Protein AF-0000000076604943 (afdb_homodimer)

pLDDT: mean 97.8, std 2.9, range [72.75, 99.0]

InterPro domains:
  IPR007260 Putative N-acetylmannosamine-6-phosphate epimerase [MF_01235] (8-227)
  IPR007260 Putative N-acetylmannosamine-6-phosphate epimerase [NF002231] (3-227)
  IPR007260 Putative N-acetylmannosamine-6-phosphate epimerase [PF04131] (32-227)
  IPR007260 Putative N-acetylmannosamine-6-phosphate epimerase [PTHR36204] (3-229)
  IPR007260 Putative N-acetylmannosamine-6-phosphate epimerase [cd04729] (5-222)
  IPR011060 Ribulose-phosphate binding barrel [SSF51366] (10-223)
  IPR013785 Aldolase-type TIM barrel [G3DSA:3.20.20.70] (1-225)

Organism: NCBI:txid33932

Secondary structure (DSSP, 8-state):
--HHHHHHHHTT-EEEEE---TTSTT-SHHHHHHHHHHHHHHT-SEEEEESHHHHHHHHHHH---EEEE-B--BTTBS--BS-SHHHHHHHHHTT-SEEEEE-SSSPPGGG--HHHHHHHHHHH---EEEEE-SSHHHHHHHHHHT-SEEEGGGTTSSTTTTTS-SS-HHHHHHHHHH-SS-EEEESS--SHHHHHHHHHTT-SEEEE-HHHH-HHHHHHHHHHHHHHHHHHHHHHH-/--HHHHHHHHTT-EEEEE---TTSTT-SHHHHHHHHHHHHHHT-SEEEEESHHHHHHHHHHH---EEEE-B--BTTBS--BS-SHHHHHHHHHTT-SEEEEE-SSSPPGGG--HHHHHHHHHHH---EEEEE-SSHHHHHHHHHHT-SEEEGGGTTSSTTTTTS-SS-HHHHHHHHHH-SS-EEEESS--SHHHHHHHHHTT-SEEEE-HHHH-HHHHHHHHHHHHHHHHHHHHHHT-

Structure (mmCIF, N/CA/C/O backbone):
data_AF-0000000076604943-model_v1
#
loop_
_entity.id
_entity.type
_entity.pdbx_description
1 polymer 'Putative N-acetylmannosamine-6-phosphate 2-epimerase'
#
loop_
_atom_site.group_PDB
_atom_site.id
_atom_site.type_symbol
_atom_site.label_atom_id
_atom_site.label_alt_id
_atom_site.label_comp_id
_atom_site.label_asym_id
_atom_site.label_entity_id
_atom_site.label_seq_id
_atom_site.pdbx_PDB_ins_code
_atom_site.Cartn_x
_atom_site.Cartn_y
_atom_site.Cartn_z
_atom_site.occupancy
_atom_site.B_iso_or_equiv
_atom_site.auth_seq_id
_atom_site.auth_comp_id
_atom_site.auth_asym_id
_atom_site.auth_atom_id
_atom_site.pdbx_PDB_model_num
ATOM 1 N N . MET A 1 1 ? 18.031 -22.953 -3.49 1 72.75 1 MET A N 1
ATOM 2 C CA . MET A 1 1 ? 17.688 -23.703 -2.281 1 72.75 1 MET A CA 1
ATOM 3 C C . MET A 1 1 ? 17.094 -25.062 -2.631 1 72.75 1 MET A C 1
ATOM 5 O O . MET A 1 1 ? 16.516 -25.234 -3.703 1 72.75 1 MET A O 1
ATOM 9 N N . ARG A 1 2 ? 17.312 -25.938 -1.589 1 79.25 2 ARG A N 1
ATOM 10 C CA . ARG A 1 2 ? 16.688 -27.25 -1.771 1 79.25 2 ARG A CA 1
ATOM 11 C C . ARG A 1 2 ? 15.172 -27.156 -1.66 1 79.25 2 ARG A C 1
ATOM 13 O O . ARG A 1 2 ? 14.648 -26.312 -0.928 1 79.25 2 ARG A O 1
ATOM 20 N N . LYS A 1 3 ? 14.445 -27.891 -2.506 1 89.12 3 LYS A N 1
ATOM 21 C CA . LYS A 1 3 ? 12.984 -27.891 -2.566 1 89.12 3 LYS A CA 1
ATOM 22 C C . LYS A 1 3 ? 12.383 -27.953 -1.167 1 89.12 3 LYS A C 1
ATOM 24 O O . LYS A 1 3 ? 11.492 -27.156 -0.837 1 89.12 3 LYS A O 1
ATOM 29 N N . ARG A 1 4 ? 12.859 -28.812 -0.385 1 91.69 4 ARG A N 1
ATOM 30 C CA . ARG A 1 4 ? 12.328 -28.984 0.962 1 91.69 4 ARG A CA 1
ATOM 31 C C . ARG A 1 4 ? 12.539 -27.734 1.808 1 91.69 4 ARG A C 1
ATOM 33 O O . ARG A 1 4 ? 11.672 -27.375 2.607 1 91.69 4 ARG A O 1
ATOM 40 N N . GLU A 1 5 ? 13.633 -27.141 1.631 1 94.62 5 GLU A N 1
ATOM 41 C CA . GLU A 1 5 ? 13.938 -25.922 2.389 1 94.62 5 GLU A CA 1
ATOM 42 C C . GLU A 1 5 ? 12.984 -24.797 2.025 1 94.62 5 GLU A C 1
ATOM 44 O O . GLU A 1 5 ? 12.57 -24.016 2.895 1 94.62 5 GLU A O 1
ATOM 49 N N . ILE A 1 6 ? 12.656 -24.672 0.761 1 96.94 6 ILE A N 1
ATOM 50 C CA . ILE A 1 6 ? 11.742 -23.641 0.302 1 96.94 6 ILE A CA 1
ATOM 51 C C . ILE A 1 6 ? 10.352 -23.875 0.893 1 96.94 6 ILE A C 1
ATOM 53 O O . ILE A 1 6 ? 9.719 -22.938 1.394 1 96.94 6 ILE A O 1
ATOM 57 N N . LEU A 1 7 ? 9.914 -25.141 0.835 1 98.06 7 LEU A N 1
ATOM 58 C CA . LEU A 1 7 ? 8.602 -25.484 1.36 1 98.06 7 LEU A CA 1
ATOM 59 C C . LEU A 1 7 ? 8.523 -25.219 2.861 1 98.06 7 LEU A C 1
ATOM 61 O O . LEU A 1 7 ? 7.527 -24.688 3.355 1 98.06 7 LEU A O 1
ATOM 65 N N . GLU A 1 8 ? 9.578 -25.547 3.582 1 97.5 8 GLU A N 1
ATOM 66 C CA . GLU A 1 8 ? 9.625 -25.281 5.02 1 97.5 8 GLU A CA 1
ATOM 67 C C . GLU A 1 8 ? 9.602 -23.781 5.309 1 97.5 8 GLU A C 1
ATOM 69 O O . GLU A 1 8 ? 8.961 -23.344 6.266 1 97.5 8 GLU A O 1
ATOM 74 N N . ARG A 1 9 ? 10.203 -23.047 4.48 1 97.62 9 ARG A N 1
ATOM 75 C CA . ARG A 1 9 ? 10.328 -21.609 4.672 1 97.62 9 ARG A CA 1
ATOM 76 C C . ARG A 1 9 ? 8.992 -20.906 4.473 1 97.62 9 ARG A C 1
ATOM 78 O O . ARG A 1 9 ? 8.703 -19.906 5.129 1 97.62 9 ARG A O 1
ATOM 85 N N . ILE A 1 10 ? 8.148 -21.453 3.58 1 98.5 10 ILE A N 1
ATOM 86 C CA . ILE A 1 10 ? 6.957 -20.688 3.246 1 98.5 10 ILE A CA 1
ATOM 87 C C . ILE A 1 10 ? 5.742 -21.266 3.971 1 98.5 10 ILE A C 1
ATOM 89 O O . ILE A 1 10 ? 4.672 -20.656 3.992 1 98.5 10 ILE A O 1
ATOM 93 N N . TYR A 1 11 ? 5.898 -22.422 4.629 1 98.56 11 TYR A N 1
ATOM 94 C CA . TYR A 1 11 ? 4.781 -23.031 5.332 1 98.56 11 TYR A CA 1
ATOM 95 C C . TYR A 1 11 ? 4.238 -22.109 6.414 1 98.56 11 TYR A C 1
ATOM 97 O O . TYR A 1 11 ? 4.984 -21.656 7.281 1 98.56 11 TYR A O 1
ATOM 105 N N . GLY A 1 12 ? 2.928 -21.781 6.352 1 98.62 12 GLY A N 1
ATOM 106 C CA . GLY A 1 12 ? 2.281 -20.922 7.328 1 98.62 12 GLY A CA 1
ATOM 107 C C . GLY A 1 12 ? 2.752 -19.484 7.258 1 98.62 12 GLY A C 1
ATOM 108 O O . GLY A 1 12 ? 2.703 -18.766 8.258 1 98.62 12 GLY A O 1
ATOM 109 N N . GLN A 1 13 ? 3.258 -19.078 6.113 1 98.88 13 GLN A N 1
ATOM 110 C CA . GLN A 1 13 ? 3.875 -17.766 6.008 1 98.88 13 GLN A CA 1
ATOM 111 C C . GLN A 1 13 ? 3.146 -16.891 4.992 1 98.88 13 GLN A C 1
ATOM 113 O O . GLN A 1 13 ? 2.266 -17.375 4.273 1 98.88 13 GLN A O 1
ATOM 118 N N . LEU A 1 14 ? 3.475 -15.617 5.035 1 98.94 14 LEU A N 1
ATOM 119 C CA . LEU A 1 14 ? 3.004 -14.641 4.062 1 98.94 14 LEU A CA 1
ATOM 120 C C . LEU A 1 14 ? 3.996 -14.492 2.914 1 98.94 14 LEU A C 1
ATOM 122 O O . LEU A 1 14 ? 5.199 -14.352 3.143 1 98.94 14 LEU A O 1
ATOM 126 N N . ILE A 1 15 ? 3.512 -14.602 1.732 1 99 15 ILE A N 1
ATOM 127 C CA . ILE A 1 15 ? 4.234 -14.281 0.507 1 99 15 ILE A CA 1
ATOM 128 C C . ILE A 1 15 ? 3.643 -13.023 -0.124 1 99 15 ILE A C 1
ATOM 130 O O . ILE A 1 15 ? 2.42 -12.859 -0.177 1 99 15 ILE A O 1
ATOM 134 N N . VAL A 1 16 ? 4.469 -12.109 -0.53 1 99 16 VAL A N 1
ATOM 135 C CA . VAL A 1 16 ? 3.973 -10.867 -1.106 1 99 16 VAL A CA 1
ATOM 136 C C . VAL A 1 16 ? 4.273 -10.836 -2.604 1 99 16 VAL A C 1
ATOM 138 O O . VAL A 1 16 ? 5.383 -11.164 -3.029 1 99 16 VAL A O 1
ATOM 141 N N . SER A 1 17 ? 3.254 -10.539 -3.389 1 98.88 17 SER A N 1
ATOM 142 C CA . SER A 1 17 ? 3.395 -10.406 -4.836 1 98.88 17 SER A CA 1
ATOM 143 C C . SER A 1 17 ? 3.797 -8.992 -5.227 1 98.88 17 SER A C 1
ATOM 145 O O . SER A 1 17 ? 3.092 -8.031 -4.91 1 98.88 17 SER A O 1
ATOM 147 N N . CYS A 1 18 ? 4.867 -8.805 -5.844 1 98.69 18 CYS A N 1
ATOM 148 C CA . CYS A 1 18 ? 5.367 -7.551 -6.398 1 98.69 18 CYS A CA 1
ATOM 149 C C . CYS A 1 18 ? 5.414 -7.609 -7.922 1 98.69 18 CYS A C 1
ATOM 151 O O . CYS A 1 18 ? 6.426 -8.016 -8.5 1 98.69 18 CYS A O 1
ATOM 153 N N . GLN A 1 19 ? 4.328 -7.199 -8.555 1 97.19 19 GLN A N 1
ATOM 154 C CA . GLN A 1 19 ? 4.156 -7.34 -10 1 97.19 19 GLN A CA 1
ATOM 155 C C . GLN A 1 19 ? 3.484 -6.105 -10.594 1 97.19 19 GLN A C 1
ATOM 157 O O . GLN A 1 19 ? 2.326 -6.164 -11.008 1 97.19 19 GLN A O 1
ATOM 162 N N . ALA A 1 20 ? 4.203 -5.055 -10.805 1 96.38 20 ALA A N 1
ATOM 163 C CA . ALA A 1 20 ? 3.613 -3.879 -11.438 1 96.38 20 ALA A CA 1
ATOM 164 C C . ALA A 1 20 ? 3.547 -4.047 -12.953 1 96.38 20 ALA A C 1
ATOM 166 O O . ALA A 1 20 ? 4.512 -4.496 -13.57 1 96.38 20 ALA A O 1
ATOM 167 N N . LEU A 1 21 ? 2.449 -3.721 -13.562 1 95.69 21 LEU A N 1
ATOM 168 C CA . LEU A 1 21 ? 2.248 -3.797 -15.008 1 95.69 21 LEU A CA 1
ATOM 169 C C . LEU A 1 21 ? 2.807 -2.561 -15.703 1 95.69 21 LEU A C 1
ATOM 171 O O . LEU A 1 21 ? 3.02 -1.527 -15.062 1 95.69 21 LEU A O 1
ATOM 175 N N . PRO A 1 22 ? 3.043 -2.617 -17.016 1 95.56 22 PRO A N 1
ATOM 176 C CA . PRO A 1 22 ? 3.717 -1.534 -17.75 1 95.56 22 PRO A CA 1
ATOM 177 C C . PRO A 1 22 ? 2.986 -0.199 -17.625 1 95.56 22 PRO A C 1
ATOM 179 O O . PRO A 1 22 ? 3.619 0.859 -17.625 1 95.56 22 PRO A O 1
ATOM 182 N N . ASP A 1 23 ? 1.691 -0.165 -17.453 1 97 23 ASP A N 1
ATOM 183 C CA . ASP A 1 23 ? 0.924 1.076 -17.406 1 97 23 ASP A CA 1
ATOM 184 C C . ASP A 1 23 ? 0.753 1.577 -15.977 1 97 23 ASP A C 1
ATOM 186 O O . ASP A 1 23 ? 0.14 2.621 -15.75 1 97 23 ASP A O 1
ATOM 190 N N . GLU A 1 24 ? 1.321 0.915 -15.062 1 97.81 24 GLU A N 1
ATOM 191 C CA . GLU A 1 24 ? 1.154 1.283 -13.656 1 97.81 24 GLU A CA 1
ATOM 192 C C . GLU A 1 24 ? 2.311 2.154 -13.172 1 97.81 24 GLU A C 1
ATOM 194 O O . GLU A 1 24 ? 3.439 2.02 -13.648 1 97.81 24 GLU A O 1
ATOM 199 N N . PRO A 1 25 ? 2.098 2.979 -12.18 1 97.75 25 PRO A N 1
ATOM 200 C CA . PRO A 1 25 ? 3.07 3.984 -11.742 1 97.75 25 PRO A CA 1
ATOM 201 C C . PRO A 1 25 ? 4.371 3.367 -11.234 1 97.75 25 PRO A C 1
ATOM 203 O O . PRO A 1 25 ? 5.449 3.924 -11.453 1 97.75 25 PRO A O 1
ATOM 206 N N . LEU A 1 26 ? 4.277 2.232 -10.617 1 97.94 26 LEU A N 1
ATOM 207 C CA . LEU A 1 26 ? 5.469 1.684 -9.984 1 97.94 26 LEU A CA 1
ATOM 208 C C . LEU A 1 26 ? 6.105 0.61 -10.867 1 97.94 26 LEU A C 1
ATOM 210 O O . LEU A 1 26 ? 6.875 -0.221 -10.375 1 97.94 26 LEU A O 1
ATOM 214 N N . PHE A 1 27 ? 5.746 0.632 -12.164 1 98 27 PHE A N 1
ATOM 215 C CA . PHE A 1 27 ? 6.398 -0.264 -13.109 1 98 27 PHE A CA 1
ATOM 216 C C . PHE A 1 27 ? 7.895 0.017 -13.18 1 98 27 PHE A C 1
ATOM 218 O O . PHE A 1 27 ? 8.312 1.174 -13.258 1 98 27 PHE A O 1
ATOM 225 N N . GLY A 1 28 ? 8.688 -1.094 -13.133 1 97.06 28 GLY A N 1
ATOM 226 C CA . GLY A 1 28 ? 10.133 -0.991 -13.242 1 97.06 28 GLY A CA 1
ATOM 227 C C . GLY A 1 28 ? 10.875 -1.694 -12.117 1 97.06 28 GLY A C 1
ATOM 228 O O . GLY A 1 28 ? 10.414 -1.692 -10.977 1 97.06 28 GLY A O 1
ATOM 229 N N . SER A 1 29 ? 12.039 -2.199 -12.445 1 98.12 29 SER A N 1
ATOM 230 C CA . SER A 1 29 ? 12.75 -3.102 -11.547 1 98.12 29 SER A CA 1
ATOM 231 C C . SER A 1 29 ? 13.227 -2.375 -10.297 1 98.12 29 SER A C 1
ATOM 233 O O . SER A 1 29 ? 13.25 -2.955 -9.203 1 98.12 29 SER A O 1
ATOM 235 N N . GLU A 1 30 ? 13.594 -1.122 -10.438 1 97.5 30 GLU A N 1
ATOM 236 C CA . GLU A 1 30 ? 14.039 -0.369 -9.266 1 97.5 30 GLU A CA 1
ATOM 237 C C . GLU A 1 30 ? 12.914 -0.23 -8.242 1 97.5 30 GLU A C 1
ATOM 239 O O . GLU A 1 30 ? 13.125 -0.465 -7.047 1 97.5 30 GLU A O 1
ATOM 244 N N . HIS A 1 31 ? 11.766 0.109 -8.719 1 98.06 31 HIS A N 1
ATOM 245 C CA . HIS A 1 31 ? 10.617 0.302 -7.84 1 98.06 31 HIS A CA 1
ATOM 246 C C . HIS A 1 31 ? 10.141 -1.024 -7.262 1 98.06 31 HIS A C 1
ATOM 248 O O . HIS A 1 31 ? 9.797 -1.103 -6.078 1 98.06 31 HIS A O 1
ATOM 254 N N . MET A 1 32 ? 10.148 -2.047 -8.078 1 98.5 32 MET A N 1
ATOM 255 C CA . MET A 1 32 ? 9.695 -3.352 -7.605 1 98.5 32 MET A CA 1
ATOM 256 C C . MET A 1 32 ? 10.656 -3.922 -6.566 1 98.5 32 MET A C 1
ATOM 258 O O . MET A 1 32 ? 10.227 -4.582 -5.617 1 98.5 32 MET A O 1
ATOM 262 N N . ALA A 1 33 ? 11.945 -3.631 -6.746 1 98.69 33 ALA A N 1
ATOM 263 C CA . ALA A 1 33 ? 12.922 -4.074 -5.758 1 98.69 33 ALA A CA 1
ATOM 264 C C . ALA A 1 33 ? 12.68 -3.41 -4.406 1 98.69 33 ALA A C 1
ATOM 266 O O . ALA A 1 33 ? 12.766 -4.062 -3.361 1 98.69 33 ALA A O 1
ATOM 267 N N . LYS A 1 34 ? 12.383 -2.125 -4.406 1 98.75 34 LYS A N 1
ATOM 268 C CA . LYS A 1 34 ? 12.125 -1.401 -3.162 1 98.75 34 LYS A CA 1
ATOM 269 C C . LYS A 1 34 ? 10.828 -1.868 -2.51 1 98.75 34 LYS A C 1
ATOM 271 O O . LYS A 1 34 ? 10.75 -1.983 -1.286 1 98.75 34 LYS A O 1
ATOM 276 N N . MET A 1 35 ? 9.828 -2.146 -3.34 1 98.81 35 MET A N 1
ATOM 277 C CA . MET A 1 35 ? 8.57 -2.682 -2.828 1 98.81 35 MET A CA 1
ATOM 278 C C . MET A 1 35 ? 8.789 -4.035 -2.158 1 98.81 35 MET A C 1
ATOM 280 O O . MET A 1 35 ? 8.25 -4.289 -1.077 1 98.81 35 MET A O 1
ATOM 284 N N . ALA A 1 36 ? 9.57 -4.855 -2.834 1 98.94 36 ALA A N 1
ATOM 285 C CA . ALA A 1 36 ? 9.867 -6.176 -2.283 1 98.94 36 ALA A CA 1
ATOM 286 C C . ALA A 1 36 ? 10.664 -6.062 -0.986 1 98.94 36 ALA A C 1
ATOM 288 O O . ALA A 1 36 ? 10.438 -6.828 -0.045 1 98.94 36 ALA A O 1
ATOM 289 N N . LEU A 1 37 ? 11.602 -5.141 -0.962 1 98.94 37 LEU A N 1
ATOM 290 C CA . LEU A 1 37 ? 12.359 -4.91 0.263 1 98.94 37 LEU A CA 1
ATOM 291 C C . LEU A 1 37 ? 11.438 -4.484 1.4 1 98.94 37 LEU A C 1
ATOM 293 O O . LEU A 1 37 ? 11.602 -4.93 2.537 1 98.94 37 LEU A O 1
ATOM 297 N N . ALA A 1 38 ? 10.508 -3.592 1.117 1 98.94 38 ALA A N 1
ATOM 298 C CA . ALA A 1 38 ? 9.523 -3.178 2.113 1 98.94 38 ALA A CA 1
ATOM 299 C C . ALA A 1 38 ? 8.711 -4.371 2.617 1 98.94 38 ALA A C 1
ATOM 301 O O . ALA A 1 38 ? 8.445 -4.484 3.814 1 98.94 38 ALA A O 1
ATOM 302 N N . ALA A 1 39 ? 8.312 -5.246 1.66 1 98.94 39 ALA A N 1
ATOM 303 C CA . ALA A 1 39 ? 7.59 -6.461 2.035 1 98.94 39 ALA A CA 1
ATOM 304 C C . ALA A 1 39 ? 8.43 -7.328 2.971 1 98.94 39 ALA A C 1
ATOM 306 O O . ALA A 1 39 ? 7.922 -7.848 3.967 1 98.94 39 ALA A O 1
ATOM 307 N N . LYS A 1 40 ? 9.719 -7.48 2.643 1 98.94 40 LYS A N 1
ATOM 308 C CA . LYS A 1 40 ? 10.625 -8.242 3.494 1 98.94 40 LYS A CA 1
ATOM 309 C C . LYS A 1 40 ? 10.688 -7.648 4.898 1 98.94 40 LYS A C 1
ATOM 311 O O . LYS A 1 40 ? 10.586 -8.375 5.891 1 98.94 40 LYS A O 1
ATOM 316 N N . VAL A 1 41 ? 10.836 -6.344 4.984 1 98.88 41 VAL A N 1
ATOM 317 C CA . VAL A 1 41 ? 10.898 -5.645 6.266 1 98.88 41 VAL A CA 1
ATOM 318 C C . VAL A 1 41 ? 9.617 -5.898 7.059 1 98.88 41 VAL A C 1
ATOM 320 O O . VAL A 1 41 ? 9.656 -6.031 8.281 1 98.88 41 VAL A O 1
ATOM 323 N N . GLY A 1 42 ? 8.516 -6.047 6.383 1 98.88 42 GLY A N 1
ATOM 324 C CA . GLY A 1 42 ? 7.227 -6.254 7.027 1 98.88 42 GLY A CA 1
ATOM 325 C C . GLY A 1 42 ? 6.996 -7.691 7.457 1 98.88 42 GLY A C 1
ATOM 326 O O . GLY A 1 42 ? 6.043 -7.984 8.18 1 98.88 42 GLY A O 1
ATOM 327 N N . GLY A 1 43 ? 7.801 -8.641 6.871 1 98.88 43 GLY A N 1
ATOM 328 C CA . GLY A 1 43 ? 7.703 -9.992 7.391 1 98.88 43 GLY A CA 1
ATOM 329 C C . GLY A 1 43 ? 7.461 -11.031 6.312 1 98.88 43 GLY A C 1
ATOM 330 O O . GLY A 1 43 ? 7.309 -12.219 6.609 1 98.88 43 GLY A O 1
ATOM 331 N N . ALA A 1 44 ? 7.477 -10.648 5.062 1 98.94 44 ALA A N 1
ATOM 332 C CA . ALA A 1 44 ? 7.254 -11.602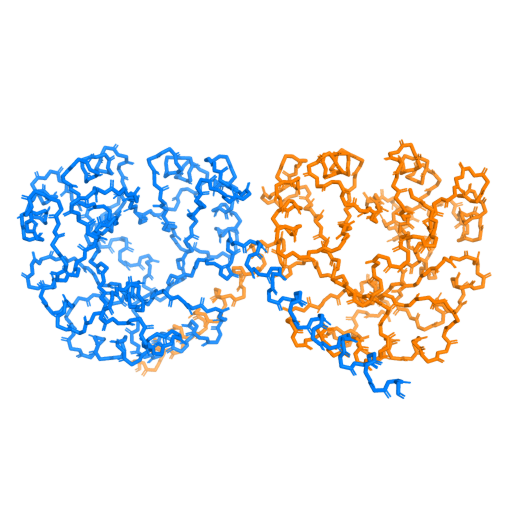 3.977 1 98.94 44 ALA A CA 1
ATOM 333 C C . ALA A 1 44 ? 8.336 -12.68 3.963 1 98.94 44 ALA A C 1
ATOM 335 O O . ALA A 1 44 ? 9.516 -12.383 4.137 1 98.94 44 ALA A O 1
ATOM 336 N N . ALA A 1 45 ? 7.93 -13.867 3.723 1 98.88 45 ALA A N 1
ATOM 337 C CA . ALA A 1 45 ? 8.867 -14.984 3.709 1 98.88 45 ALA A CA 1
ATOM 338 C C . ALA A 1 45 ? 9.406 -15.234 2.303 1 98.88 45 ALA A C 1
ATOM 340 O O . ALA A 1 45 ? 10.445 -15.875 2.133 1 98.88 45 ALA A O 1
ATOM 341 N N . ALA A 1 46 ? 8.734 -14.789 1.315 1 98.94 46 ALA A N 1
ATOM 342 C CA . ALA A 1 46 ? 9.062 -14.945 -0.098 1 98.94 46 ALA A CA 1
ATOM 343 C C . ALA A 1 46 ? 8.367 -13.883 -0.946 1 98.94 46 ALA A C 1
ATOM 345 O O . ALA A 1 46 ? 7.496 -13.164 -0.455 1 98.94 46 ALA A O 1
ATOM 346 N N . ILE A 1 47 ? 8.82 -13.758 -2.193 1 98.94 47 ILE A N 1
ATOM 347 C CA . ILE A 1 47 ? 8.242 -12.781 -3.117 1 98.94 47 ILE A CA 1
ATOM 348 C C . ILE A 1 47 ? 7.777 -13.492 -4.387 1 98.94 47 ILE A C 1
ATOM 350 O O . ILE A 1 47 ? 8.484 -14.352 -4.918 1 98.94 47 ILE A O 1
ATOM 354 N N . ARG A 1 48 ? 6.547 -13.242 -4.801 1 98.94 48 ARG A N 1
ATOM 355 C CA . ARG A 1 48 ? 6.098 -13.57 -6.148 1 98.94 48 ARG A CA 1
ATOM 356 C C . ARG A 1 48 ? 6.324 -12.406 -7.102 1 98.94 48 ARG A C 1
ATOM 358 O O . ARG A 1 48 ? 5.926 -11.273 -6.812 1 98.94 48 ARG A O 1
ATOM 365 N N . ALA A 1 49 ? 7 -12.625 -8.188 1 98.81 49 ALA A N 1
ATOM 366 C CA . ALA A 1 49 ? 7.418 -11.516 -9.039 1 98.81 49 ALA A CA 1
ATOM 367 C C . ALA A 1 49 ? 7.277 -11.883 -10.516 1 98.81 49 ALA A C 1
ATOM 369 O O . ALA A 1 49 ? 7.457 -13.039 -10.898 1 98.81 49 ALA A O 1
ATOM 370 N N . ASN A 1 50 ? 6.988 -10.891 -11.25 1 98.12 50 ASN A N 1
ATOM 371 C CA . ASN A 1 50 ? 6.844 -11.008 -12.695 1 98.12 50 ASN A CA 1
ATOM 372 C C . ASN A 1 50 ? 8.023 -10.375 -13.43 1 98.12 50 ASN A C 1
ATOM 374 O O . ASN A 1 50 ? 8.539 -9.336 -13.008 1 98.12 50 ASN A O 1
ATOM 378 N N . SER A 1 51 ? 8.539 -10.992 -14.555 1 97.06 51 SER A N 1
ATOM 379 C CA . SER A 1 51 ? 9.547 -10.539 -15.508 1 97.06 51 SER A CA 1
ATOM 380 C C . SER A 1 51 ? 10.953 -10.766 -14.977 1 97.06 51 SER A C 1
ATOM 382 O O . SER A 1 51 ? 11.219 -10.555 -13.797 1 97.06 51 SER A O 1
ATOM 384 N N . VAL A 1 52 ? 11.828 -11.102 -15.844 1 98.44 52 VAL A N 1
ATOM 385 C CA . VAL A 1 52 ? 13.203 -11.469 -15.492 1 98.44 52 VAL A CA 1
ATOM 386 C C . VAL A 1 52 ? 13.914 -10.281 -14.852 1 98.44 52 VAL A C 1
ATOM 388 O O . VAL A 1 52 ? 14.562 -10.43 -13.812 1 98.44 52 VAL A O 1
ATOM 391 N N . VAL A 1 53 ? 13.734 -9.086 -15.414 1 98.5 53 VAL A N 1
ATOM 392 C CA . VAL A 1 53 ? 14.453 -7.898 -14.953 1 98.5 53 VAL A CA 1
ATOM 393 C C . VAL A 1 53 ? 14.039 -7.578 -13.516 1 98.5 53 VAL A C 1
ATOM 395 O O . VAL A 1 53 ? 14.883 -7.273 -12.672 1 98.5 53 VAL A O 1
ATOM 398 N N . ASP A 1 54 ? 12.758 -7.668 -13.188 1 98.69 54 ASP A N 1
ATOM 399 C CA . ASP A 1 54 ? 12.273 -7.414 -11.836 1 98.69 54 ASP A CA 1
ATOM 400 C C . ASP A 1 54 ? 12.734 -8.516 -10.875 1 98.69 54 ASP A C 1
ATOM 402 O O . ASP A 1 54 ? 13.133 -8.227 -9.742 1 98.69 54 ASP A O 1
ATOM 406 N N . ILE A 1 55 ? 12.648 -9.742 -11.359 1 98.81 55 ILE A N 1
ATOM 407 C CA . ILE A 1 55 ? 13.023 -10.891 -10.539 1 98.81 55 ILE A CA 1
ATOM 408 C C . ILE A 1 55 ? 14.477 -10.758 -10.086 1 98.81 55 ILE A C 1
ATOM 410 O O . ILE A 1 55 ? 14.781 -10.914 -8.906 1 98.81 55 ILE A O 1
ATOM 414 N N . VAL A 1 56 ? 15.344 -10.453 -10.984 1 98.69 56 VAL A N 1
ATOM 415 C CA . VAL A 1 56 ? 16.766 -10.336 -10.688 1 98.69 56 VAL A CA 1
ATOM 416 C C . VAL A 1 56 ? 16.984 -9.211 -9.672 1 98.69 56 VAL A C 1
ATOM 418 O O . VAL A 1 56 ? 17.703 -9.391 -8.688 1 98.69 56 VAL A O 1
ATOM 421 N N . ALA A 1 57 ? 16.359 -8.07 -9.852 1 98.81 57 ALA A N 1
ATOM 422 C CA . ALA A 1 57 ? 16.5 -6.922 -8.961 1 98.81 57 ALA A CA 1
ATOM 423 C C . ALA A 1 57 ? 15.961 -7.238 -7.566 1 98.81 57 ALA A C 1
ATOM 425 O O . ALA A 1 57 ? 16.562 -6.855 -6.559 1 98.81 57 ALA A O 1
ATOM 426 N N . ILE A 1 58 ? 14.859 -7.918 -7.512 1 98.88 58 ILE A N 1
ATOM 427 C CA . ILE A 1 58 ? 14.211 -8.266 -6.25 1 98.88 58 ILE A CA 1
ATOM 428 C C . ILE A 1 58 ? 15.086 -9.258 -5.484 1 98.88 58 ILE A C 1
ATOM 430 O O . ILE A 1 58 ? 15.273 -9.125 -4.273 1 98.88 58 ILE A O 1
ATOM 434 N N . LYS A 1 59 ? 15.57 -10.25 -6.23 1 98.31 59 LYS A N 1
ATOM 435 C CA . LYS A 1 59 ? 16.469 -1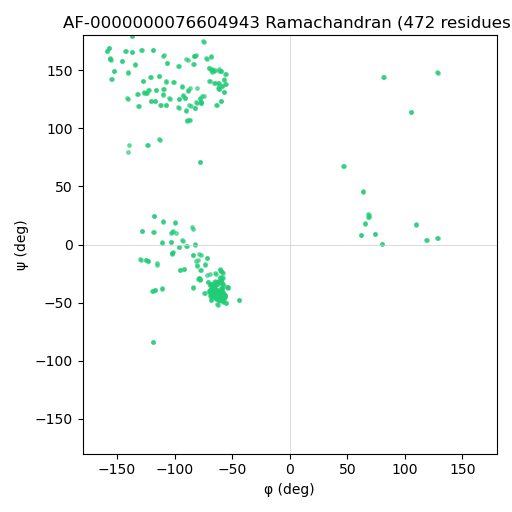1.219 -5.609 1 98.31 59 LYS A CA 1
ATOM 436 C C . LYS A 1 59 ? 17.672 -10.539 -4.977 1 98.31 59 LYS A C 1
ATOM 438 O O . LYS A 1 59 ? 18.047 -10.852 -3.848 1 98.31 59 LYS A O 1
ATOM 443 N N . GLU A 1 60 ? 18.219 -9.641 -5.668 1 98.44 60 GLU A N 1
ATOM 444 C CA . GLU A 1 60 ? 19.391 -8.914 -5.18 1 98.44 60 GLU A CA 1
ATOM 445 C C . GLU A 1 60 ? 19.047 -8.07 -3.961 1 98.44 60 GLU A C 1
ATOM 447 O O . GLU A 1 60 ? 19.812 -8 -3.002 1 98.44 60 GLU A O 1
ATOM 452 N N . ALA A 1 61 ? 17.906 -7.461 -3.943 1 98.62 61 ALA A N 1
ATOM 453 C CA . ALA A 1 61 ? 17.516 -6.504 -2.91 1 98.62 61 ALA A CA 1
ATOM 454 C C . ALA A 1 61 ? 17.078 -7.227 -1.636 1 98.62 61 ALA A C 1
ATOM 456 O O . ALA A 1 61 ? 17.266 -6.707 -0.531 1 98.62 61 ALA A O 1
ATOM 457 N N . THR A 1 62 ? 16.547 -8.438 -1.751 1 98.75 62 THR A N 1
ATOM 458 C CA . THR A 1 62 ? 15.859 -9.008 -0.601 1 98.75 62 THR A CA 1
ATOM 459 C C . THR A 1 62 ? 16.562 -10.273 -0.121 1 98.75 62 THR A C 1
ATOM 461 O O . THR A 1 62 ? 16.547 -10.586 1.071 1 98.75 62 THR A O 1
ATOM 464 N N . GLY A 1 63 ? 17.047 -11.086 -1.119 1 98.56 63 GLY A N 1
ATOM 465 C CA . GLY A 1 63 ? 17.594 -12.391 -0.78 1 98.56 63 GLY A CA 1
ATOM 466 C C . GLY A 1 63 ? 16.531 -13.406 -0.422 1 98.56 63 GLY A C 1
ATOM 467 O O . GLY A 1 63 ? 16.844 -14.492 0.069 1 98.56 63 GLY A O 1
ATOM 468 N N . LEU A 1 64 ? 15.305 -13.102 -0.619 1 98.69 64 LEU A N 1
ATOM 469 C CA . LEU A 1 64 ? 14.195 -14 -0.302 1 98.69 64 LEU A CA 1
ATOM 470 C C . LEU A 1 64 ? 13.961 -14.992 -1.434 1 98.69 64 LEU A C 1
ATOM 472 O O . LEU A 1 64 ? 14.305 -14.727 -2.586 1 98.69 64 LEU A O 1
ATOM 476 N N . PRO A 1 65 ? 13.359 -16.172 -1.101 1 98.69 65 PRO A N 1
ATOM 477 C CA . PRO A 1 65 ? 12.906 -17.062 -2.174 1 98.69 65 PRO A CA 1
ATOM 478 C C . PRO A 1 65 ? 11.953 -16.375 -3.148 1 98.69 65 PRO A C 1
ATOM 480 O O . PRO A 1 65 ? 11.141 -15.539 -2.738 1 98.69 65 PRO A O 1
ATOM 483 N N . ILE A 1 66 ? 12.039 -16.781 -4.418 1 98.75 66 ILE A N 1
ATOM 484 C CA . ILE A 1 66 ? 11.25 -16.125 -5.457 1 98.75 66 ILE A CA 1
ATOM 485 C C . ILE A 1 66 ? 10.336 -17.141 -6.129 1 98.75 66 ILE A C 1
ATOM 487 O O . ILE A 1 66 ? 10.797 -18.203 -6.574 1 98.75 66 ILE A O 1
ATOM 491 N N . ILE A 1 67 ? 9.047 -16.828 -6.086 1 98.88 67 ILE A N 1
ATOM 492 C CA . ILE A 1 67 ? 8.125 -17.422 -7.047 1 98.88 67 ILE A CA 1
ATOM 493 C C . ILE A 1 67 ? 8.094 -16.578 -8.32 1 98.88 67 ILE A C 1
ATOM 495 O O . ILE A 1 67 ? 7.531 -15.477 -8.328 1 98.88 67 ILE A O 1
ATOM 499 N N . GLY A 1 68 ? 8.703 -17.094 -9.375 1 98.88 68 GLY A N 1
ATOM 500 C CA . GLY A 1 68 ? 8.836 -16.328 -10.609 1 98.88 68 GLY A CA 1
ATOM 501 C C . GLY A 1 68 ? 7.824 -16.719 -11.664 1 98.88 68 GLY A C 1
ATOM 502 O O . GLY A 1 68 ? 7.496 -17.891 -11.82 1 98.88 68 GLY A O 1
ATOM 503 N N . LEU A 1 69 ? 7.309 -15.789 -12.344 1 98.88 69 LEU A N 1
ATOM 504 C CA . LEU A 1 69 ? 6.469 -15.984 -13.523 1 98.88 69 LEU A CA 1
ATOM 505 C C . LEU A 1 69 ? 6.746 -14.906 -14.57 1 98.88 69 LEU A C 1
ATOM 507 O O . LEU A 1 69 ? 7.465 -13.945 -14.305 1 98.88 69 LEU A O 1
ATOM 511 N N . ILE A 1 70 ? 6.289 -15.102 -15.75 1 98.75 70 ILE A N 1
ATOM 512 C CA . ILE A 1 70 ? 6.34 -14.109 -16.828 1 98.75 70 ILE A CA 1
ATOM 513 C C . ILE A 1 70 ? 4.965 -13.984 -17.484 1 98.75 70 ILE A C 1
ATOM 515 O O . ILE A 1 70 ? 4.402 -14.977 -17.953 1 98.75 70 ILE A O 1
ATOM 519 N N . LYS A 1 71 ? 4.434 -12.789 -17.406 1 98.19 71 LYS A N 1
ATOM 520 C CA . LYS A 1 71 ? 3.217 -12.508 -18.156 1 98.19 71 LYS A CA 1
ATOM 521 C C . LYS A 1 71 ? 3.535 -12.164 -19.609 1 98.19 71 LYS A C 1
ATOM 523 O O . LYS A 1 71 ? 4.277 -11.219 -19.875 1 98.19 71 LYS A O 1
ATOM 528 N N . GLN A 1 72 ? 3.049 -12.969 -20.484 1 97.62 72 GLN A N 1
ATOM 529 C CA . GLN A 1 72 ? 3.248 -12.773 -21.906 1 97.62 72 GLN A CA 1
ATOM 530 C C . GLN A 1 72 ? 1.982 -13.117 -22.703 1 97.62 72 GLN A C 1
ATOM 532 O O . GLN A 1 72 ? 1.453 -14.219 -22.578 1 97.62 72 GLN A O 1
ATOM 537 N N . ASP A 1 73 ? 1.544 -12.141 -23.5 1 97.06 73 ASP A N 1
ATOM 538 C CA . ASP A 1 73 ? 0.355 -12.367 -24.328 1 97.06 73 ASP A CA 1
ATOM 539 C C . ASP A 1 73 ? 0.723 -12.984 -25.672 1 97.06 73 ASP A C 1
ATOM 541 O O . ASP A 1 73 ? 1.697 -12.578 -26.297 1 97.06 73 ASP A O 1
ATOM 545 N N . TYR A 1 74 ? 0.001 -13.992 -26 1 97.31 74 TYR A N 1
ATOM 546 C CA . TYR A 1 74 ? 0.033 -14.578 -27.328 1 97.31 74 TYR A CA 1
ATOM 547 C C . TYR A 1 74 ? -1.32 -14.438 -28.016 1 97.31 74 TYR A C 1
ATOM 549 O O . TYR A 1 74 ? -2.363 -14.664 -27.406 1 97.31 74 TYR A O 1
ATOM 557 N N . SER A 1 75 ? -1.345 -13.992 -29.266 1 95.5 75 SER A N 1
ATOM 558 C CA . SER A 1 75 ? -2.572 -13.68 -30 1 95.5 75 SER A CA 1
ATOM 559 C C . SER A 1 75 ? -3.469 -14.906 -30.109 1 95.5 75 SER A C 1
ATOM 561 O O . SER A 1 75 ? -4.691 -14.781 -30.203 1 95.5 75 SER A O 1
ATOM 563 N N . ASN A 1 76 ? -2.988 -16.078 -30 1 95.06 76 ASN A N 1
ATOM 564 C CA . ASN A 1 76 ? -3.76 -17.297 -30.266 1 95.06 76 ASN A CA 1
ATOM 565 C C . ASN A 1 76 ? -4.047 -18.062 -28.969 1 95.06 76 ASN A C 1
ATOM 567 O O . ASN A 1 76 ? -4.301 -19.266 -29.016 1 95.06 76 ASN A O 1
ATOM 571 N N . SER A 1 77 ? -3.947 -17.438 -27.906 1 97.62 77 SER A N 1
ATOM 572 C CA . SER A 1 77 ? -4.137 -18.125 -26.641 1 97.62 77 SER A CA 1
ATOM 573 C C . SER A 1 77 ? -4.59 -17.172 -25.547 1 97.62 77 SER A C 1
ATOM 575 O O . SER A 1 77 ? -4.109 -16.031 -25.484 1 97.62 77 SER A O 1
ATOM 577 N N . PRO A 1 78 ? -5.469 -17.609 -24.688 1 97.38 78 PRO A N 1
ATOM 578 C CA . PRO A 1 78 ? -5.836 -16.781 -23.531 1 97.38 78 PRO A CA 1
ATOM 579 C C . PRO A 1 78 ? -4.855 -16.938 -22.359 1 97.38 78 PRO A C 1
ATOM 581 O O . PRO A 1 78 ? -4.953 -16.203 -21.375 1 97.38 78 PRO A O 1
ATOM 584 N N . VAL A 1 79 ? -3.898 -17.938 -22.453 1 98.25 79 VAL A N 1
ATOM 585 C CA . VAL A 1 79 ? -2.924 -18.188 -21.391 1 98.25 79 VAL A CA 1
ATOM 586 C C . VAL A 1 79 ? -1.817 -17.141 -21.453 1 98.25 79 VAL A C 1
ATOM 588 O O . VAL A 1 79 ? -1.171 -16.969 -22.484 1 98.25 79 VAL A O 1
ATOM 591 N N . TYR A 1 80 ? -1.581 -16.453 -20.266 1 97.69 80 TYR A N 1
ATOM 592 C CA . TYR A 1 80 ? -0.593 -15.383 -20.312 1 97.69 80 TYR A CA 1
ATOM 593 C C . TYR A 1 80 ? 0.419 -15.508 -19.188 1 97.69 80 TYR A C 1
ATOM 595 O O . TYR A 1 80 ? 1.431 -14.805 -19.172 1 97.69 80 TYR A O 1
ATOM 603 N N . ILE A 1 81 ? 0.178 -16.359 -18.172 1 98.56 81 ILE A N 1
ATOM 604 C CA . ILE A 1 81 ? 1.135 -16.578 -17.094 1 98.56 81 ILE A CA 1
ATOM 605 C C . ILE A 1 81 ? 2.088 -17.719 -17.469 1 98.56 81 ILE A C 1
ATOM 607 O O . ILE A 1 81 ? 1.704 -18.891 -17.453 1 98.56 81 ILE A O 1
ATOM 611 N N . THR A 1 82 ? 3.297 -17.375 -17.781 1 98.75 82 THR A N 1
ATOM 612 C CA . THR A 1 82 ? 4.344 -18.297 -18.188 1 98.75 82 THR A CA 1
ATOM 613 C C . THR A 1 82 ? 3.814 -19.281 -19.234 1 98.75 82 THR A C 1
ATOM 615 O O . THR A 1 82 ? 3.789 -20.484 -19 1 98.75 82 THR A O 1
ATOM 618 N N . PRO A 1 83 ? 3.5 -18.828 -20.391 1 98.5 83 PRO A N 1
ATOM 619 C CA . PRO A 1 83 ? 2.662 -19.578 -21.328 1 98.5 83 PRO A CA 1
ATOM 620 C C . PRO A 1 83 ? 3.436 -20.688 -22.047 1 98.5 83 PRO A C 1
ATOM 622 O O . PRO A 1 83 ? 2.857 -21.703 -22.422 1 98.5 83 PRO A O 1
ATOM 625 N N . THR A 1 84 ? 4.746 -20.516 -22.281 1 98.25 84 THR A N 1
ATOM 626 C CA . THR A 1 84 ? 5.465 -21.453 -23.141 1 98.25 84 THR A CA 1
ATOM 627 C C . THR A 1 84 ? 6.816 -21.812 -22.531 1 98.25 84 THR A C 1
ATOM 629 O O . THR A 1 84 ? 7.176 -21.312 -21.469 1 98.25 84 THR A O 1
ATOM 632 N N . LYS A 1 85 ? 7.539 -22.672 -23.25 1 98.31 85 LYS A N 1
ATOM 633 C CA . LYS A 1 85 ? 8.891 -23.078 -22.859 1 98.31 85 LYS A CA 1
ATOM 634 C C . LYS A 1 85 ? 9.844 -21.891 -22.891 1 98.31 85 LYS A C 1
ATOM 636 O O . LYS A 1 85 ? 10.82 -21.859 -22.141 1 98.31 85 LYS A O 1
ATOM 641 N N . THR A 1 86 ? 9.508 -20.875 -23.719 1 98.12 86 THR A N 1
ATOM 642 C CA . THR A 1 86 ? 10.352 -19.688 -23.812 1 98.12 86 THR A CA 1
ATOM 643 C C . THR A 1 86 ? 10.422 -18.969 -22.469 1 98.12 86 THR A C 1
ATOM 645 O O . THR A 1 86 ? 11.516 -18.672 -21.969 1 98.12 86 THR A O 1
ATOM 648 N N . GLU A 1 87 ? 9.266 -18.688 -21.891 1 98.69 87 GLU A N 1
ATOM 649 C CA . GLU A 1 87 ? 9.227 -18.016 -20.594 1 98.69 87 GLU A CA 1
ATOM 650 C C . GLU A 1 87 ? 9.805 -18.922 -19.5 1 98.69 87 GLU A C 1
ATOM 652 O O . GLU A 1 87 ? 10.477 -18.438 -18.578 1 98.69 87 GLU A O 1
ATOM 657 N N . ILE A 1 88 ? 9.547 -20.203 -19.609 1 98.75 88 ILE A N 1
ATOM 658 C CA . ILE A 1 88 ? 10.07 -21.156 -18.625 1 98.75 88 ILE A CA 1
ATOM 659 C C . ILE A 1 88 ? 11.594 -21.125 -18.641 1 98.75 88 ILE A C 1
ATOM 661 O O . ILE A 1 88 ? 12.234 -21.047 -17.594 1 98.75 88 ILE A O 1
ATOM 665 N N . SER A 1 89 ? 12.164 -21.188 -19.812 1 98.69 89 SER A N 1
ATOM 666 C CA . SER A 1 89 ? 13.617 -21.172 -19.953 1 98.69 89 SER A CA 1
ATOM 667 C C . SER A 1 89 ? 14.211 -19.906 -19.344 1 98.69 89 SER A C 1
ATOM 669 O O . SER A 1 89 ? 15.25 -19.953 -18.688 1 98.69 89 SER A O 1
ATOM 671 N N . ALA A 1 90 ? 13.555 -18.781 -19.578 1 98.81 90 ALA A N 1
ATOM 672 C CA . ALA A 1 90 ? 14.016 -17.516 -19.031 1 98.81 90 ALA A CA 1
ATOM 673 C C . ALA A 1 90 ? 13.992 -17.531 -17.5 1 98.81 90 ALA A C 1
ATOM 675 O O . ALA A 1 90 ? 14.891 -17 -16.844 1 98.81 90 ALA A O 1
ATOM 676 N N . LEU A 1 91 ? 12.977 -18.109 -16.953 1 98.81 91 LEU A N 1
ATOM 677 C CA . LEU A 1 91 ? 12.844 -18.188 -15.5 1 98.81 91 LEU A CA 1
ATOM 678 C C . LEU A 1 91 ? 13.891 -19.125 -14.906 1 98.81 91 LEU A C 1
ATOM 680 O O . LEU A 1 91 ? 14.422 -18.859 -13.828 1 98.81 91 LEU A O 1
ATOM 684 N N . ILE A 1 92 ? 14.156 -20.281 -15.578 1 98.56 92 ILE A N 1
ATOM 685 C CA . ILE A 1 92 ? 15.219 -21.188 -15.156 1 98.56 92 ILE A CA 1
ATOM 686 C C . ILE A 1 92 ? 16.547 -20.453 -15.133 1 98.56 92 ILE A C 1
ATOM 688 O O . ILE A 1 92 ? 17.312 -20.547 -14.164 1 98.56 92 ILE A O 1
ATOM 692 N N . ASP A 1 93 ? 16.781 -19.656 -16.188 1 98.38 93 ASP A N 1
ATOM 693 C CA . ASP A 1 93 ? 18.031 -18.891 -16.297 1 98.38 93 ASP A CA 1
ATOM 694 C C . ASP A 1 93 ? 18.141 -17.844 -15.188 1 98.38 93 ASP A C 1
ATOM 696 O O . ASP A 1 93 ? 19.234 -17.531 -14.727 1 98.38 93 ASP A O 1
ATOM 700 N N . ALA A 1 94 ? 17 -17.328 -14.773 1 98.06 94 ALA A N 1
ATOM 701 C CA . ALA A 1 94 ? 16.969 -16.328 -13.703 1 98.06 94 ALA A CA 1
ATOM 702 C C . ALA A 1 94 ? 17.125 -17 -12.344 1 98.06 94 ALA A C 1
ATOM 704 O O . ALA A 1 94 ? 17.219 -16.312 -11.32 1 98.06 94 ALA A O 1
ATOM 705 N N . ASN A 1 95 ? 17.094 -18.328 -12.281 1 97.19 95 ASN A N 1
ATOM 706 C CA . ASN A 1 95 ? 17.344 -19.125 -11.086 1 97.19 95 ASN A CA 1
ATOM 707 C C . ASN A 1 95 ? 16.297 -18.859 -10.008 1 97.19 95 ASN A C 1
ATOM 709 O O . ASN A 1 95 ? 16.641 -18.594 -8.852 1 97.19 95 ASN A O 1
ATOM 713 N N . VAL A 1 96 ? 15.055 -18.844 -10.391 1 98.31 96 VAL A N 1
ATOM 714 C CA . VAL A 1 96 ? 13.977 -18.688 -9.414 1 98.31 96 VAL A CA 1
ATOM 715 C C . VAL A 1 96 ? 13.82 -19.984 -8.602 1 98.31 96 VAL A C 1
ATOM 717 O O . VAL A 1 96 ? 14.281 -21.047 -9.031 1 98.31 96 VAL A O 1
ATOM 720 N N . ASP A 1 97 ? 13.211 -19.875 -7.477 1 98.44 97 ASP A N 1
ATOM 721 C CA . ASP A 1 97 ? 13.016 -21.031 -6.598 1 98.44 97 ASP A CA 1
ATOM 722 C C . ASP A 1 97 ? 11.781 -21.828 -7 1 98.44 97 ASP A C 1
ATOM 724 O O . ASP A 1 97 ? 11.758 -23.047 -6.879 1 98.44 97 ASP A O 1
ATOM 728 N N . VAL A 1 98 ? 10.781 -21.125 -7.426 1 98.81 98 VAL A N 1
ATOM 729 C CA . VAL A 1 98 ? 9.516 -21.688 -7.875 1 98.81 98 VAL A CA 1
ATOM 730 C C . VAL A 1 98 ? 9.109 -21.062 -9.203 1 98.81 98 VAL A C 1
ATOM 732 O O . VAL A 1 98 ? 9.164 -19.844 -9.367 1 98.81 98 VAL A O 1
ATOM 735 N N . ILE A 1 99 ? 8.789 -21.859 -10.148 1 98.88 99 ILE A N 1
ATOM 736 C CA . ILE A 1 99 ? 8.188 -21.359 -11.383 1 98.88 99 ILE A CA 1
ATOM 737 C C . ILE A 1 99 ? 6.664 -21.5 -11.305 1 98.88 99 ILE A C 1
ATOM 739 O O . ILE A 1 99 ? 6.137 -22.594 -11.141 1 98.88 99 ILE A O 1
ATOM 743 N N . ALA A 1 100 ? 5.996 -20.391 -11.367 1 98.94 100 ALA A N 1
ATOM 744 C CA . ALA A 1 100 ? 4.539 -20.406 -11.461 1 98.94 100 ALA A CA 1
ATOM 745 C C . ALA A 1 100 ? 4.082 -20.344 -12.914 1 98.94 100 ALA A C 1
ATOM 747 O O . ALA A 1 100 ? 4.656 -19.609 -13.727 1 98.94 100 ALA A O 1
ATOM 748 N N . LEU A 1 101 ? 3.117 -21.141 -13.266 1 98.75 101 LEU A N 1
ATOM 749 C CA . LEU A 1 101 ? 2.584 -21.125 -14.617 1 98.75 101 LEU A CA 1
ATOM 750 C C . LEU A 1 101 ? 1.09 -21.422 -14.617 1 98.75 101 LEU A C 1
ATOM 752 O O . LEU A 1 101 ? 0.566 -21.984 -13.656 1 98.75 101 LEU A O 1
ATOM 756 N N . ASP A 1 102 ? 0.425 -21.016 -15.656 1 98.88 102 ASP A N 1
ATOM 757 C CA . ASP A 1 102 ? -0.995 -21.281 -15.867 1 98.88 102 ASP A CA 1
ATOM 758 C C . ASP A 1 102 ? -1.259 -22.781 -16.016 1 98.88 102 ASP A C 1
ATOM 760 O O . ASP A 1 102 ? -0.676 -23.438 -16.875 1 98.88 102 ASP A O 1
ATOM 764 N N . ALA A 1 103 ? -2.07 -23.328 -15.148 1 98.81 103 ALA A N 1
ATOM 765 C CA . ALA A 1 103 ? -2.436 -24.734 -15.203 1 98.81 103 ALA A CA 1
ATOM 766 C C . ALA A 1 103 ? -3.936 -24.906 -15.422 1 98.81 103 ALA A C 1
ATOM 768 O O . ALA A 1 103 ? -4.535 -25.875 -14.938 1 98.81 103 ALA A O 1
ATOM 769 N N . THR A 1 104 ? -4.562 -23.938 -15.992 1 98.69 104 THR A N 1
ATOM 770 C CA . THR A 1 104 ? -5.977 -24.016 -16.344 1 98.69 104 THR A CA 1
ATOM 771 C C . THR A 1 104 ? -6.184 -24.906 -17.562 1 98.69 104 THR A C 1
ATOM 773 O O . THR A 1 104 ? -5.215 -25.391 -18.156 1 98.69 104 THR A O 1
ATOM 776 N N . ILE A 1 105 ? -7.477 -25.156 -17.922 1 97.62 105 ILE A N 1
ATOM 777 C CA . ILE A 1 105 ? -7.816 -26 -19.047 1 97.62 105 ILE A CA 1
ATOM 778 C C . ILE A 1 105 ? -7.723 -25.203 -20.344 1 97.62 105 ILE A C 1
ATOM 780 O O . ILE A 1 105 ? -7.953 -25.734 -21.438 1 97.62 105 ILE A O 1
ATOM 784 N N . GLN A 1 106 ? -7.371 -23.938 -20.234 1 97.94 106 GLN A N 1
ATOM 785 C CA . GLN A 1 106 ? -7.305 -23.078 -21.406 1 97.94 106 GLN A CA 1
ATOM 786 C C . GLN A 1 106 ? -6.176 -23.516 -22.344 1 97.94 106 GLN A C 1
ATOM 788 O O . GLN A 1 106 ? -5.152 -24.031 -21.891 1 97.94 106 GLN A O 1
ATOM 793 N N . GLU A 1 107 ? -6.395 -23.297 -23.625 1 97.44 107 GLU A N 1
ATOM 794 C CA . GLU A 1 107 ? -5.426 -23.75 -24.625 1 97.44 107 GLU A CA 1
ATOM 795 C C . GLU A 1 107 ? -4.188 -22.859 -24.641 1 97.44 107 GLU A C 1
ATOM 797 O O . GLU A 1 107 ? -4.301 -21.641 -24.75 1 97.44 107 GLU A O 1
ATOM 802 N N . ARG A 1 108 ? -3.045 -23.453 -24.531 1 97.56 108 ARG A N 1
ATOM 803 C CA . ARG A 1 108 ? -1.771 -22.734 -24.531 1 97.56 108 ARG A CA 1
ATOM 804 C C . ARG A 1 108 ? -1.324 -22.422 -25.953 1 97.56 108 ARG A C 1
ATOM 806 O O . ARG A 1 108 ? -1.826 -23.016 -26.922 1 97.56 108 ARG A O 1
ATOM 813 N N . PRO A 1 109 ? -0.384 -21.453 -25.969 1 96.5 109 PRO A N 1
ATOM 814 C CA . PRO A 1 109 ? 0.194 -21.234 -27.297 1 96.5 109 PRO A CA 1
ATOM 815 C C . PRO A 1 109 ? 0.816 -22.5 -27.891 1 96.5 109 PRO A C 1
ATOM 817 O O . PRO A 1 109 ? 1.394 -23.312 -27.172 1 96.5 109 PRO A O 1
ATOM 820 N N . ASN A 1 110 ? 0.678 -22.688 -29.172 1 92.19 110 ASN A N 1
ATOM 821 C CA . ASN A 1 110 ? 1.242 -23.812 -29.906 1 92.19 110 ASN A CA 1
ATOM 822 C C . ASN A 1 110 ? 0.678 -25.141 -29.406 1 92.19 110 ASN A C 1
ATOM 824 O O . ASN A 1 110 ? 1.265 -26.203 -29.656 1 92.19 110 ASN A O 1
ATOM 828 N N . LYS A 1 111 ? -0.326 -25.156 -28.547 1 93.44 111 LYS A N 1
ATOM 829 C CA . LYS A 1 111 ? -1.035 -26.328 -28.031 1 93.44 111 LYS A CA 1
ATOM 830 C C . LYS A 1 111 ? -0.131 -27.156 -27.141 1 93.44 111 LYS A C 1
ATOM 832 O O . LYS A 1 111 ? -0.258 -28.391 -27.094 1 93.44 111 LYS A O 1
ATOM 837 N N . GLU A 1 112 ? 0.841 -26.5 -26.562 1 94.31 112 GLU A N 1
ATOM 838 C CA . GLU A 1 112 ? 1.659 -27.172 -25.562 1 94.31 112 GLU A CA 1
ATOM 839 C C . GLU A 1 112 ? 0.822 -27.609 -24.359 1 94.31 112 GLU A C 1
ATOM 841 O O . GLU A 1 112 ? -0.066 -26.875 -23.922 1 94.31 112 GLU A O 1
ATOM 846 N N . SER A 1 113 ? 1.039 -28.812 -23.922 1 96.5 113 SER A N 1
ATOM 847 C CA . SER A 1 113 ? 0.288 -29.281 -22.75 1 96.5 113 SER A CA 1
ATOM 848 C C . SER A 1 113 ? 1.013 -28.938 -21.453 1 96.5 113 SER A C 1
ATOM 850 O O . SER A 1 113 ? 2.221 -28.688 -21.453 1 96.5 113 SER A O 1
ATOM 852 N N . LEU A 1 114 ? 0.267 -28.922 -20.391 1 98.19 114 LEU A N 1
ATOM 853 C CA . LEU A 1 114 ? 0.859 -28.734 -19.078 1 98.19 114 LEU A CA 1
ATOM 854 C C . LEU A 1 114 ? 1.893 -29.812 -18.766 1 98.19 114 LEU A C 1
ATOM 856 O O . LEU A 1 114 ? 2.961 -29.516 -18.234 1 98.19 114 LEU A O 1
ATOM 860 N N . GLU A 1 115 ? 1.601 -31.062 -19.125 1 98.19 115 GLU A N 1
ATOM 861 C CA . GLU A 1 115 ? 2.496 -32.188 -18.891 1 98.19 115 GLU A CA 1
ATOM 862 C C . GLU A 1 115 ? 3.838 -31.984 -19.594 1 98.19 115 GLU A C 1
ATOM 864 O O . GLU A 1 115 ? 4.891 -32.281 -19.016 1 98.19 115 GLU A O 1
ATOM 869 N N . GLU A 1 116 ? 3.768 -31.469 -20.766 1 98.06 116 GLU A N 1
ATOM 870 C CA . GLU A 1 116 ? 4.984 -31.203 -21.516 1 98.06 116 GLU A CA 1
ATOM 871 C C . GLU A 1 116 ? 5.836 -30.141 -20.844 1 98.06 116 GLU A C 1
ATOM 873 O O . GLU A 1 116 ? 7.062 -30.25 -20.797 1 98.06 116 GLU A O 1
ATOM 878 N N . LEU A 1 117 ? 5.207 -29.094 -20.406 1 98.5 117 LEU A N 1
ATOM 879 C CA . LEU A 1 117 ? 5.926 -28 -19.734 1 98.5 117 LEU A CA 1
ATOM 880 C C . LEU A 1 117 ? 6.539 -28.484 -18.422 1 98.5 117 LEU A C 1
ATOM 882 O O . LEU A 1 117 ? 7.68 -28.125 -18.109 1 98.5 117 LEU A O 1
ATOM 886 N N . VAL A 1 118 ? 5.801 -29.234 -17.641 1 98.69 118 VAL A N 1
ATOM 887 C CA . VAL A 1 118 ? 6.301 -29.797 -16.391 1 98.69 118 VAL A CA 1
ATOM 888 C C . VAL A 1 118 ? 7.512 -30.688 -16.656 1 98.69 118 VAL A C 1
ATOM 890 O O . VAL A 1 118 ? 8.531 -30.578 -15.977 1 98.69 118 VAL A O 1
ATOM 893 N N . ALA A 1 119 ? 7.387 -31.547 -17.625 1 98.5 119 ALA A N 1
ATOM 894 C CA . ALA A 1 119 ? 8.5 -32.406 -18 1 98.5 119 ALA A CA 1
ATOM 895 C C . ALA A 1 119 ? 9.719 -31.594 -18.422 1 98.5 119 ALA A C 1
ATOM 897 O O . ALA A 1 119 ? 10.852 -31.953 -18.094 1 98.5 119 ALA A O 1
ATOM 898 N N . TYR A 1 120 ? 9.453 -30.547 -19.203 1 98.44 120 TYR A N 1
ATOM 899 C CA 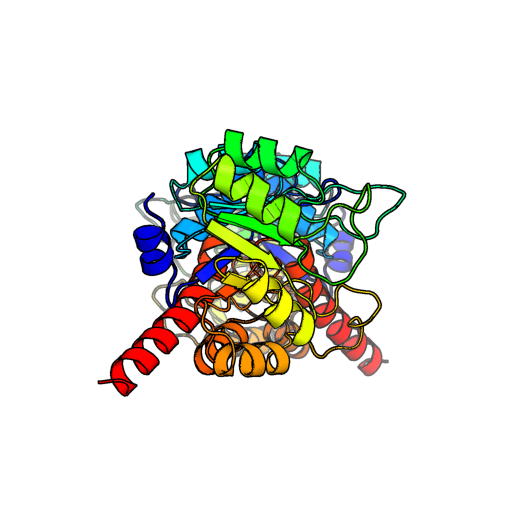. TYR A 1 120 ? 10.531 -29.656 -19.641 1 98.44 120 TYR A CA 1
ATOM 900 C C . TYR A 1 120 ? 11.266 -29.062 -18.453 1 98.44 120 TYR A C 1
ATOM 902 O O . TYR A 1 120 ? 12.5 -29.062 -18.422 1 98.44 120 TYR A O 1
ATOM 910 N N . ILE A 1 121 ? 10.539 -28.531 -17.469 1 98.62 121 ILE A N 1
ATOM 911 C CA . ILE A 1 121 ? 11.133 -27.938 -16.281 1 98.62 121 ILE A CA 1
ATOM 912 C C . ILE A 1 121 ? 11.938 -28.984 -15.523 1 98.62 121 ILE A C 1
ATOM 914 O O . ILE A 1 121 ? 13.078 -28.734 -15.125 1 98.62 121 ILE A O 1
ATOM 918 N N . ARG A 1 122 ? 11.391 -30.234 -15.398 1 98 122 ARG A N 1
ATOM 919 C CA . ARG A 1 122 ? 12.031 -31.312 -14.641 1 98 122 ARG A CA 1
ATOM 920 C C . ARG A 1 122 ? 13.352 -31.719 -15.297 1 98 122 ARG A C 1
ATOM 922 O O . ARG A 1 122 ? 14.305 -32.094 -14.602 1 98 122 ARG A O 1
ATOM 929 N N . ASN A 1 123 ? 13.367 -31.625 -16.5 1 97.94 123 ASN A N 1
ATOM 930 C CA . ASN A 1 123 ? 14.555 -32.031 -17.234 1 97.94 123 ASN A CA 1
ATOM 931 C C . ASN A 1 123 ? 15.656 -30.969 -17.141 1 97.94 123 ASN A C 1
ATOM 933 O O . ASN A 1 123 ? 16.844 -31.281 -17.25 1 97.94 123 ASN A O 1
ATOM 937 N N . LYS A 1 124 ? 15.25 -29.766 -16.844 1 97.62 124 LYS A N 1
ATOM 938 C CA . LYS A 1 124 ? 16.219 -28.688 -17 1 97.62 124 LYS A CA 1
ATOM 939 C C . LYS A 1 124 ? 16.547 -28.047 -15.664 1 97.62 124 LYS A C 1
ATOM 941 O O . LYS A 1 124 ? 17.531 -27.328 -15.539 1 97.62 124 LYS A O 1
ATOM 946 N N . SER A 1 125 ? 15.727 -28.312 -14.711 1 96.88 125 SER A N 1
ATOM 947 C CA . SER A 1 125 ? 15.898 -27.594 -13.453 1 96.88 125 SER A CA 1
ATOM 948 C C . SER A 1 125 ? 15.305 -28.359 -12.281 1 96.88 125 SER A C 1
ATOM 950 O O . SER A 1 125 ? 14.469 -29.25 -12.477 1 96.88 125 SER A O 1
ATOM 952 N N . ASP A 1 126 ? 15.719 -28.047 -11.102 1 95 126 ASP A N 1
ATOM 953 C CA . ASP A 1 126 ? 15.172 -28.625 -9.875 1 95 126 ASP A CA 1
ATOM 954 C C . ASP A 1 126 ? 14.195 -27.672 -9.203 1 95 126 ASP A C 1
ATOM 956 O O . ASP A 1 126 ? 13.805 -27.875 -8.055 1 95 126 ASP A O 1
ATOM 960 N N . CYS A 1 127 ? 13.82 -26.641 -9.891 1 96.25 127 CYS A N 1
ATOM 961 C CA . CYS A 1 127 ? 12.898 -25.672 -9.312 1 96.25 127 CYS A CA 1
ATOM 962 C C . CYS A 1 127 ? 11.562 -26.312 -8.977 1 96.25 127 CYS A C 1
ATOM 964 O O . CYS A 1 127 ? 11.172 -27.312 -9.594 1 96.25 127 CYS A O 1
ATOM 966 N N . LEU A 1 128 ? 10.938 -25.781 -7.949 1 98.62 128 LEU A N 1
ATOM 967 C CA . LEU A 1 128 ? 9.555 -26.172 -7.688 1 98.62 128 LEU A CA 1
ATOM 968 C C . LEU A 1 128 ? 8.625 -25.609 -8.758 1 98.62 128 LEU A C 1
ATOM 970 O O . LEU A 1 128 ? 8.938 -24.594 -9.383 1 98.62 128 LEU A O 1
ATOM 974 N N . ILE A 1 129 ? 7.539 -26.297 -8.984 1 98.88 129 ILE A N 1
ATOM 975 C CA . ILE A 1 129 ? 6.551 -25.891 -9.977 1 98.88 129 ILE A CA 1
ATOM 976 C C . ILE A 1 129 ? 5.219 -25.594 -9.281 1 98.88 129 ILE A C 1
ATOM 978 O O . ILE A 1 129 ? 4.695 -26.438 -8.555 1 98.88 129 ILE A O 1
ATOM 982 N N . MET A 1 130 ? 4.727 -24.375 -9.484 1 98.94 130 MET A N 1
ATOM 983 C CA . MET A 1 130 ? 3.414 -23.984 -8.977 1 98.94 130 MET A CA 1
ATOM 984 C C . MET A 1 130 ? 2.402 -23.875 -10.109 1 98.94 130 MET A C 1
ATOM 986 O O . MET A 1 130 ? 2.609 -23.109 -11.055 1 98.94 130 MET A O 1
ATOM 990 N N . GLY A 1 131 ? 1.374 -24.672 -10 1 98.94 131 GLY A N 1
ATOM 991 C CA . GLY A 1 131 ? 0.286 -24.562 -10.961 1 98.94 131 GLY A CA 1
ATOM 992 C C . GLY A 1 131 ? -0.792 -23.578 -10.523 1 98.94 131 GLY A C 1
ATOM 993 O O . GLY A 1 131 ? -1.474 -23.812 -9.523 1 98.94 131 GLY A O 1
ATOM 994 N N . ASP A 1 132 ? -0.974 -22.484 -11.258 1 98.94 132 ASP A N 1
ATOM 995 C CA . ASP A 1 132 ? -2.059 -21.547 -11.031 1 98.94 132 ASP A CA 1
ATOM 996 C C . ASP A 1 132 ? -3.361 -22.031 -11.656 1 98.94 132 ASP A C 1
ATOM 998 O O . ASP A 1 132 ? -3.441 -22.219 -12.875 1 98.94 132 ASP A O 1
ATOM 1002 N N . ILE A 1 133 ? -4.363 -22.172 -10.875 1 98.94 133 ILE A N 1
ATOM 1003 C CA . ILE A 1 133 ? -5.582 -22.812 -11.367 1 98.94 133 ILE A CA 1
ATOM 1004 C C . ILE A 1 133 ? -6.789 -21.922 -11.062 1 98.94 133 ILE A C 1
ATOM 1006 O O . ILE A 1 133 ? -6.68 -20.953 -10.312 1 98.94 133 ILE A O 1
ATOM 1010 N N . SER A 1 134 ? -7.988 -22.281 -11.727 1 98.81 134 SER A N 1
ATOM 1011 C CA . SER A 1 134 ? -9.203 -21.5 -11.516 1 98.81 134 SER A CA 1
ATOM 1012 C C . SER A 1 134 ? -10.352 -22.391 -11.047 1 98.81 134 SER A C 1
ATOM 1014 O O . SER A 1 134 ? -11.383 -21.891 -10.586 1 98.81 134 SER A O 1
ATOM 1016 N N . THR A 1 135 ? -10.203 -23.781 -11.164 1 98.81 135 THR A N 1
ATOM 1017 C CA . THR A 1 135 ? -11.234 -24.703 -10.727 1 98.81 135 THR A CA 1
ATOM 1018 C C . THR A 1 135 ? -10.617 -25.891 -9.984 1 98.81 135 THR A C 1
ATOM 1020 O O . THR A 1 135 ? -9.406 -26.109 -10.047 1 98.81 135 THR A O 1
ATOM 1023 N N . PHE A 1 136 ? -11.516 -26.594 -9.312 1 98.81 136 PHE A N 1
ATOM 1024 C CA . PHE A 1 136 ? -11.094 -27.781 -8.586 1 98.81 136 PHE A CA 1
ATOM 1025 C C . PHE A 1 136 ? -10.523 -28.828 -9.547 1 98.81 136 PHE A C 1
ATOM 1027 O O . PHE A 1 136 ? -9.469 -29.406 -9.289 1 98.81 136 PHE A O 1
ATOM 1034 N N . GLU A 1 137 ? -11.188 -29.062 -10.664 1 98.81 137 GLU A N 1
ATOM 1035 C CA . GLU A 1 137 ? -10.773 -30.062 -11.648 1 98.81 137 GLU A CA 1
ATOM 1036 C C . GLU A 1 137 ? -9.391 -29.734 -12.219 1 98.81 137 GLU A C 1
ATOM 1038 O O . GLU A 1 137 ? -8.57 -30.625 -12.414 1 98.81 137 GLU A O 1
ATOM 1043 N N . GLU A 1 138 ? -9.156 -28.469 -12.445 1 98.88 138 GLU A N 1
ATOM 1044 C CA . GLU A 1 138 ? -7.848 -28.031 -12.906 1 98.88 138 GLU A CA 1
ATOM 1045 C C . GLU A 1 138 ? -6.762 -28.359 -11.891 1 98.88 138 GLU A C 1
ATOM 1047 O O . GLU A 1 138 ? -5.648 -28.734 -12.258 1 98.88 138 GLU A O 1
ATOM 1052 N N . GLY A 1 139 ? -7.086 -28.141 -10.617 1 98.88 139 GLY A N 1
ATOM 1053 C CA . GLY A 1 139 ? -6.137 -28.453 -9.555 1 98.88 139 GLY A CA 1
ATOM 1054 C C . GLY A 1 139 ? -5.734 -29.922 -9.531 1 98.88 139 GLY A C 1
ATOM 1055 O O . GLY A 1 139 ? -4.547 -30.234 -9.469 1 98.88 139 GLY A O 1
ATOM 1056 N N . ILE A 1 140 ? -6.715 -30.781 -9.617 1 98.69 140 ILE A N 1
ATOM 1057 C CA . ILE A 1 140 ? -6.457 -32.219 -9.594 1 98.69 140 ILE A CA 1
ATOM 1058 C C . ILE A 1 140 ? -5.66 -32.625 -10.836 1 98.69 140 ILE A C 1
ATOM 1060 O O . ILE A 1 140 ? -4.719 -33.406 -10.742 1 98.69 140 ILE A O 1
ATOM 1064 N N . ALA A 1 141 ? -6.004 -32.062 -11.938 1 98.75 141 ALA A N 1
ATOM 1065 C CA . ALA A 1 141 ? -5.273 -32.344 -13.172 1 98.75 141 ALA A CA 1
ATOM 1066 C C . ALA A 1 141 ? -3.826 -31.891 -13.07 1 98.75 141 ALA A C 1
ATOM 1068 O O . ALA A 1 141 ? -2.914 -32.562 -13.547 1 98.75 141 ALA A O 1
ATOM 1069 N N . ALA A 1 142 ? -3.623 -30.672 -12.531 1 98.88 142 ALA A N 1
ATOM 1070 C CA . ALA A 1 142 ? -2.279 -30.125 -12.375 1 98.88 142 ALA A CA 1
ATOM 1071 C C . ALA A 1 142 ? -1.433 -31 -11.453 1 98.88 142 ALA A C 1
ATOM 1073 O O . ALA A 1 142 ? -0.254 -31.25 -11.727 1 98.88 142 ALA A O 1
ATOM 1074 N N . GLU A 1 143 ? -2.061 -31.406 -10.367 1 98.88 143 GLU A N 1
ATOM 1075 C CA . GLU A 1 143 ? -1.371 -32.312 -9.469 1 98.88 143 GLU A CA 1
ATOM 1076 C C . GLU A 1 143 ? -0.938 -33.594 -10.203 1 98.88 143 GLU A C 1
ATOM 1078 O O . GLU A 1 143 ? 0.202 -34.031 -10.055 1 98.88 143 GLU A O 1
ATOM 1083 N N . LYS A 1 144 ? -1.836 -34.156 -10.961 1 98.62 144 LYS A N 1
ATOM 1084 C CA . LYS A 1 144 ? -1.536 -35.375 -11.727 1 98.62 144 LYS A CA 1
ATOM 1085 C C . LYS A 1 144 ? -0.421 -35.094 -12.734 1 98.62 144 LYS A C 1
ATOM 1087 O O . LYS A 1 144 ? 0.39 -36 -13.016 1 98.62 144 LYS A O 1
ATOM 1092 N N . ALA A 1 145 ? -0.357 -33.875 -13.242 1 98.62 145 ALA A N 1
ATOM 1093 C CA . ALA A 1 145 ? 0.657 -33.5 -14.219 1 98.62 145 ALA A CA 1
ATOM 1094 C C . ALA A 1 145 ? 2.027 -33.344 -13.57 1 98.62 145 ALA A C 1
ATOM 1096 O O . ALA A 1 145 ? 3.049 -33.281 -14.258 1 98.62 145 ALA A O 1
ATOM 1097 N N . GLY A 1 146 ? 2.045 -33.219 -12.258 1 98.56 146 GLY A N 1
ATOM 1098 C CA . GLY A 1 146 ? 3.326 -33.312 -11.578 1 98.56 146 GLY A CA 1
ATOM 1099 C C . GLY A 1 146 ? 3.787 -31.969 -11.016 1 98.56 146 GLY A C 1
ATOM 1100 O O . GLY A 1 146 ? 4.965 -31.797 -10.695 1 98.56 146 GLY A O 1
ATOM 1101 N N . VAL A 1 147 ? 2.918 -30.984 -10.859 1 98.81 147 VAL A N 1
ATOM 1102 C CA . VAL A 1 147 ? 3.326 -29.75 -10.195 1 98.81 147 VAL A CA 1
ATOM 1103 C C . VAL A 1 147 ? 3.578 -30.031 -8.711 1 98.81 147 VAL A C 1
ATOM 1105 O O . VAL A 1 147 ? 3.141 -31.047 -8.18 1 98.81 147 VAL A O 1
ATOM 1108 N N . ASP A 1 148 ? 4.309 -29.109 -8.07 1 98.75 148 ASP A N 1
ATOM 1109 C CA . ASP A 1 148 ? 4.703 -29.312 -6.68 1 98.75 148 ASP A CA 1
ATOM 1110 C C . ASP A 1 148 ? 3.729 -28.625 -5.723 1 98.75 148 ASP A C 1
ATOM 1112 O O . ASP A 1 148 ? 3.689 -28.953 -4.535 1 98.75 148 ASP A O 1
ATOM 1116 N N . MET A 1 149 ? 2.982 -27.625 -6.191 1 98.88 149 MET A N 1
ATOM 1117 C CA . MET A 1 149 ? 1.985 -26.906 -5.41 1 98.88 149 MET A CA 1
ATOM 1118 C C . MET A 1 149 ? 0.936 -26.266 -6.32 1 98.88 149 MET A C 1
ATOM 1120 O O . MET A 1 149 ? 1.154 -26.125 -7.523 1 98.88 149 MET A O 1
ATOM 1124 N N . LEU A 1 150 ? -0.207 -25.969 -5.742 1 98.94 150 LEU A N 1
ATOM 1125 C CA . LEU A 1 150 ? -1.321 -25.344 -6.438 1 98.94 150 LEU A CA 1
ATOM 1126 C C . LEU A 1 150 ? -1.582 -23.938 -5.891 1 98.94 150 LEU A C 1
ATOM 1128 O O . LEU A 1 150 ? -1.42 -23.703 -4.691 1 98.94 150 LEU A O 1
ATOM 1132 N N . SER A 1 151 ? -1.969 -23.062 -6.719 1 98.94 151 SER A N 1
ATOM 1133 C CA . SER A 1 151 ? -2.387 -21.719 -6.312 1 98.94 151 SER A CA 1
ATOM 1134 C C . SER A 1 151 ? -3.76 -21.375 -6.883 1 98.94 151 SER A C 1
ATOM 1136 O O . SER A 1 151 ? -4.035 -21.625 -8.055 1 98.94 151 SER A O 1
ATOM 1138 N N . THR A 1 152 ? -4.582 -20.719 -6.117 1 98.88 152 THR A N 1
ATOM 1139 C CA . THR A 1 152 ? -5.934 -20.359 -6.531 1 98.88 152 THR A CA 1
ATOM 1140 C C . THR A 1 152 ? -5.926 -19.047 -7.324 1 98.88 152 THR A C 1
ATOM 1142 O O . THR A 1 152 ? -6.977 -18.453 -7.566 1 98.88 152 THR A O 1
ATOM 1145 N N . THR A 1 153 ? -4.844 -18.656 -7.742 1 98.31 153 THR A N 1
ATOM 1146 C CA . THR A 1 153 ? -4.57 -17.328 -8.297 1 98.31 153 THR A CA 1
ATOM 1147 C C . THR A 1 153 ? -5.535 -17 -9.43 1 98.31 153 THR A C 1
ATOM 1149 O O . THR A 1 153 ? -6 -15.867 -9.555 1 98.31 153 THR A O 1
ATOM 1152 N N . LEU A 1 154 ? -5.918 -17.969 -10.266 1 98.62 154 LEU A N 1
ATOM 1153 C CA . LEU A 1 154 ? -6.602 -17.672 -11.523 1 98.62 154 LEU A CA 1
ATOM 1154 C C . LEU A 1 154 ? -8.109 -17.797 -11.359 1 98.62 154 LEU A C 1
ATOM 1156 O O . LEU A 1 154 ? -8.859 -17.547 -12.305 1 98.62 154 LEU A O 1
ATOM 1160 N N . SER A 1 155 ? -8.555 -18.188 -10.133 1 98.5 155 SER A N 1
ATOM 1161 C CA . SER A 1 155 ? -9.984 -18.125 -9.883 1 98.5 155 SER A CA 1
ATOM 1162 C C . SER A 1 155 ? -10.523 -16.703 -10.102 1 98.5 155 SER A C 1
ATOM 1164 O O . SER A 1 155 ? -9.93 -15.734 -9.641 1 98.5 155 SER A O 1
ATOM 1166 N N . SER A 1 156 ? -11.625 -16.562 -10.875 1 98.06 156 SER A N 1
ATOM 1167 C CA . SER A 1 156 ? -12.312 -15.328 -11.234 1 98.06 156 SER A CA 1
ATOM 1168 C C . SER A 1 156 ? -11.602 -14.617 -12.383 1 98.06 156 SER A C 1
ATOM 1170 O O . SER A 1 156 ? -12.07 -13.586 -12.867 1 98.06 156 SER A O 1
ATOM 1172 N N . TYR A 1 157 ? -10.461 -15.234 -12.906 1 97.31 157 TYR A N 1
ATOM 1173 C CA . TYR A 1 157 ? -9.711 -14.562 -13.953 1 97.31 157 TYR A CA 1
ATOM 1174 C C . TYR A 1 157 ? -9.852 -15.297 -15.281 1 97.31 157 TYR A C 1
ATOM 1176 O O . TYR A 1 157 ? -9.219 -14.922 -16.281 1 97.31 157 TYR A O 1
ATOM 1184 N N . THR A 1 158 ? -10.609 -16.344 -15.32 1 98.19 158 THR A N 1
ATOM 1185 C CA . THR A 1 158 ? -10.93 -17.062 -16.562 1 98.19 158 THR A CA 1
ATOM 1186 C C . THR A 1 158 ? -12.367 -16.781 -16.984 1 98.19 158 THR A C 1
ATOM 1188 O O . THR A 1 158 ? -13.203 -16.391 -16.172 1 98.19 158 THR A O 1
ATOM 1191 N N . PRO A 1 159 ? -12.609 -16.953 -18.281 1 97.62 159 PRO A N 1
ATOM 1192 C CA . PRO A 1 159 ? -13.969 -16.688 -18.75 1 97.62 159 PRO A CA 1
ATOM 1193 C C . PRO A 1 159 ? -15.016 -17.547 -18.062 1 97.62 159 PRO A C 1
ATOM 1195 O O . PRO A 1 159 ? -16.172 -17.125 -17.922 1 97.62 159 PRO A O 1
ATOM 1198 N N . TYR A 1 160 ? -14.672 -18.688 -17.531 1 98.19 160 TYR A N 1
ATOM 1199 C CA . TYR A 1 160 ? -15.641 -19.625 -16.984 1 98.19 160 TYR A CA 1
ATOM 1200 C C . TYR A 1 160 ? -15.648 -19.562 -15.461 1 98.19 160 TYR A C 1
ATOM 1202 O O . TYR A 1 160 ? -16.391 -20.297 -14.812 1 98.19 160 TYR A O 1
ATOM 1210 N N . THR A 1 161 ? -14.852 -18.672 -14.828 1 98.38 161 THR A N 1
ATOM 1211 C CA . THR A 1 161 ? -14.891 -18.516 -13.383 1 98.38 161 THR A CA 1
ATOM 1212 C C . THR A 1 161 ? -15.078 -17.047 -12.992 1 98.38 161 THR A C 1
ATOM 1214 O O . THR A 1 161 ? -14.859 -16.688 -11.836 1 98.38 161 THR A O 1
ATOM 1217 N N . LYS A 1 162 ? -15.398 -16.188 -13.883 1 97.25 162 LYS A N 1
ATOM 1218 C CA . LYS A 1 162 ? -15.461 -14.734 -13.695 1 97.25 162 LYS A CA 1
ATOM 1219 C C . LYS A 1 162 ? -16.484 -14.367 -12.625 1 97.25 162 LYS A C 1
ATOM 1221 O O . LYS A 1 162 ? -16.375 -13.312 -11.992 1 97.25 162 LYS A O 1
ATOM 1226 N N . ASP A 1 163 ? -17.469 -15.234 -12.305 1 96.94 163 ASP A N 1
ATOM 1227 C CA . ASP A 1 163 ? -18.562 -14.898 -11.398 1 96.94 163 ASP A CA 1
ATOM 1228 C C . ASP A 1 163 ? -18.344 -15.516 -10.016 1 96.94 163 ASP A C 1
ATOM 1230 O O . ASP A 1 163 ? -19.219 -15.484 -9.164 1 96.94 163 ASP A O 1
ATOM 1234 N N . ARG A 1 164 ? -17.172 -16.047 -9.789 1 97.31 164 ARG A N 1
ATOM 1235 C CA . ARG A 1 164 ? -16.875 -16.656 -8.5 1 97.31 164 ARG A CA 1
ATOM 1236 C C . ARG A 1 164 ? -16.828 -15.617 -7.391 1 97.31 164 ARG A C 1
ATOM 1238 O O . ARG A 1 164 ? -16.531 -14.445 -7.641 1 97.31 164 ARG A O 1
ATOM 1245 N N . MET A 1 165 ? -17.156 -16.078 -6.254 1 95.19 165 MET A N 1
ATOM 1246 C CA . MET A 1 165 ? -16.938 -15.258 -5.07 1 95.19 165 MET A CA 1
ATOM 1247 C C . MET A 1 165 ? -15.453 -15.016 -4.844 1 95.19 165 MET A C 1
ATOM 1249 O O . MET A 1 165 ? -14.641 -15.922 -5.016 1 95.19 165 MET A O 1
ATOM 1253 N N . ILE A 1 166 ? -15.125 -13.805 -4.469 1 97.19 166 ILE A N 1
ATOM 1254 C CA . ILE A 1 166 ? -13.727 -13.492 -4.234 1 97.19 166 ILE A CA 1
ATOM 1255 C C . ILE A 1 166 ? -13.539 -13.016 -2.795 1 97.19 166 ILE A C 1
ATOM 1257 O O . ILE A 1 166 ? -14.398 -12.328 -2.244 1 97.19 166 ILE A O 1
ATOM 1261 N N . PRO A 1 167 ? -12.398 -13.367 -2.164 1 98 167 PRO A N 1
ATOM 1262 C CA . PRO A 1 167 ? -11.516 -14.445 -2.602 1 98 167 PRO A CA 1
ATOM 1263 C C . PRO A 1 167 ? -12.219 -15.805 -2.643 1 98 167 PRO A C 1
ATOM 1265 O O . PRO A 1 167 ? -13.18 -16.031 -1.898 1 98 167 PRO A O 1
ATOM 1268 N N . ASP A 1 168 ? -11.852 -16.656 -3.484 1 98.56 168 ASP A N 1
ATOM 1269 C CA . ASP A 1 168 ? -12.5 -17.953 -3.682 1 98.56 168 ASP A CA 1
ATOM 1270 C C . ASP A 1 168 ? -12.094 -18.953 -2.598 1 98.56 168 ASP A C 1
ATOM 1272 O O . ASP A 1 168 ? -11.445 -19.953 -2.885 1 98.56 168 ASP A O 1
ATOM 1276 N N . LEU A 1 169 ? -12.57 -18.734 -1.394 1 98.56 169 LEU A N 1
ATOM 1277 C CA . LEU A 1 169 ? -12.234 -19.547 -0.234 1 98.56 169 LEU A CA 1
ATOM 1278 C C . LEU A 1 169 ? -12.836 -20.938 -0.357 1 98.56 169 LEU A C 1
ATOM 1280 O O . LEU A 1 169 ? -12.234 -21.922 0.087 1 98.56 169 LEU A O 1
ATOM 1284 N N . PRO A 1 170 ? -14.039 -21.062 -0.954 1 98.5 170 PRO A N 1
ATOM 1285 C CA . PRO A 1 170 ? -14.57 -22.406 -1.157 1 98.5 170 PRO A CA 1
ATOM 1286 C C . PRO A 1 170 ? -13.656 -23.281 -2.014 1 98.5 170 PRO A C 1
ATOM 1288 O O . PRO A 1 170 ? -13.445 -24.453 -1.696 1 98.5 170 PRO A O 1
ATOM 1291 N N . LEU A 1 171 ? -13.117 -22.75 -3.088 1 98.81 171 LEU A N 1
ATOM 1292 C CA . LEU A 1 171 ? -12.18 -23.484 -3.922 1 98.81 171 LEU A CA 1
ATOM 1293 C C . LEU A 1 171 ? -10.953 -23.906 -3.119 1 98.81 171 LEU A C 1
ATOM 1295 O O . LEU A 1 171 ? -10.5 -25.047 -3.219 1 98.81 171 LEU A O 1
ATOM 1299 N N . LEU A 1 172 ? -10.43 -22.969 -2.365 1 98.88 172 LEU A N 1
ATOM 1300 C CA . LEU A 1 172 ? -9.281 -23.234 -1.51 1 98.88 172 LEU A CA 1
ATOM 1301 C C . LEU A 1 172 ? -9.555 -24.391 -0.567 1 98.88 172 LEU A C 1
ATOM 1303 O O . LEU A 1 172 ? -8.742 -25.312 -0.449 1 98.88 172 LEU A O 1
ATOM 1307 N N . GLU A 1 173 ? -10.68 -24.297 0.097 1 98.75 173 GLU A N 1
ATOM 1308 C CA . GLU A 1 173 ? -11.031 -25.312 1.094 1 98.75 173 GLU A CA 1
ATOM 1309 C C . GLU A 1 173 ? -11.156 -26.688 0.46 1 98.75 173 GLU A C 1
ATOM 1311 O O . GLU A 1 173 ? -10.672 -27.688 1.013 1 98.75 173 GLU A O 1
ATOM 1316 N N . GLU A 1 174 ? -11.812 -26.75 -0.663 1 98.75 174 GLU A N 1
ATOM 1317 C CA . GLU A 1 174 ? -11.992 -28.016 -1.37 1 98.75 174 GLU A CA 1
ATOM 1318 C C . GLU A 1 174 ? -10.656 -28.625 -1.768 1 98.75 174 GLU A C 1
ATOM 1320 O O . GLU A 1 174 ? -10.43 -29.828 -1.584 1 98.75 174 GLU A O 1
ATOM 1325 N N . LEU A 1 175 ? -9.773 -27.812 -2.311 1 98.88 175 LEU A N 1
ATOM 1326 C CA . LEU A 1 175 ? -8.453 -28.266 -2.73 1 98.88 175 LEU A CA 1
ATOM 1327 C C . LEU A 1 175 ? -7.637 -28.734 -1.531 1 98.88 175 LEU A C 1
ATOM 1329 O O . LEU A 1 175 ? -6.949 -29.75 -1.604 1 98.88 175 LEU A O 1
ATOM 1333 N N . ALA A 1 176 ? -7.68 -27.969 -0.488 1 98.62 176 ALA A N 1
ATOM 1334 C CA . ALA A 1 176 ? -6.898 -28.297 0.704 1 98.62 176 ALA A CA 1
ATOM 1335 C C . ALA A 1 176 ? -7.289 -29.656 1.271 1 98.62 176 ALA A C 1
ATOM 1337 O O . ALA A 1 176 ? -6.449 -30.359 1.824 1 98.62 176 ALA A O 1
ATOM 1338 N N . LYS A 1 177 ? -8.516 -30.062 1.14 1 98.12 177 LYS A N 1
ATOM 1339 C CA . LYS A 1 177 ? -9.031 -31.328 1.663 1 98.12 177 LYS A CA 1
ATOM 1340 C C . LYS A 1 177 ? -8.625 -32.5 0.771 1 98.12 177 LYS A C 1
ATOM 1342 O O . LYS A 1 177 ? -8.422 -33.594 1.256 1 98.12 177 LYS A O 1
ATOM 1347 N N . LYS A 1 178 ? -8.469 -32.219 -0.493 1 98.44 178 LYS A N 1
ATOM 1348 C CA . LYS A 1 178 ? -8.391 -33.344 -1.429 1 98.44 178 LYS A CA 1
ATOM 1349 C C . LYS A 1 178 ? -6.98 -33.469 -2.006 1 98.44 178 LYS A C 1
ATOM 1351 O O . LYS A 1 178 ? -6.531 -34.562 -2.322 1 98.44 178 LYS A O 1
ATOM 1356 N N . ALA A 1 179 ? -6.328 -32.344 -2.281 1 98.44 179 ALA A N 1
ATOM 1357 C CA . ALA A 1 179 ? -4.992 -32.375 -2.879 1 98.44 179 ALA A CA 1
ATOM 1358 C C . ALA A 1 179 ? -3.979 -33 -1.92 1 98.44 179 ALA A C 1
ATOM 1360 O O . ALA A 1 179 ? -4.109 -32.844 -0.7 1 98.44 179 ALA A O 1
ATOM 1361 N N . THR A 1 180 ? -2.965 -33.625 -2.416 1 98.25 180 THR A N 1
ATOM 1362 C CA . THR A 1 180 ? -1.919 -34.219 -1.592 1 98.25 180 THR A CA 1
ATOM 1363 C C . THR A 1 180 ? -0.673 -33.344 -1.577 1 98.25 180 THR A C 1
ATOM 1365 O O . THR A 1 180 ? 0.287 -33.625 -0.858 1 98.25 180 THR A O 1
ATOM 1368 N N . ILE A 1 181 ? -0.647 -32.312 -2.381 1 98.69 181 ILE A N 1
ATOM 1369 C CA . ILE A 1 181 ? 0.446 -31.359 -2.426 1 98.69 181 ILE A CA 1
ATOM 1370 C C . ILE A 1 181 ? -0.018 -30.031 -1.845 1 98.69 181 ILE A C 1
ATOM 1372 O O . ILE A 1 181 ? -1.22 -29.781 -1.709 1 98.69 181 ILE A O 1
ATOM 1376 N N . PRO A 1 182 ? 0.917 -29.094 -1.46 1 98.81 182 PRO A N 1
ATOM 1377 C CA . PRO A 1 182 ? 0.57 -27.812 -0.863 1 98.81 182 PRO A CA 1
ATOM 1378 C C . PRO A 1 182 ? -0.373 -26.984 -1.74 1 98.81 182 PRO A C 1
ATOM 1380 O O . PRO A 1 182 ? -0.217 -26.969 -2.963 1 98.81 182 PRO A O 1
ATOM 1383 N N . VAL A 1 183 ? -1.364 -26.359 -1.089 1 98.94 183 VAL A N 1
ATOM 1384 C CA . VAL A 1 183 ? -2.256 -25.406 -1.748 1 98.94 183 VAL A CA 1
ATOM 1385 C C . VAL A 1 183 ? -2.006 -24 -1.21 1 98.94 183 VAL A C 1
ATOM 1387 O O . VAL A 1 183 ? -2.121 -23.766 -0.006 1 98.94 183 VAL A O 1
ATOM 1390 N N . ILE A 1 184 ? -1.631 -23.109 -2.098 1 98.94 184 ILE A N 1
ATOM 1391 C CA . ILE A 1 184 ? -1.344 -21.719 -1.768 1 98.94 184 ILE A CA 1
ATOM 1392 C C . ILE A 1 184 ? -2.578 -20.859 -2.031 1 98.94 184 ILE A C 1
ATOM 1394 O O . ILE A 1 184 ? -3.139 -20.891 -3.131 1 98.94 184 ILE A O 1
ATOM 1398 N N . ALA A 1 185 ? -3.016 -20.125 -1 1 98.94 185 ALA A N 1
ATOM 1399 C CA . ALA A 1 185 ? -4.098 -19.172 -1.208 1 98.94 185 ALA A CA 1
ATOM 1400 C C . ALA A 1 185 ? -3.59 -17.906 -1.905 1 98.94 185 ALA A C 1
ATOM 1402 O O . ALA A 1 185 ? -2.686 -17.234 -1.405 1 98.94 185 ALA A O 1
ATOM 1403 N N . GLU A 1 186 ? -4.137 -17.625 -2.973 1 98.69 186 GLU A N 1
ATOM 1404 C CA . GLU A 1 186 ? -3.777 -16.438 -3.736 1 98.69 186 GLU A CA 1
ATOM 1405 C C . GLU A 1 186 ? -4.949 -15.945 -4.582 1 98.69 186 GLU A C 1
ATOM 1407 O O . GLU A 1 186 ? -5.77 -16.75 -5.035 1 98.69 186 GLU A O 1
ATOM 1412 N N . GLY A 1 187 ? -4.973 -14.664 -4.785 1 97.94 187 GLY A N 1
ATOM 1413 C CA . GLY A 1 187 ? -5.984 -14.047 -5.633 1 97.94 187 GLY A CA 1
ATOM 1414 C C . GLY A 1 187 ? -7.055 -13.312 -4.844 1 97.94 187 GLY A C 1
ATOM 1415 O O . GLY A 1 187 ? -7.84 -13.938 -4.129 1 97.94 187 GLY A O 1
ATOM 1416 N N . ASN A 1 188 ? -7.105 -12.086 -4.977 1 97.25 188 ASN A N 1
ATOM 1417 C CA . ASN A 1 188 ? -8.18 -11.234 -4.48 1 97.25 188 ASN A CA 1
ATOM 1418 C C . ASN A 1 188 ? -8.242 -11.234 -2.957 1 97.25 188 ASN A C 1
ATOM 1420 O O . ASN A 1 188 ? -9.289 -10.977 -2.373 1 97.25 188 ASN A O 1
ATOM 1424 N N . ILE A 1 189 ? -7.215 -11.641 -2.291 1 98.56 189 ILE A N 1
ATOM 1425 C CA . ILE A 1 189 ? -7.141 -11.492 -0.842 1 98.56 189 ILE A CA 1
ATOM 1426 C C . ILE A 1 189 ? -6.809 -10.039 -0.492 1 98.56 189 ILE A C 1
ATOM 1428 O O . ILE A 1 189 ? -5.738 -9.547 -0.844 1 98.56 189 ILE A O 1
ATOM 1432 N N . SER A 1 190 ? -7.707 -9.406 0.323 1 97.69 190 SER A N 1
ATOM 1433 C CA . SER A 1 190 ? -7.594 -7.957 0.415 1 97.69 190 SER A CA 1
ATOM 1434 C C . SER A 1 190 ? -7.406 -7.504 1.859 1 97.69 190 SER A C 1
ATOM 1436 O O . SER A 1 190 ? -7.059 -6.352 2.115 1 97.69 190 SER A O 1
ATOM 1438 N N . THR A 1 191 ? -7.656 -8.414 2.82 1 97.94 191 THR A N 1
ATOM 1439 C CA . THR A 1 191 ? -7.539 -8.008 4.215 1 97.94 191 THR A CA 1
ATOM 1440 C C . THR A 1 191 ? -6.762 -9.047 5.02 1 97.94 191 THR A C 1
ATOM 1442 O O . THR A 1 191 ? -6.699 -10.211 4.637 1 97.94 191 THR A O 1
ATOM 1445 N N . PRO A 1 192 ? -6.145 -8.648 6.094 1 98.69 192 PRO A N 1
ATOM 1446 C CA . PRO A 1 192 ? -5.488 -9.594 6.992 1 98.69 192 PRO A CA 1
ATOM 1447 C C . PRO A 1 192 ? -6.426 -10.703 7.469 1 98.69 192 PRO A C 1
ATOM 1449 O O . PRO A 1 192 ? -6.008 -11.859 7.598 1 98.69 192 PRO A O 1
ATOM 1452 N N . GLU A 1 193 ? -7.691 -10.359 7.703 1 98.5 193 GLU A N 1
ATOM 1453 C CA . GLU A 1 193 ? -8.68 -11.336 8.156 1 98.5 193 GLU A CA 1
ATOM 1454 C C . GLU A 1 193 ? -8.914 -12.414 7.105 1 98.5 193 GLU A C 1
ATOM 1456 O O . GLU A 1 193 ? -9.023 -13.594 7.438 1 98.5 193 GLU A O 1
ATOM 1461 N N . GLU A 1 194 ? -8.984 -12.008 5.855 1 98.81 194 GLU A N 1
ATOM 1462 C CA . GLU A 1 194 ? -9.148 -12.961 4.766 1 98.81 194 GLU A CA 1
ATOM 1463 C C . GLU A 1 194 ? -7.938 -13.883 4.656 1 98.81 194 GLU A C 1
ATOM 1465 O O . GLU A 1 194 ? -8.086 -15.078 4.406 1 98.81 194 GLU A O 1
ATOM 1470 N N . ALA A 1 195 ? -6.754 -13.312 4.84 1 98.94 195 ALA A N 1
ATOM 1471 C CA . ALA A 1 195 ? -5.523 -14.102 4.801 1 98.94 195 ALA A CA 1
ATOM 1472 C C . ALA A 1 195 ? -5.504 -15.141 5.918 1 98.94 195 ALA A C 1
ATOM 1474 O O . ALA A 1 195 ? -5.156 -16.297 5.688 1 98.94 195 ALA A O 1
ATOM 1475 N N . ALA A 1 196 ? -5.879 -14.695 7.102 1 98.88 196 ALA A N 1
ATOM 1476 C CA . ALA A 1 196 ? -5.961 -15.602 8.242 1 98.88 196 ALA A CA 1
ATOM 1477 C C . ALA A 1 196 ? -6.961 -16.719 7.984 1 98.88 196 ALA A C 1
ATOM 1479 O O . ALA A 1 196 ? -6.68 -17.891 8.266 1 98.88 196 ALA A O 1
ATOM 1480 N N . LYS A 1 197 ? -8.102 -16.375 7.484 1 98.88 197 LYS A N 1
ATOM 1481 C CA . LYS A 1 197 ? -9.148 -17.359 7.195 1 98.88 197 LYS A CA 1
ATOM 1482 C C . LYS A 1 197 ? -8.664 -18.391 6.191 1 98.88 197 LYS A C 1
ATOM 1484 O O . LYS A 1 197 ? -9.016 -19.578 6.289 1 98.88 197 LYS A O 1
ATOM 1489 N N . ALA A 1 198 ? -7.879 -17.953 5.223 1 98.88 198 ALA A N 1
ATOM 1490 C CA . ALA A 1 198 ? -7.332 -18.875 4.23 1 98.88 198 ALA A CA 1
ATOM 1491 C C . ALA A 1 198 ? -6.484 -19.953 4.898 1 98.88 198 ALA A C 1
ATOM 1493 O O . ALA A 1 198 ? -6.566 -21.125 4.539 1 98.88 198 ALA A O 1
ATOM 1494 N N . LEU A 1 199 ? -5.695 -19.609 5.871 1 98.81 199 LEU A N 1
ATOM 1495 C CA . LEU A 1 199 ? -4.887 -20.578 6.605 1 98.81 199 LEU A CA 1
ATOM 1496 C C . LEU A 1 199 ? -5.777 -21.547 7.379 1 98.81 199 LEU A C 1
ATOM 1498 O O . LEU A 1 199 ? -5.516 -22.75 7.398 1 98.81 199 LEU A O 1
ATOM 1502 N N . GLU A 1 200 ? -6.785 -21 7.965 1 98.75 200 GLU A N 1
ATOM 1503 C CA . GLU A 1 200 ? -7.715 -21.812 8.727 1 98.75 200 GLU A CA 1
ATOM 1504 C C . GLU A 1 200 ? -8.375 -22.875 7.844 1 98.75 200 GLU A C 1
ATOM 1506 O O . GLU A 1 200 ? -8.672 -23.984 8.305 1 98.75 200 GLU A O 1
ATOM 1511 N N . LEU A 1 201 ? -8.508 -22.5 6.625 1 98.75 201 LEU A N 1
ATOM 1512 C CA . LEU A 1 201 ? -9.219 -23.391 5.699 1 98.75 201 LEU A CA 1
ATOM 1513 C C . LEU A 1 201 ? -8.258 -24.359 5.031 1 98.75 201 LEU A C 1
ATOM 1515 O O . LEU A 1 201 ? -8.656 -25.125 4.145 1 98.75 201 LEU A O 1
ATOM 1519 N N . GLY A 1 202 ? -6.961 -24.25 5.348 1 98.56 202 GLY A N 1
ATOM 1520 C CA . GLY A 1 202 ? -6.055 -25.312 4.945 1 98.56 202 GLY A CA 1
ATOM 1521 C C . GLY A 1 202 ? -4.957 -24.844 4.008 1 98.56 202 GLY A C 1
ATOM 1522 O O . GLY A 1 202 ? -4.164 -25.656 3.518 1 98.56 202 GLY A O 1
ATOM 1523 N N . ALA A 1 203 ? -4.883 -23.562 3.729 1 98.94 203 ALA A N 1
ATOM 1524 C CA . ALA A 1 203 ? -3.809 -23.047 2.879 1 98.94 203 ALA A CA 1
ATOM 1525 C C . ALA A 1 203 ? -2.439 -23.359 3.479 1 98.94 203 ALA A C 1
ATOM 1527 O O . ALA A 1 203 ? -2.248 -23.25 4.691 1 98.94 203 ALA A O 1
ATOM 1528 N N . PHE A 1 204 ? -1.519 -23.797 2.635 1 98.81 204 PHE A N 1
ATOM 1529 C CA . PHE A 1 204 ? -0.129 -24.031 3.012 1 98.81 204 PHE A CA 1
ATOM 1530 C C . PHE A 1 204 ? 0.581 -22.719 3.303 1 98.81 204 PHE A C 1
ATOM 1532 O O . PHE A 1 204 ? 1.378 -22.625 4.238 1 98.81 204 PHE A O 1
ATOM 1539 N N . ALA A 1 205 ? 0.35 -21.672 2.58 1 98.88 205 ALA A N 1
ATOM 1540 C CA . ALA A 1 205 ? 0.809 -20.281 2.654 1 98.88 205 ALA A CA 1
ATOM 1541 C C . ALA A 1 205 ? -0.164 -19.344 1.946 1 98.88 205 ALA A C 1
ATOM 1543 O O . ALA A 1 205 ? -1.118 -19.797 1.309 1 98.88 205 ALA A O 1
ATOM 1544 N N . VAL A 1 206 ? 0.031 -18.047 2.137 1 98.94 206 VAL A N 1
ATOM 1545 C CA . VAL A 1 206 ? -0.858 -17.047 1.536 1 98.94 206 VAL A CA 1
ATOM 1546 C C . VAL A 1 206 ? -0.041 -16.031 0.736 1 98.94 206 VAL A C 1
ATOM 1548 O O . VAL A 1 206 ? 0.98 -15.539 1.215 1 98.94 206 VAL A O 1
ATOM 1551 N N . VAL A 1 207 ? -0.452 -15.773 -0.513 1 98.94 207 VAL A N 1
ATOM 1552 C CA . VAL A 1 207 ? 0.135 -14.734 -1.352 1 98.94 207 VAL A CA 1
ATOM 1553 C C . VAL A 1 207 ? -0.803 -13.531 -1.418 1 98.94 207 VAL A C 1
ATOM 1555 O O . VAL A 1 207 ? -1.987 -13.68 -1.73 1 98.94 207 VAL A O 1
ATOM 1558 N N . VAL A 1 208 ? -0.309 -12.383 -1.085 1 98.94 208 VAL A N 1
ATOM 1559 C CA . VAL A 1 208 ? -1.065 -11.141 -1.194 1 98.94 208 VAL A CA 1
ATOM 1560 C C . VAL A 1 208 ? -0.322 -10.156 -2.098 1 98.94 20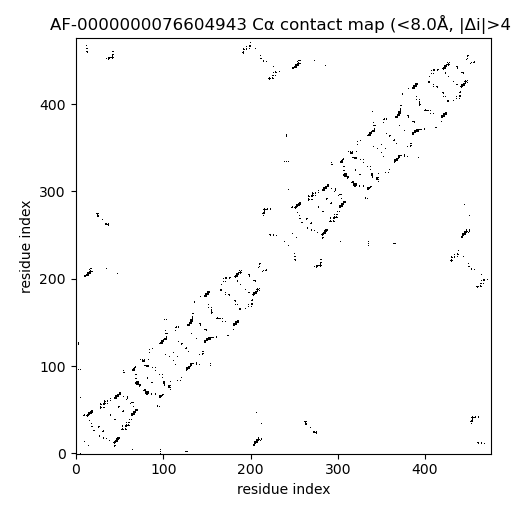8 VAL A C 1
ATOM 1562 O O . VAL A 1 208 ? 0.893 -9.984 -1.972 1 98.94 208 VAL A O 1
ATOM 1565 N N . GLY A 1 209 ? -1.046 -9.539 -3.041 1 98.62 209 GLY A N 1
ATOM 1566 C CA . GLY A 1 209 ? -0.432 -8.609 -3.979 1 98.62 209 GLY A CA 1
ATOM 1567 C C . GLY A 1 209 ? -0.994 -7.207 -3.885 1 98.62 209 GLY A C 1
ATOM 1568 O O . GLY A 1 209 ? -0.529 -6.398 -3.076 1 98.62 209 GLY A O 1
ATOM 1569 N N . SER A 1 210 ? -2.123 -6.934 -4.551 1 98.12 210 SER A N 1
ATOM 1570 C CA . SER A 1 210 ? -2.682 -5.605 -4.77 1 98.12 210 SER A CA 1
ATOM 1571 C C . SER A 1 210 ? -2.955 -4.895 -3.449 1 98.12 210 SER A C 1
ATOM 1573 O O . SER A 1 210 ? -2.797 -3.674 -3.35 1 98.12 210 SER A O 1
ATOM 1575 N N . ALA A 1 211 ? -3.332 -5.574 -2.443 1 98.69 211 ALA A N 1
ATOM 1576 C CA . ALA A 1 211 ? -3.697 -4.984 -1.156 1 98.69 211 ALA A CA 1
ATOM 1577 C C . ALA A 1 211 ? -2.463 -4.469 -0.422 1 98.69 211 ALA A C 1
ATOM 1579 O O . ALA A 1 211 ? -2.582 -3.715 0.547 1 98.69 211 ALA A O 1
ATOM 1580 N N . ILE A 1 212 ? -1.248 -4.84 -0.937 1 98.88 212 ILE A N 1
ATOM 1581 C CA . ILE A 1 212 ? -0.015 -4.418 -0.28 1 98.88 212 ILE A CA 1
ATOM 1582 C C . ILE A 1 212 ? 0.817 -3.57 -1.238 1 98.88 212 ILE A C 1
ATOM 1584 O O . ILE A 1 212 ? 1.35 -2.527 -0.851 1 98.88 212 ILE A O 1
ATOM 1588 N N . THR A 1 213 ? 0.853 -3.969 -2.514 1 98.81 213 THR A N 1
ATOM 1589 C CA . THR A 1 213 ? 1.927 -3.455 -3.357 1 98.81 213 THR A CA 1
ATOM 1590 C C . THR A 1 213 ? 1.36 -2.639 -4.516 1 98.81 213 THR A C 1
ATOM 1592 O O . THR A 1 213 ? 2.07 -2.342 -5.48 1 98.81 213 THR A O 1
ATOM 1595 N N . ARG A 1 214 ? 0.098 -2.299 -4.547 1 98.62 214 ARG A N 1
ATOM 1596 C CA . ARG A 1 214 ? -0.488 -1.416 -5.551 1 98.62 214 ARG A CA 1
ATOM 1597 C C . ARG A 1 214 ? -1.172 -0.221 -4.895 1 98.62 214 ARG A C 1
ATOM 1599 O O . ARG A 1 214 ? -2.396 -0.2 -4.758 1 98.62 214 ARG A O 1
ATOM 1606 N N . PRO A 1 215 ? -0.393 0.803 -4.625 1 98.75 215 PRO A N 1
ATOM 1607 C CA . PRO A 1 215 ? -0.936 1.956 -3.904 1 98.75 215 PRO A CA 1
ATOM 1608 C C . PRO A 1 215 ? -2.082 2.635 -4.652 1 98.75 215 PRO A C 1
ATOM 1610 O O . PRO A 1 215 ? -2.982 3.199 -4.027 1 98.75 215 PRO A O 1
ATOM 1613 N N . GLN A 1 216 ? -2.119 2.559 -6.023 1 98.81 216 GLN A N 1
ATOM 1614 C CA . GLN A 1 216 ? -3.223 3.164 -6.762 1 98.81 216 GLN A CA 1
ATOM 1615 C C . GLN A 1 216 ? -4.539 2.451 -6.469 1 98.81 216 GLN A C 1
ATOM 1617 O O . GLN A 1 216 ? -5.594 3.086 -6.398 1 98.81 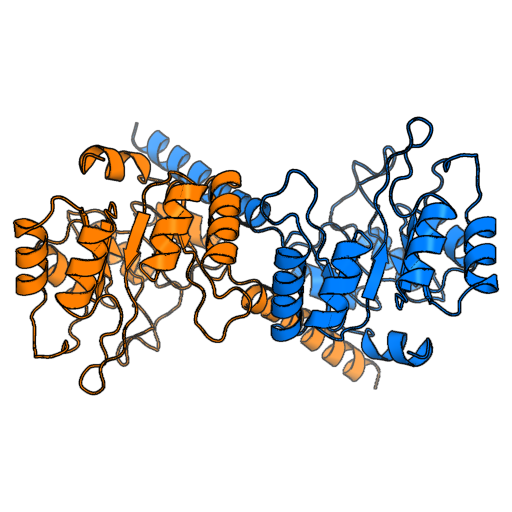216 GLN A O 1
ATOM 1622 N N . ILE A 1 217 ? -4.477 1.126 -6.285 1 98.75 217 ILE A N 1
ATOM 1623 C CA . ILE A 1 217 ? -5.668 0.341 -5.98 1 98.75 217 ILE A CA 1
ATOM 1624 C C . ILE A 1 217 ? -6.094 0.592 -4.535 1 98.75 217 ILE A C 1
ATOM 1626 O O . ILE A 1 217 ? -7.285 0.763 -4.254 1 98.75 217 ILE A O 1
ATOM 1630 N N . ILE A 1 218 ? -5.152 0.649 -3.617 1 98.88 218 ILE A N 1
ATOM 1631 C CA . ILE A 1 218 ? -5.441 0.938 -2.217 1 98.88 218 ILE A CA 1
ATOM 1632 C C . ILE A 1 218 ? -6.062 2.328 -2.094 1 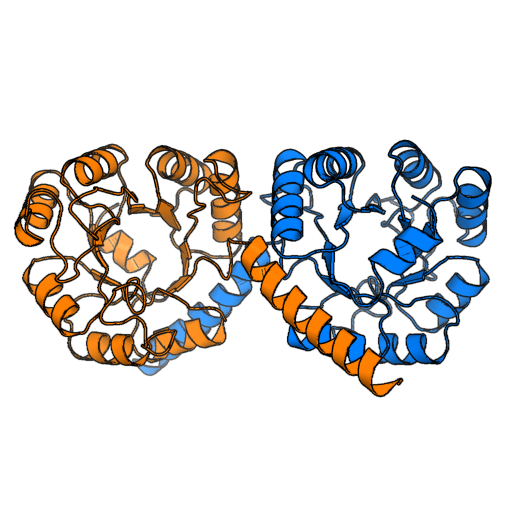98.88 218 ILE A C 1
ATOM 1634 O O . ILE A 1 218 ? -7.09 2.5 -1.434 1 98.88 218 ILE A O 1
ATOM 1638 N N . THR A 1 219 ? -5.453 3.312 -2.762 1 98.94 219 THR A N 1
ATOM 1639 C CA . THR A 1 219 ? -5.945 4.684 -2.748 1 98.94 219 THR A CA 1
ATOM 1640 C C . THR A 1 219 ? -7.391 4.742 -3.238 1 98.94 219 THR A C 1
ATOM 1642 O O . THR A 1 219 ? -8.227 5.43 -2.646 1 98.94 219 THR A O 1
ATOM 1645 N N . LYS A 1 220 ? -7.664 4.027 -4.305 1 98.88 220 LYS A N 1
ATOM 1646 C CA . LYS A 1 220 ? -9 4.047 -4.895 1 98.88 220 LYS A CA 1
ATOM 1647 C C . LYS A 1 220 ? -10.047 3.588 -3.887 1 98.88 220 LYS A C 1
ATOM 1649 O O . LYS A 1 220 ? -11.164 4.121 -3.859 1 98.88 220 LYS A O 1
ATOM 1654 N N . GLN A 1 221 ? -9.734 2.633 -3.064 1 98.75 221 GLN A N 1
ATOM 1655 C CA . GLN A 1 221 ? -10.68 2.17 -2.047 1 98.75 221 GLN A CA 1
ATOM 1656 C C . GLN A 1 221 ? -11 3.279 -1.052 1 98.75 221 GLN A C 1
ATOM 1658 O O . GLN A 1 221 ? -12.164 3.48 -0.696 1 98.75 221 GLN A O 1
ATOM 1663 N N . PHE A 1 222 ? -10 3.971 -0.562 1 98.94 222 PHE A N 1
ATOM 1664 C CA . PHE A 1 222 ? -10.211 5.102 0.337 1 98.94 222 PHE A CA 1
ATOM 1665 C C . PHE A 1 222 ? -10.984 6.211 -0.358 1 98.94 222 PHE A C 1
ATOM 1667 O O . PHE A 1 222 ? -11.914 6.777 0.219 1 98.94 222 PHE A O 1
ATOM 1674 N N . TYR A 1 223 ? -10.602 6.469 -1.622 1 98.94 223 TYR A N 1
ATOM 1675 C CA . TYR A 1 223 ? -11.219 7.531 -2.408 1 98.94 223 TYR A CA 1
ATOM 1676 C C . TYR A 1 223 ? -12.719 7.293 -2.562 1 98.94 223 TYR A C 1
ATOM 1678 O O . TYR A 1 223 ? -13.523 8.203 -2.342 1 98.94 223 TYR A O 1
ATOM 1686 N N . VAL A 1 224 ? -13.086 6.121 -2.914 1 98.88 224 VAL A N 1
ATOM 1687 C CA . VAL A 1 224 ? -14.484 5.781 -3.135 1 98.88 224 VAL A CA 1
ATOM 1688 C C . VAL A 1 224 ? -15.273 5.977 -1.841 1 98.88 224 VAL A C 1
ATOM 1690 O O . VAL A 1 224 ? -16.359 6.578 -1.848 1 98.88 224 VAL A O 1
ATOM 1693 N N . ALA A 1 225 ? -14.742 5.496 -0.726 1 98.81 225 ALA A N 1
ATOM 1694 C CA . ALA A 1 225 ? -15.414 5.633 0.562 1 98.81 225 ALA A CA 1
ATOM 1695 C C . ALA A 1 225 ? -15.602 7.102 0.931 1 98.81 225 ALA A C 1
ATOM 1697 O O . ALA A 1 225 ? -16.672 7.5 1.389 1 98.81 225 ALA A O 1
ATOM 1698 N N . VAL A 1 226 ? -14.586 7.891 0.721 1 98.81 226 VAL A N 1
ATOM 1699 C CA . VAL A 1 226 ? -14.578 9.312 1.062 1 98.81 226 VAL A CA 1
ATOM 1700 C C . VAL A 1 226 ? -15.555 10.062 0.159 1 98.81 226 VAL A C 1
ATOM 1702 O O . VAL A 1 226 ? -16.406 10.812 0.642 1 98.81 226 VAL A O 1
ATOM 1705 N N . ARG A 1 227 ? -15.484 9.812 -1.129 1 98.56 227 ARG A N 1
ATOM 1706 C CA . ARG A 1 227 ? -16.297 10.547 -2.098 1 98.56 227 ARG A CA 1
ATOM 1707 C C . ARG A 1 227 ? -17.766 10.18 -1.964 1 98.56 227 ARG A C 1
ATOM 1709 O O . ARG A 1 227 ? -18.641 11.047 -2.066 1 98.56 227 ARG A O 1
ATOM 1716 N N . ASP A 1 228 ? -18.047 8.883 -1.824 1 98.44 228 ASP A N 1
ATOM 1717 C CA . ASP A 1 228 ? -19.438 8.461 -1.618 1 98.44 228 ASP A CA 1
ATOM 1718 C C . ASP A 1 228 ? -20.047 9.148 -0.399 1 98.44 228 ASP A C 1
ATOM 1720 O O . ASP A 1 228 ? -21.188 9.594 -0.438 1 98.44 228 ASP A O 1
ATOM 1724 N N . THR A 1 229 ? -19.297 9.227 0.679 1 98.56 229 THR A N 1
ATOM 1725 C CA . THR A 1 229 ? -19.781 9.859 1.908 1 98.56 229 THR A CA 1
ATOM 1726 C C . THR A 1 229 ? -19.969 11.359 1.71 1 98.56 229 THR A C 1
ATOM 1728 O O . THR A 1 229 ? -20.969 11.922 2.141 1 98.56 229 THR A O 1
ATOM 1731 N N . ALA A 1 230 ? -19 12 1.055 1 98.31 230 ALA A N 1
ATOM 1732 C CA . ALA A 1 230 ? -19.078 13.438 0.792 1 98.31 230 ALA A CA 1
ATOM 1733 C C . ALA A 1 230 ? -20.328 13.766 -0.033 1 98.31 230 ALA A C 1
ATOM 1735 O O . ALA A 1 230 ? -21.016 14.758 0.235 1 98.31 230 ALA A O 1
ATOM 1736 N N . GLU A 1 231 ? -20.578 12.992 -1.007 1 97.5 231 GLU A N 1
ATOM 1737 C CA . GLU A 1 231 ? -21.734 13.203 -1.866 1 97.5 231 GLU A CA 1
ATOM 1738 C C . GLU A 1 231 ? -23.031 13.039 -1.086 1 97.5 231 GLU A C 1
ATOM 1740 O O . GLU A 1 231 ? -23.984 13.805 -1.273 1 97.5 231 GLU A O 1
ATOM 1745 N N . LYS A 1 232 ? -23.094 12.039 -0.281 1 97.44 232 LYS A N 1
ATOM 1746 C CA . LYS A 1 232 ? -24.281 11.812 0.547 1 97.44 232 LYS A CA 1
ATOM 1747 C C . LYS A 1 232 ? -24.516 12.992 1.485 1 97.44 232 LYS A C 1
ATOM 1749 O O . LYS A 1 232 ? -25.656 13.398 1.695 1 97.44 232 LYS A O 1
ATOM 1754 N N . LEU A 1 233 ? -23.453 13.477 2.066 1 96.69 233 LEU A N 1
ATOM 1755 C CA . LEU A 1 233 ? -23.562 14.594 2.996 1 96.69 233 LEU A CA 1
ATOM 1756 C C . LEU A 1 233 ? -24 15.859 2.273 1 96.69 233 LEU A C 1
ATOM 1758 O O . LEU A 1 233 ? -24.766 16.656 2.826 1 96.69 233 LEU A O 1
ATOM 1762 N N . LEU A 1 234 ? -23.516 16.078 1.064 1 94.31 234 LEU A N 1
ATOM 1763 C CA . LEU A 1 234 ? -23.906 17.234 0.266 1 94.31 234 LEU A CA 1
ATOM 1764 C C . LEU A 1 234 ? -25.391 17.156 -0.111 1 94.31 234 LEU A C 1
ATOM 1766 O O . LEU A 1 234 ? -26.078 18.172 -0.12 1 94.31 234 LEU A O 1
ATOM 1770 N N . GLN A 1 235 ? -25.844 16 -0.45 1 93.62 235 GLN A N 1
ATOM 1771 C CA . GLN A 1 235 ? -27.234 15.805 -0.82 1 93.62 235 GLN A CA 1
ATOM 1772 C C . GLN A 1 235 ? -28.156 16.031 0.376 1 93.62 235 GLN A C 1
ATOM 1774 O O . GLN A 1 235 ? -29.281 16.516 0.22 1 93.62 235 GLN A O 1
ATOM 1779 N N . ALA A 1 236 ? -27.75 15.664 1.534 1 91.62 236 ALA A N 1
ATOM 1780 C CA . ALA A 1 236 ? -28.562 15.82 2.742 1 91.62 236 ALA A CA 1
ATOM 1781 C C . ALA A 1 236 ? -28.703 17.281 3.125 1 91.62 236 ALA A C 1
ATOM 1783 O O . ALA A 1 236 ? -29.672 17.672 3.781 1 91.62 236 ALA A O 1
ATOM 1784 N N . LYS A 1 237 ? -27.766 18.109 2.738 1 86.88 237 LYS A N 1
ATOM 1785 C CA . LYS A 1 237 ? -27.797 19.547 3.059 1 86.88 237 LYS A CA 1
ATOM 1786 C C . LYS A 1 237 ? -28.703 20.297 2.096 1 86.88 237 LYS A C 1
ATOM 1788 O O . LYS A 1 237 ? -29.062 21.453 2.344 1 86.88 237 LYS A O 1
ATOM 1793 N N . GLN A 1 238 ? -29.125 19.703 0.94 1 76.06 238 GLN A N 1
ATOM 1794 C CA . GLN A 1 238 ? -30.062 20.312 -0.001 1 76.06 238 GLN A CA 1
ATOM 1795 C C . GLN A 1 238 ? -31.5 19.969 0.345 1 76.06 238 GLN A C 1
ATOM 1797 O O . GLN A 1 238 ? -32.406 20.781 0.166 1 76.06 238 GLN A O 1
ATOM 1802 N N . MET B 1 1 ? -1.574 28.203 -6.625 1 73.19 1 MET B N 1
ATOM 1803 C CA . MET B 1 1 ? -3.025 28.344 -6.699 1 73.19 1 MET B CA 1
ATOM 1804 C C . MET B 1 1 ? -3.533 29.328 -5.648 1 73.19 1 MET B C 1
ATOM 1806 O O . MET B 1 1 ? -2.902 29.516 -4.605 1 73.19 1 MET B O 1
ATOM 1810 N N . ARG B 1 2 ? -4.723 29.891 -6.07 1 79.75 2 ARG B N 1
ATOM 1811 C CA . ARG B 1 2 ? -5.355 30.766 -5.086 1 79.75 2 ARG B CA 1
ATOM 1812 C C . ARG B 1 2 ? -5.887 29.969 -3.902 1 79.75 2 ARG B C 1
ATOM 1814 O O . ARG B 1 2 ? -6.281 28.812 -4.055 1 79.75 2 ARG B O 1
ATOM 1821 N N . LYS B 1 3 ? -5.754 30.5 -2.699 1 89.31 3 LYS B N 1
ATOM 1822 C CA . LYS B 1 3 ? -6.176 29.859 -1.453 1 89.31 3 LYS B CA 1
ATOM 1823 C C . LYS B 1 3 ? -7.559 29.234 -1.596 1 89.31 3 LYS B C 1
ATOM 1825 O O . LYS B 1 3 ? -7.754 28.078 -1.245 1 89.31 3 LYS B O 1
ATOM 1830 N N . ARG B 1 4 ? -8.445 29.953 -2.117 1 91.69 4 ARG B N 1
ATOM 1831 C CA . ARG B 1 4 ? -9.82 29.484 -2.26 1 91.69 4 ARG B CA 1
ATOM 1832 C C . ARG B 1 4 ? -9.891 28.281 -3.189 1 91.69 4 ARG B C 1
ATOM 1834 O O . ARG B 1 4 ? -10.672 27.344 -2.953 1 91.69 4 ARG B O 1
ATOM 1841 N N . GLU B 1 5 ? -9.117 28.312 -4.199 1 94.75 5 GLU B N 1
ATOM 1842 C CA . GLU B 1 5 ? -9.102 27.219 -5.16 1 94.75 5 GLU B CA 1
ATOM 1843 C C . GLU B 1 5 ? -8.594 25.922 -4.52 1 94.75 5 GLU B C 1
ATOM 1845 O O . GLU B 1 5 ? -9.102 24.844 -4.805 1 94.75 5 GLU B O 1
ATOM 1850 N N . ILE B 1 6 ? -7.586 26.031 -3.68 1 96.94 6 ILE B N 1
ATOM 1851 C CA . ILE B 1 6 ? -7.023 24.875 -2.998 1 96.94 6 ILE B CA 1
ATOM 1852 C C . ILE B 1 6 ? -8.062 24.281 -2.055 1 96.94 6 ILE B C 1
ATOM 1854 O O . ILE B 1 6 ? -8.258 23.062 -2.031 1 96.94 6 ILE B O 1
ATOM 1858 N N . LEU B 1 7 ? -8.727 25.156 -1.296 1 98.06 7 LEU B N 1
ATOM 1859 C CA . LEU B 1 7 ? -9.742 24.703 -0.348 1 98.06 7 LEU B CA 1
ATOM 1860 C C . LEU B 1 7 ? -10.898 24.016 -1.071 1 98.06 7 LEU B C 1
ATOM 1862 O O . LEU B 1 7 ? -11.383 22.984 -0.624 1 98.06 7 LEU B O 1
ATOM 1866 N N . GLU B 1 8 ? -11.312 24.562 -2.193 1 97.5 8 GLU B N 1
ATOM 1867 C CA . GLU B 1 8 ? -12.375 23.953 -2.988 1 97.5 8 GLU B CA 1
ATOM 1868 C C . GLU B 1 8 ? -11.945 22.594 -3.539 1 97.5 8 GLU B C 1
ATOM 1870 O O . GLU B 1 8 ? -12.742 21.656 -3.58 1 97.5 8 GLU B O 1
ATOM 1875 N N . ARG B 1 9 ? -10.734 22.5 -3.854 1 97.62 9 ARG B N 1
ATOM 1876 C CA . ARG B 1 9 ? -10.203 21.281 -4.469 1 97.62 9 ARG B CA 1
ATOM 1877 C C . ARG B 1 9 ? -10.141 20.141 -3.461 1 97.62 9 ARG B C 1
ATOM 1879 O O . ARG B 1 9 ? -10.328 18.984 -3.824 1 97.62 9 ARG B O 1
ATOM 1886 N N . ILE B 1 10 ? -9.906 20.469 -2.186 1 98.5 10 ILE B N 1
ATOM 1887 C CA . ILE B 1 10 ? -9.656 19.359 -1.256 1 98.5 10 ILE B CA 1
ATOM 1888 C C . ILE B 1 10 ? -10.906 19.094 -0.423 1 98.5 10 ILE B C 1
ATOM 1890 O O . ILE B 1 10 ? -10.984 18.094 0.284 1 98.5 10 ILE B O 1
ATOM 1894 N N . TYR B 1 11 ? -11.938 19.953 -0.53 1 98.56 11 TYR B N 1
ATOM 1895 C CA . TYR B 1 11 ? -13.156 19.766 0.244 1 98.56 11 TYR B CA 1
ATOM 1896 C C . TYR B 1 11 ? -13.805 18.422 -0.077 1 98.56 11 TYR B C 1
ATOM 1898 O O . TYR B 1 11 ? -14.078 18.125 -1.241 1 98.56 11 TYR B O 1
ATOM 1906 N N . GLY B 1 12 ? -14.023 17.594 0.946 1 98.62 12 GLY B N 1
ATOM 1907 C CA . GLY B 1 12 ? -14.648 16.281 0.777 1 98.62 12 GLY B CA 1
ATOM 1908 C C . GLY B 1 12 ? -13.789 15.305 0.006 1 98.62 12 GLY B C 1
ATOM 1909 O O . GLY B 1 12 ? -14.312 14.383 -0.632 1 98.62 12 GLY B O 1
ATOM 1910 N N . GLN B 1 13 ? -12.5 15.523 0.009 1 98.88 13 GLN B N 1
ATOM 1911 C CA . GLN B 1 13 ? -11.625 14.719 -0.835 1 98.88 13 GLN B CA 1
ATOM 1912 C C . GLN B 1 13 ? -10.609 13.945 0.005 1 98.88 13 GLN B C 1
ATOM 1914 O O . GLN B 1 13 ? -10.516 14.156 1.216 1 98.88 13 GLN B O 1
ATOM 1919 N N . LEU B 1 14 ? -9.969 13.008 -0.656 1 98.94 14 LEU B N 1
ATOM 1920 C CA . LEU B 1 14 ? -8.867 12.242 -0.086 1 98.94 14 LEU B CA 1
ATOM 1921 C C . LEU B 1 14 ? -7.527 12.898 -0.408 1 98.94 14 LEU B C 1
ATOM 1923 O O . LEU B 1 14 ? -7.27 13.266 -1.559 1 98.94 14 LEU B O 1
ATOM 1927 N N . ILE B 1 15 ? -6.746 13.117 0.584 1 99 15 ILE B N 1
ATOM 1928 C CA . ILE B 1 15 ? -5.352 13.516 0.47 1 99 15 ILE B CA 1
ATOM 1929 C C . ILE B 1 15 ? -4.445 12.367 0.9 1 99 15 ILE B C 1
ATOM 1931 O O . ILE B 1 15 ? -4.719 11.688 1.896 1 99 15 ILE B O 1
ATOM 1935 N N . VAL B 1 16 ? -3.428 12.086 0.142 1 99 16 VAL B N 1
ATOM 1936 C CA . VAL B 1 16 ? -2.543 10.977 0.472 1 99 16 VAL B CA 1
ATOM 1937 C C . VAL B 1 16 ? -1.185 11.508 0.921 1 99 16 VAL B C 1
ATOM 1939 O O . VAL B 1 16 ? -0.626 12.414 0.291 1 99 16 VAL B O 1
ATOM 1942 N N . SER B 1 17 ? -0.72 11.039 2.064 1 98.88 17 SER B N 1
ATOM 1943 C CA . SER B 1 17 ? 0.591 11.398 2.592 1 98.88 17 SER B CA 1
ATOM 1944 C C . SER B 1 17 ? 1.684 10.5 2.033 1 98.88 17 SER B C 1
ATOM 1946 O O . SER B 1 17 ? 1.634 9.273 2.205 1 98.88 17 SER B O 1
ATOM 1948 N N . CYS B 1 18 ? 2.609 11 1.37 1 98.69 18 CYS B N 1
ATOM 1949 C CA . CYS B 1 18 ? 3.795 10.32 0.857 1 98.69 18 CYS B CA 1
ATOM 1950 C C . CYS B 1 18 ? 5.055 10.82 1.554 1 98.69 18 CYS B C 1
ATOM 1952 O O . CYS B 1 18 ? 5.676 11.789 1.104 1 98.69 18 CYS B O 1
ATOM 1954 N N . GLN B 1 19 ? 5.41 10.172 2.637 1 97.19 19 GLN B N 1
ATOM 1955 C CA . GLN B 1 19 ? 6.504 10.602 3.502 1 97.19 19 GLN B CA 1
ATOM 1956 C C . GLN B 1 19 ? 7.332 9.406 3.975 1 97.19 19 GLN B C 1
ATOM 1958 O O . GLN B 1 19 ? 7.156 8.93 5.098 1 97.19 19 GLN B O 1
ATOM 1963 N N . ALA B 1 20 ? 8.281 8.977 3.227 1 96.31 20 ALA B N 1
ATOM 1964 C CA . ALA B 1 20 ? 9.156 7.895 3.678 1 96.31 20 ALA B CA 1
ATOM 1965 C C . ALA B 1 20 ? 10.32 8.438 4.5 1 96.31 20 ALA B C 1
ATOM 1967 O O . ALA B 1 20 ? 10.945 9.43 4.125 1 96.31 20 ALA B O 1
ATOM 1968 N N . LEU B 1 21 ? 10.625 7.828 5.609 1 95.75 21 LEU B N 1
ATOM 1969 C CA . LEU B 1 21 ? 11.734 8.211 6.484 1 95.75 21 LEU B CA 1
ATOM 1970 C C . LEU B 1 21 ? 13.047 7.617 5.988 1 95.75 21 LEU B C 1
ATOM 1972 O O . LEU B 1 21 ? 13.047 6.66 5.211 1 95.75 21 LEU B O 1
ATOM 1976 N N . PRO B 1 22 ? 14.188 8.141 6.438 1 95.69 22 PRO B N 1
ATOM 1977 C CA . PRO B 1 22 ? 15.492 7.738 5.902 1 95.69 22 PRO B CA 1
ATOM 1978 C C . PRO B 1 22 ? 15.758 6.246 6.07 1 95.69 22 PRO B C 1
ATOM 1980 O O . PRO B 1 22 ? 16.453 5.641 5.242 1 95.69 22 PRO B O 1
ATOM 1983 N N . ASP B 1 23 ? 15.219 5.586 7.051 1 97 23 ASP B N 1
ATOM 1984 C CA . ASP B 1 23 ? 15.508 4.18 7.316 1 97 23 ASP B CA 1
ATOM 1985 C C . ASP B 1 23 ? 14.484 3.275 6.637 1 97 23 ASP B C 1
ATOM 1987 O O . ASP B 1 23 ? 14.562 2.049 6.742 1 97 23 ASP B O 1
ATOM 1991 N N . GLU B 1 24 ? 13.609 3.82 5.91 1 97.88 24 GLU B N 1
ATOM 1992 C CA . GLU B 1 24 ? 12.547 3.037 5.281 1 97.88 24 GLU B CA 1
ATOM 1993 C C . GLU B 1 24 ? 12.906 2.686 3.838 1 97.88 24 GLU B C 1
ATOM 1995 O O . GLU B 1 24 ? 13.602 3.449 3.162 1 97.88 24 GLU B O 1
ATOM 2000 N N . PRO B 1 25 ? 12.375 1.613 3.303 1 97.81 25 PRO B N 1
ATOM 2001 C CA . PRO B 1 25 ? 12.773 1.084 1.996 1 97.81 25 PRO B CA 1
ATOM 2002 C C . PRO B 1 25 ? 12.484 2.055 0.853 1 97.81 25 PRO B C 1
ATOM 2004 O O . PRO B 1 25 ? 13.258 2.139 -0.102 1 97.81 25 PRO B O 1
ATOM 2007 N N . LEU B 1 26 ? 11.43 2.797 0.979 1 97.94 26 LEU B N 1
ATOM 2008 C CA . LEU B 1 26 ? 11.023 3.623 -0.155 1 97.94 26 LEU B CA 1
ATOM 2009 C C . LEU B 1 26 ? 11.477 5.066 0.04 1 97.94 26 LEU B C 1
ATOM 2011 O O . LEU B 1 26 ? 10.938 5.98 -0.591 1 97.94 26 LEU B O 1
ATOM 2015 N N . PHE B 1 27 ? 12.461 5.238 0.944 1 98 27 PHE B N 1
ATOM 2016 C CA . PHE B 1 27 ? 13.055 6.562 1.104 1 98 27 PHE B CA 1
ATOM 2017 C C . PHE B 1 27 ? 13.719 7.016 -0.193 1 98 27 PHE B C 1
ATOM 2019 O O . PHE B 1 27 ? 14.445 6.246 -0.829 1 98 27 PHE B O 1
ATOM 2026 N N . GLY B 1 28 ? 13.422 8.297 -0.565 1 97.06 28 GLY B N 1
ATOM 2027 C CA . GLY B 1 28 ? 14.016 8.891 -1.753 1 97.06 28 GLY B CA 1
ATOM 2028 C C . GLY B 1 28 ? 12.992 9.5 -2.689 1 97.06 28 GLY B C 1
ATOM 2029 O O . GLY B 1 28 ? 11.891 8.969 -2.848 1 97.06 28 GLY B O 1
ATOM 2030 N N . SER B 1 29 ? 13.406 10.555 -3.355 1 98.12 29 SER B N 1
ATOM 2031 C CA . SER B 1 29 ? 12.469 11.383 -4.109 1 98.12 29 SER B CA 1
ATOM 2032 C C . SER B 1 29 ? 11.898 10.625 -5.309 1 98.12 29 SER B C 1
ATOM 2034 O O . SER B 1 29 ? 10.742 10.82 -5.676 1 98.12 29 SER B O 1
ATOM 2036 N N . GLU B 1 30 ? 12.711 9.781 -5.902 1 97.5 30 GLU B N 1
ATOM 2037 C CA . GLU B 1 30 ? 12.219 9.016 -7.043 1 97.5 30 GLU B CA 1
ATOM 2038 C C . GLU B 1 30 ? 11.07 8.102 -6.641 1 97.5 30 GLU B C 1
ATOM 2040 O O . GLU B 1 30 ? 10.039 8.047 -7.316 1 97.5 30 GLU B O 1
ATOM 2045 N N . HIS B 1 31 ? 11.25 7.43 -5.555 1 98.12 31 HIS B N 1
ATOM 2046 C CA . HIS B 1 31 ? 10.242 6.496 -5.07 1 98.12 31 HIS B CA 1
ATOM 2047 C C . HIS B 1 31 ? 9.008 7.234 -4.562 1 98.12 31 HIS B C 1
ATOM 2049 O O . HIS B 1 31 ? 7.875 6.805 -4.812 1 98.12 31 HIS B O 1
ATOM 2055 N N . MET B 1 32 ? 9.234 8.336 -3.889 1 98.5 32 MET B N 1
ATOM 2056 C CA . MET B 1 32 ? 8.102 9.094 -3.359 1 98.5 32 MET B CA 1
ATOM 2057 C C . MET B 1 32 ? 7.289 9.711 -4.488 1 98.5 32 MET B C 1
ATOM 2059 O O . MET B 1 32 ? 6.062 9.805 -4.395 1 98.5 32 MET B O 1
ATOM 2063 N N . ALA B 1 33 ? 7.973 10.102 -5.562 1 98.69 33 ALA B N 1
ATOM 2064 C CA . ALA B 1 33 ? 7.262 10.641 -6.719 1 98.69 33 ALA B CA 1
ATOM 2065 C C . ALA B 1 33 ? 6.359 9.578 -7.348 1 98.69 33 ALA B C 1
ATOM 2067 O O . ALA B 1 33 ? 5.223 9.867 -7.73 1 98.69 33 ALA B O 1
ATOM 2068 N N . LYS B 1 34 ? 6.852 8.359 -7.465 1 98.75 34 LYS B N 1
ATOM 2069 C CA . LYS B 1 34 ? 6.066 7.281 -8.047 1 98.75 34 LYS B CA 1
ATOM 2070 C C . LYS B 1 34 ? 4.898 6.898 -7.141 1 98.75 34 LYS B C 1
ATOM 2072 O O . LYS B 1 34 ? 3.801 6.609 -7.621 1 98.75 34 LYS B O 1
ATOM 2077 N N . MET B 1 35 ? 5.137 6.914 -5.836 1 98.81 35 MET B N 1
ATOM 2078 C CA . MET B 1 35 ? 4.07 6.648 -4.875 1 98.81 35 MET B CA 1
ATOM 2079 C C . MET B 1 35 ? 2.967 7.699 -4.984 1 98.81 35 MET B C 1
ATOM 2081 O O . MET B 1 35 ? 1.781 7.363 -4.98 1 98.81 35 MET B O 1
ATOM 2085 N N . ALA B 1 36 ? 3.406 8.938 -5.09 1 98.94 36 ALA B N 1
ATOM 2086 C CA . ALA B 1 36 ? 2.445 10.031 -5.219 1 98.94 36 ALA B CA 1
ATOM 2087 C C . ALA B 1 36 ? 1.669 9.93 -6.527 1 98.94 36 ALA B C 1
ATOM 2089 O O . ALA B 1 36 ? 0.468 10.203 -6.57 1 98.94 36 ALA B O 1
ATOM 2090 N N . LEU B 1 37 ? 2.363 9.57 -7.59 1 98.94 37 LEU B N 1
ATOM 2091 C CA . LEU B 1 37 ? 1.688 9.367 -8.867 1 98.94 37 LEU B CA 1
ATOM 2092 C C . LEU B 1 37 ? 0.643 8.258 -8.758 1 98.94 37 LEU B C 1
ATOM 2094 O O . LEU B 1 37 ? -0.457 8.383 -9.305 1 98.94 37 LEU B O 1
ATOM 2098 N N . ALA B 1 38 ? 0.982 7.168 -8.094 1 98.94 38 ALA B N 1
ATOM 2099 C CA . ALA B 1 38 ? 0.029 6.086 -7.867 1 98.94 38 ALA B CA 1
ATOM 2100 C C . ALA B 1 38 ? -1.188 6.582 -7.09 1 98.94 38 ALA B C 1
ATOM 2102 O O . ALA B 1 38 ? -2.322 6.211 -7.402 1 98.94 38 ALA B O 1
ATOM 2103 N N . ALA B 1 39 ? -0.913 7.41 -6.051 1 98.94 39 ALA B N 1
ATOM 2104 C CA . ALA B 1 39 ? -2.004 8.008 -5.281 1 98.94 39 ALA B CA 1
ATOM 2105 C C . ALA B 1 39 ? -2.908 8.844 -6.176 1 98.94 39 ALA B C 1
ATOM 2107 O O . ALA B 1 39 ? -4.137 8.766 -6.078 1 98.94 39 ALA B O 1
ATOM 2108 N N . LYS B 1 40 ? -2.293 9.648 -7.051 1 98.94 40 LYS B N 1
ATOM 2109 C CA . LYS B 1 40 ? -3.059 10.461 -7.992 1 98.94 40 LYS B CA 1
ATOM 2110 C C . LYS B 1 40 ? -3.938 9.586 -8.883 1 98.94 40 LYS B C 1
ATOM 2112 O O . LYS B 1 40 ? -5.125 9.867 -9.062 1 98.94 40 LYS B O 1
ATOM 2117 N N . VAL B 1 41 ? -3.375 8.523 -9.414 1 98.88 41 VAL B N 1
ATOM 2118 C CA . VAL B 1 41 ? -4.102 7.598 -10.273 1 98.88 41 VAL B CA 1
ATOM 2119 C C . VAL B 1 41 ? -5.285 7.008 -9.516 1 98.88 41 VAL B C 1
ATOM 2121 O O . VAL B 1 41 ? -6.355 6.789 -10.094 1 98.88 41 VAL B O 1
ATOM 2124 N N . GLY B 1 42 ? -5.145 6.824 -8.227 1 98.88 42 GLY B N 1
ATOM 2125 C CA . GLY B 1 42 ? -6.188 6.234 -7.402 1 98.88 42 GLY B CA 1
ATOM 2126 C C . GLY B 1 42 ? -7.27 7.219 -7.012 1 98.88 42 GLY B C 1
ATOM 2127 O O . GLY B 1 42 ? -8.312 6.828 -6.477 1 98.88 42 GLY B O 1
ATOM 2128 N N . GLY B 1 43 ? -6.957 8.555 -7.129 1 98.88 43 GLY B N 1
ATOM 2129 C CA . GLY B 1 43 ? -8.039 9.5 -6.91 1 98.88 43 GLY B CA 1
ATOM 2130 C C . GLY B 1 43 ? -7.688 10.578 -5.902 1 98.88 43 GLY B C 1
ATOM 2131 O O . GLY B 1 43 ? -8.516 11.43 -5.582 1 98.88 43 GLY B O 1
ATOM 2132 N N . ALA B 1 44 ? -6.469 10.617 -5.43 1 98.94 44 ALA B N 1
ATOM 2133 C CA . ALA B 1 44 ? -6.07 11.633 -4.453 1 98.94 44 ALA B CA 1
ATOM 2134 C C . ALA B 1 44 ? -6.203 13.031 -5.035 1 98.94 44 ALA B C 1
ATOM 2136 O O . ALA B 1 44 ? -5.84 13.273 -6.188 1 98.94 44 ALA B O 1
ATOM 2137 N N . ALA B 1 45 ? -6.676 13.93 -4.246 1 98.88 45 ALA B N 1
ATOM 2138 C CA . ALA B 1 45 ? -6.871 15.305 -4.699 1 98.88 45 ALA B CA 1
ATOM 2139 C C . ALA B 1 45 ? -5.641 16.156 -4.41 1 98.88 45 ALA B C 1
ATOM 2141 O O . ALA B 1 45 ? -5.457 17.219 -5.012 1 98.88 45 ALA B O 1
ATOM 2142 N N . ALA B 1 46 ? -4.832 15.758 -3.508 1 98.94 46 ALA B N 1
ATOM 2143 C CA . ALA B 1 46 ? -3.615 16.438 -3.076 1 98.94 46 ALA B CA 1
ATOM 2144 C C . ALA B 1 46 ? -2.65 15.477 -2.398 1 98.94 46 ALA B C 1
ATOM 2146 O O . ALA B 1 46 ? -3.01 14.328 -2.111 1 98.94 46 ALA B O 1
ATOM 2147 N N . ILE B 1 47 ? -1.405 15.922 -2.215 1 98.94 47 ILE B N 1
ATOM 2148 C CA . ILE B 1 47 ? -0.378 15.109 -1.575 1 98.94 47 ILE B CA 1
ATOM 2149 C C . ILE B 1 47 ? 0.21 15.859 -0.382 1 98.94 47 ILE B C 1
ATOM 2151 O O . ILE B 1 47 ? 0.483 17.062 -0.469 1 98.94 47 ILE B O 1
ATOM 2155 N N . ARG B 1 48 ? 0.281 15.211 0.766 1 98.94 48 ARG B N 1
ATOM 2156 C CA . ARG B 1 48 ? 1.116 15.672 1.87 1 98.94 48 ARG B CA 1
ATOM 2157 C C . ARG B 1 48 ? 2.51 15.055 1.797 1 98.94 48 ARG B C 1
ATOM 2159 O O . ARG B 1 48 ? 2.65 13.836 1.669 1 98.94 48 ARG B O 1
ATOM 2166 N N . ALA B 1 49 ? 3.521 15.859 1.811 1 98.81 49 ALA B N 1
ATOM 2167 C CA . ALA B 1 49 ? 4.867 15.352 1.548 1 98.81 49 ALA B CA 1
ATOM 2168 C C . ALA B 1 49 ? 5.891 16.016 2.467 1 98.81 49 ALA B C 1
ATOM 2170 O O . ALA B 1 49 ? 5.738 17.188 2.834 1 98.81 49 ALA B O 1
ATOM 2171 N N . ASN B 1 50 ? 6.859 15.266 2.762 1 98.12 50 ASN B N 1
ATOM 2172 C CA . ASN B 1 50 ? 7.969 15.703 3.602 1 98.12 50 ASN B CA 1
ATOM 2173 C C . ASN B 1 50 ? 9.242 15.906 2.787 1 98.12 50 ASN B C 1
ATOM 2175 O O . ASN B 1 50 ? 9.523 15.141 1.868 1 98.12 50 ASN B O 1
ATOM 2179 N N . SER B 1 51 ? 10.062 17 3.076 1 97.06 51 SER B N 1
ATOM 2180 C CA . SER B 1 51 ? 11.383 17.344 2.557 1 97.06 51 SER B CA 1
ATOM 2181 C C . SER B 1 51 ? 11.281 18.031 1.2 1 97.06 51 SER B C 1
ATOM 2183 O O . SER B 1 51 ? 10.461 17.641 0.364 1 97.06 51 SER B O 1
ATOM 2185 N N . VAL B 1 52 ? 12.133 18.953 0.977 1 98.38 52 VAL B N 1
ATOM 2186 C CA . VAL B 1 52 ? 12.109 19.781 -0.22 1 98.38 52 VAL B CA 1
ATOM 2187 C C . VAL B 1 52 ? 12.336 18.922 -1.457 1 98.38 52 VAL B C 1
ATOM 2189 O O . VAL B 1 52 ? 11.617 19.047 -2.451 1 98.38 52 VAL B O 1
ATOM 2192 N N . VAL B 1 53 ? 13.297 18 -1.377 1 98.5 53 VAL B N 1
ATOM 2193 C CA . VAL B 1 53 ? 13.672 17.188 -2.529 1 98.5 53 VAL B CA 1
ATOM 2194 C C . VAL B 1 53 ? 12.492 16.312 -2.959 1 98.5 53 VAL B C 1
ATOM 2196 O O . VAL B 1 53 ? 12.195 16.203 -4.148 1 98.5 53 VAL B O 1
ATOM 2199 N N . ASP B 1 54 ? 11.773 15.703 -2.029 1 98.69 54 ASP B N 1
ATOM 2200 C CA . ASP B 1 54 ? 10.602 14.891 -2.344 1 98.69 54 ASP B CA 1
ATOM 2201 C C . ASP B 1 54 ? 9.453 15.75 -2.869 1 98.69 54 ASP B C 1
ATOM 2203 O O . ASP B 1 54 ? 8.773 15.367 -3.822 1 98.69 54 ASP B O 1
ATOM 2207 N N . ILE B 1 55 ? 9.273 16.891 -2.221 1 98.81 55 ILE B N 1
ATOM 2208 C CA . ILE B 1 55 ? 8.195 17.797 -2.588 1 98.81 55 ILE B CA 1
ATOM 2209 C C . ILE B 1 55 ? 8.344 18.203 -4.051 1 98.81 55 ILE B C 1
ATOM 2211 O O . ILE B 1 55 ? 7.383 18.141 -4.824 1 98.81 55 ILE B O 1
ATOM 2215 N N . VAL B 1 56 ? 9.5 18.609 -4.434 1 98.69 56 VAL B N 1
ATOM 2216 C CA . VAL B 1 56 ? 9.758 19.062 -5.797 1 98.69 56 VAL B CA 1
ATOM 2217 C C . VAL B 1 56 ? 9.492 17.938 -6.781 1 98.69 56 VAL B C 1
ATOM 2219 O O . VAL B 1 56 ? 8.828 18.125 -7.801 1 98.69 56 VAL B O 1
ATOM 2222 N N . ALA B 1 57 ? 9.961 16.734 -6.5 1 98.81 57 ALA B N 1
ATOM 2223 C CA . ALA B 1 57 ? 9.781 15.57 -7.367 1 98.81 57 ALA B CA 1
ATOM 2224 C C . ALA B 1 57 ? 8.305 15.203 -7.488 1 98.81 57 ALA B C 1
ATOM 2226 O O . ALA B 1 57 ? 7.836 14.867 -8.578 1 98.81 57 ALA B O 1
ATOM 2227 N N . ILE B 1 58 ? 7.602 15.258 -6.402 1 98.88 58 ILE B N 1
ATOM 2228 C CA . ILE B 1 58 ? 6.188 14.898 -6.367 1 98.88 58 ILE B CA 1
ATOM 2229 C C . ILE B 1 58 ? 5.379 15.922 -7.164 1 98.88 58 ILE B C 1
ATOM 2231 O O . ILE B 1 58 ? 4.492 15.547 -7.938 1 98.88 58 ILE B O 1
ATOM 2235 N N . LYS B 1 59 ? 5.707 17.188 -6.934 1 98.31 59 LYS B N 1
ATOM 2236 C CA . LYS B 1 59 ? 5.039 18.234 -7.691 1 98.31 59 LYS B CA 1
ATOM 2237 C C . LYS B 1 59 ? 5.203 18.016 -9.195 1 98.31 59 LYS B C 1
ATOM 2239 O O . LYS B 1 59 ? 4.242 18.141 -9.953 1 98.31 59 LYS B O 1
ATOM 2244 N N . GLU B 1 60 ? 6.359 17.719 -9.586 1 98.44 60 GLU B N 1
ATOM 2245 C CA . GLU B 1 60 ? 6.648 17.484 -11 1 98.44 60 GLU B CA 1
ATOM 2246 C C . GLU B 1 60 ? 5.906 16.266 -11.523 1 98.44 60 GLU B C 1
ATOM 2248 O O . GLU B 1 60 ? 5.387 16.281 -12.641 1 98.44 60 GLU B O 1
ATOM 2253 N N . ALA B 1 61 ? 5.801 15.234 -10.758 1 98.62 61 ALA B N 1
ATOM 2254 C CA . ALA B 1 61 ? 5.246 13.961 -11.195 1 98.62 61 ALA B CA 1
ATOM 2255 C C . ALA B 1 61 ? 3.721 14.008 -11.234 1 98.62 61 ALA B C 1
ATOM 2257 O O . ALA B 1 61 ? 3.09 13.336 -12.055 1 98.62 61 ALA B O 1
ATOM 2258 N N . THR B 1 62 ? 3.096 14.82 -10.383 1 98.69 62 THR B N 1
ATOM 2259 C CA . THR B 1 62 ? 1.659 14.664 -10.188 1 98.69 62 THR B CA 1
ATOM 2260 C C . THR B 1 62 ? 0.911 15.914 -10.641 1 98.69 62 THR B C 1
ATOM 2262 O O . THR B 1 62 ? -0.227 15.828 -11.109 1 98.69 62 THR B O 1
ATOM 2265 N N . GLY B 1 63 ? 1.538 17.109 -10.328 1 98.56 63 GLY B N 1
ATOM 2266 C CA . GLY B 1 63 ? 0.838 18.359 -10.57 1 98.56 63 GLY B CA 1
ATOM 2267 C C . GLY B 1 63 ? -0.264 18.625 -9.562 1 98.56 63 GLY B C 1
ATOM 2268 O O . GLY B 1 63 ? -1.07 19.547 -9.75 1 98.56 63 GLY B O 1
ATOM 2269 N N . LEU B 1 64 ? -0.35 17.875 -8.547 1 98.69 64 LEU B N 1
ATOM 2270 C CA . LEU B 1 64 ? -1.375 18.031 -7.52 1 98.69 64 LEU B CA 1
ATOM 2271 C C . LEU B 1 64 ? -0.959 19.078 -6.5 1 98.69 64 LEU B C 1
ATOM 2273 O O . LEU B 1 64 ? 0.233 19.344 -6.316 1 98.69 64 LEU B O 1
ATOM 2277 N N . PRO B 1 65 ? -1.963 19.703 -5.824 1 98.69 65 PRO B N 1
ATOM 2278 C CA . PRO B 1 65 ? -1.615 20.562 -4.684 1 98.69 65 PRO B CA 1
ATOM 2279 C C . PRO B 1 65 ? -0.797 19.828 -3.625 1 98.69 65 PRO B C 1
ATOM 2281 O O . PRO B 1 65 ? -1.017 18.641 -3.387 1 98.69 65 PRO B O 1
ATOM 2284 N N . ILE B 1 66 ? 0.103 20.578 -2.979 1 98.75 66 ILE B N 1
ATOM 2285 C CA . ILE B 1 66 ? 1.014 19.953 -2.018 1 98.75 66 ILE B CA 1
ATOM 2286 C C . ILE B 1 66 ? 0.825 20.594 -0.645 1 98.75 66 ILE B C 1
ATOM 2288 O O . ILE B 1 66 ? 0.864 21.828 -0.515 1 98.75 66 ILE B O 1
ATOM 2292 N N . ILE B 1 67 ? 0.523 19.734 0.315 1 98.88 67 ILE B N 1
ATOM 2293 C CA . ILE B 1 67 ? 0.764 20.094 1.708 1 98.88 67 ILE B CA 1
ATOM 2294 C C . ILE B 1 67 ? 2.195 19.719 2.096 1 98.88 67 ILE B C 1
ATOM 2296 O O . ILE B 1 67 ? 2.521 18.547 2.252 1 98.88 67 ILE B O 1
ATOM 2300 N N . GLY B 1 68 ? 3.039 20.734 2.246 1 98.88 68 GLY B N 1
ATOM 2301 C CA . GLY B 1 68 ? 4.453 20.5 2.492 1 98.88 68 GLY B CA 1
ATOM 2302 C C . GLY B 1 68 ? 4.844 20.672 3.947 1 98.88 68 GLY B C 1
ATOM 2303 O O . GLY B 1 68 ? 4.332 21.562 4.633 1 98.88 68 GLY B O 1
ATOM 2304 N N . LEU B 1 69 ? 5.664 19.859 4.434 1 98.88 69 LEU B N 1
ATOM 2305 C CA . LEU B 1 69 ? 6.293 19.969 5.746 1 98.88 69 LEU B CA 1
ATOM 2306 C C . LEU B 1 69 ? 7.738 19.5 5.703 1 98.88 69 LEU B C 1
ATOM 2308 O O . LEU B 1 69 ? 8.18 18.922 4.703 1 98.88 69 LEU B O 1
ATOM 2312 N N . ILE B 1 70 ? 8.492 19.781 6.707 1 98.75 70 ILE B N 1
ATOM 2313 C CA . ILE B 1 70 ? 9.844 19.281 6.883 1 98.75 70 ILE B CA 1
ATOM 2314 C C . ILE B 1 70 ? 10.016 18.734 8.305 1 98.75 70 ILE B C 1
ATOM 2316 O O . ILE B 1 70 ? 9.781 19.453 9.281 1 98.75 70 ILE B O 1
ATOM 2320 N N . LYS B 1 71 ? 10.328 17.469 8.359 1 98.19 71 LYS B N 1
ATOM 2321 C CA . LYS B 1 71 ? 10.703 16.891 9.648 1 98.19 71 LYS B CA 1
ATOM 2322 C C . LYS B 1 71 ? 12.164 17.156 9.969 1 98.19 71 LYS B C 1
ATOM 2324 O O . LYS B 1 71 ? 13.055 16.781 9.203 1 98.19 71 LYS B O 1
ATOM 2329 N N . GLN B 1 72 ? 12.367 17.875 11.031 1 97.62 72 GLN B N 1
ATOM 2330 C CA . GLN B 1 72 ? 13.711 18.203 11.484 1 97.62 72 GLN B CA 1
ATOM 2331 C C . GLN B 1 72 ? 13.805 18.156 13.008 1 97.62 72 GLN B C 1
ATOM 2333 O O . GLN B 1 72 ? 13.039 18.812 13.711 1 97.62 72 GLN B O 1
ATOM 2338 N N . ASP B 1 73 ? 14.781 17.359 13.484 1 97.12 73 ASP B N 1
ATOM 2339 C CA . ASP B 1 73 ? 14.984 17.25 14.93 1 97.12 73 ASP B CA 1
ATOM 2340 C C . ASP B 1 73 ? 15.938 18.328 15.438 1 97.12 73 ASP B C 1
ATOM 2342 O O . ASP B 1 73 ? 16.953 18.609 14.805 1 97.12 73 ASP B O 1
ATOM 2346 N N . TYR B 1 74 ? 15.523 18.938 16.484 1 97.38 74 TYR B N 1
ATOM 2347 C CA . TYR B 1 74 ? 16.375 19.828 17.266 1 97.38 74 TYR B CA 1
ATOM 2348 C C . TYR B 1 74 ? 16.578 19.281 18.672 1 97.38 74 TYR B C 1
ATOM 2350 O O . TYR B 1 74 ? 15.641 18.828 19.312 1 97.38 74 TYR B O 1
ATOM 2358 N N . SER B 1 75 ? 17.812 19.25 19.156 1 95.56 75 SER B N 1
ATOM 2359 C CA . SER B 1 75 ? 18.172 18.641 20.422 1 95.56 75 SER B CA 1
ATOM 2360 C C . SER B 1 75 ? 17.422 19.297 21.578 1 95.56 75 SER B C 1
ATOM 2362 O O . SER B 1 75 ? 17.172 18.672 22.609 1 95.56 75 SER B O 1
ATOM 2364 N N . ASN B 1 76 ? 16.953 20.484 21.469 1 95.12 76 ASN B N 1
ATOM 2365 C CA . ASN B 1 76 ? 16.375 21.234 22.594 1 95.12 76 ASN B CA 1
ATOM 2366 C C . ASN B 1 76 ? 14.859 21.391 22.438 1 95.12 76 ASN B C 1
ATOM 2368 O O . ASN B 1 76 ? 14.266 22.297 23.016 1 95.12 76 ASN B O 1
ATOM 2372 N N . SER B 1 77 ? 14.289 20.594 21.672 1 97.62 77 SER B N 1
ATOM 2373 C CA . SER B 1 77 ? 12.859 20.734 21.422 1 97.62 77 SER B CA 1
ATOM 2374 C C . SER B 1 77 ? 12.242 19.406 21 1 97.62 77 SER B C 1
ATOM 2376 O O . SER B 1 77 ? 12.852 18.641 20.25 1 97.62 77 SER B O 1
ATOM 2378 N N . PRO B 1 78 ? 11.055 19.125 21.438 1 97.38 78 PRO B N 1
ATOM 2379 C CA . PRO B 1 78 ? 10.352 17.938 20.953 1 97.38 78 PRO B CA 1
ATOM 2380 C C . PRO B 1 78 ? 9.625 18.172 19.641 1 97.38 78 PRO B C 1
ATOM 2382 O O . PRO B 1 78 ? 9.102 17.234 19.031 1 97.38 78 PRO B O 1
ATOM 2385 N N . VAL B 1 79 ? 9.547 19.484 19.156 1 98.25 79 VAL B N 1
ATOM 2386 C CA . VAL B 1 79 ? 8.859 19.828 17.922 1 98.25 79 VAL B CA 1
ATOM 2387 C C . VAL B 1 79 ? 9.742 19.469 16.719 1 98.25 79 VAL B C 1
ATOM 2389 O O . VAL B 1 79 ? 10.883 19.906 16.625 1 98.25 79 VAL B O 1
ATOM 2392 N N . TYR B 1 80 ? 9.141 18.641 15.781 1 97.75 80 TYR B N 1
ATOM 2393 C CA . TYR B 1 80 ? 9.984 18.203 14.68 1 97.75 80 TYR B CA 1
ATOM 2394 C C . TYR B 1 80 ? 9.305 18.453 13.336 1 97.75 80 TYR B C 1
ATOM 2396 O O . TYR B 1 80 ? 9.922 18.312 12.281 1 97.75 80 TYR B O 1
ATOM 2404 N N . ILE B 1 81 ? 7.992 18.766 13.297 1 98.62 81 ILE B N 1
ATOM 2405 C CA . ILE B 1 81 ? 7.293 19.078 12.055 1 98.62 81 ILE B CA 1
ATOM 2406 C C . ILE B 1 81 ? 7.395 20.578 11.766 1 98.62 81 ILE B C 1
ATOM 2408 O O . ILE B 1 81 ? 6.727 21.391 12.406 1 98.62 81 ILE B O 1
ATOM 2412 N N . THR B 1 82 ? 8.203 20.922 10.805 1 98.75 82 THR B N 1
ATOM 2413 C CA . THR B 1 82 ? 8.453 22.312 10.398 1 98.75 82 THR B CA 1
ATOM 2414 C C . THR B 1 82 ? 8.711 23.188 11.609 1 98.75 82 THR B C 1
ATOM 2416 O O . THR B 1 82 ? 7.957 24.125 11.867 1 98.75 82 THR B O 1
ATOM 2419 N N . PRO B 1 83 ? 9.789 22.984 12.289 1 98.56 83 PRO B N 1
ATOM 2420 C CA . PRO B 1 83 ? 9.945 23.516 13.648 1 98.56 83 PRO B CA 1
ATOM 2421 C C . PRO B 1 83 ? 10.297 25 13.664 1 98.56 83 PRO B C 1
ATOM 2423 O O . PRO B 1 83 ? 9.961 25.703 14.617 1 98.56 83 PRO B O 1
ATOM 2426 N N . THR B 1 84 ? 10.984 25.531 12.641 1 98.31 84 THR B N 1
ATOM 2427 C CA . THR B 1 84 ? 11.508 26.891 12.719 1 98.31 84 THR B CA 1
ATOM 2428 C C . THR B 1 84 ? 11.266 27.625 11.406 1 98.31 84 THR B C 1
ATOM 2430 O O . THR B 1 84 ? 10.711 27.062 10.461 1 98.31 84 THR B O 1
ATOM 2433 N N . LYS B 1 85 ? 11.711 28.891 11.383 1 98.31 85 LYS B N 1
ATOM 2434 C CA . LYS B 1 85 ? 11.625 29.734 10.195 1 98.31 85 LYS B CA 1
ATOM 2435 C C . LYS B 1 85 ? 12.492 29.172 9.062 1 98.31 85 LYS B C 1
ATOM 2437 O O . LYS B 1 85 ? 12.188 29.375 7.887 1 98.31 85 LYS B O 1
ATOM 2442 N N . THR B 1 86 ? 13.531 28.391 9.453 1 98.12 86 THR B N 1
ATOM 2443 C CA . THR B 1 86 ? 14.414 27.812 8.453 1 98.12 86 THR B CA 1
ATOM 2444 C C . THR B 1 86 ? 13.648 26.844 7.547 1 98.12 86 THR B C 1
ATOM 2446 O O . THR B 1 86 ? 13.711 26.953 6.32 1 98.12 86 THR B O 1
ATOM 2449 N N . GLU B 1 87 ? 12.922 25.922 8.156 1 98.69 87 GLU B N 1
ATOM 2450 C CA . GLU B 1 87 ? 12.125 24.969 7.383 1 98.69 87 GLU B CA 1
ATOM 2451 C C . GLU B 1 87 ? 10.992 25.672 6.637 1 98.69 87 GLU B C 1
ATOM 2453 O O . GLU B 1 87 ? 10.664 25.312 5.508 1 98.69 87 GLU B O 1
ATOM 2458 N N . ILE B 1 88 ? 10.414 26.672 7.277 1 98.75 88 ILE B N 1
ATOM 2459 C CA . ILE B 1 88 ? 9.336 27.438 6.652 1 98.75 88 ILE B CA 1
ATOM 2460 C C . ILE B 1 88 ? 9.852 28.109 5.387 1 98.75 88 ILE B C 1
ATOM 2462 O O . ILE B 1 88 ? 9.219 28.047 4.332 1 98.75 88 ILE B O 1
ATOM 2466 N N . SER B 1 89 ? 10.992 28.766 5.492 1 98.69 89 SER B N 1
ATOM 2467 C CA . SER B 1 89 ? 11.57 29.438 4.344 1 98.69 89 SER B CA 1
ATOM 2468 C C . SER B 1 89 ? 11.828 28.469 3.195 1 98.69 89 SER B C 1
ATOM 2470 O O . SER B 1 89 ? 11.578 28.797 2.033 1 98.69 89 SER B O 1
ATOM 2472 N N . ALA B 1 90 ? 12.32 27.281 3.525 1 98.81 90 ALA B N 1
ATOM 2473 C CA . ALA B 1 90 ? 12.586 26.266 2.516 1 98.81 90 ALA B CA 1
ATOM 2474 C C . ALA B 1 90 ? 11.297 25.844 1.819 1 98.81 90 ALA B C 1
ATOM 2476 O O . ALA B 1 90 ? 11.281 25.609 0.608 1 98.81 90 ALA B O 1
ATOM 2477 N N . LEU B 1 91 ? 10.258 25.703 2.57 1 98.81 91 LEU B N 1
ATOM 2478 C CA . LEU B 1 91 ? 8.969 25.297 2.016 1 98.81 91 LEU B CA 1
ATOM 2479 C C . LEU B 1 91 ? 8.383 26.391 1.135 1 98.81 91 LEU B C 1
ATOM 2481 O O . LEU B 1 91 ? 7.77 26.109 0.104 1 98.81 91 LEU B O 1
ATOM 2485 N N . ILE B 1 92 ? 8.5 27.688 1.562 1 98.56 92 ILE B N 1
ATOM 2486 C CA . ILE B 1 92 ? 8.07 28.812 0.739 1 98.56 92 ILE B CA 1
ATOM 2487 C C . ILE B 1 92 ? 8.812 28.797 -0.595 1 98.56 92 ILE B C 1
ATOM 2489 O O . ILE B 1 92 ? 8.195 28.938 -1.656 1 98.56 92 ILE B O 1
ATOM 2493 N N . ASP B 1 93 ? 10.125 28.516 -0.525 1 98.38 93 ASP B N 1
ATOM 2494 C CA . ASP B 1 93 ? 10.953 28.469 -1.728 1 98.38 93 ASP B CA 1
ATOM 2495 C C . ASP B 1 93 ? 10.539 27.312 -2.637 1 98.38 93 ASP B C 1
ATOM 2497 O O . ASP B 1 93 ? 10.641 27.422 -3.861 1 98.38 93 ASP B O 1
ATOM 2501 N N . ALA B 1 94 ? 10.078 26.25 -2.031 1 98.06 94 ALA B N 1
ATOM 2502 C CA . ALA B 1 94 ? 9.617 25.078 -2.791 1 98.06 94 ALA B CA 1
ATOM 2503 C C . ALA B 1 94 ? 8.234 25.328 -3.379 1 98.06 94 ALA B C 1
ATOM 2505 O O . ALA B 1 94 ? 7.723 24.5 -4.137 1 98.06 94 ALA B O 1
ATOM 2506 N N . ASN B 1 95 ? 7.57 26.438 -2.998 1 97.19 95 ASN B N 1
ATOM 2507 C CA . ASN B 1 95 ? 6.293 26.875 -3.549 1 97.19 95 ASN B CA 1
ATOM 2508 C C . ASN B 1 95 ? 5.184 25.875 -3.27 1 97.19 95 ASN B C 1
ATOM 2510 O O . ASN B 1 95 ? 4.445 25.484 -4.18 1 97.19 95 ASN B O 1
ATOM 2514 N N . VAL B 1 96 ? 5.109 25.391 -2.053 1 98.25 96 VAL B N 1
ATOM 2515 C CA . VAL B 1 96 ? 4.023 24.5 -1.661 1 98.25 96 VAL B CA 1
ATOM 2516 C C . VAL B 1 96 ? 2.721 25.281 -1.55 1 98.25 96 VAL B C 1
ATOM 2518 O O . VAL B 1 96 ? 2.738 26.516 -1.41 1 98.25 96 VAL B O 1
ATOM 2521 N N . ASP B 1 97 ? 1.627 24.594 -1.607 1 98.44 97 ASP B N 1
ATOM 2522 C CA . ASP B 1 97 ? 0.311 25.219 -1.527 1 98.44 97 ASP B CA 1
ATOM 2523 C C . ASP B 1 97 ? -0.104 25.453 -0.075 1 98.44 97 ASP B C 1
ATOM 2525 O O . ASP B 1 97 ? -0.771 26.438 0.241 1 98.44 97 ASP B O 1
ATOM 2529 N N . VAL B 1 98 ? 0.246 24.531 0.75 1 98.81 98 VAL B N 1
ATOM 2530 C CA . VAL B 1 98 ? -0.037 24.562 2.18 1 98.81 98 VAL B CA 1
ATOM 2531 C C . VAL B 1 98 ? 1.229 24.234 2.965 1 98.81 98 VAL B C 1
ATOM 2533 O O . VAL B 1 98 ? 1.931 23.266 2.645 1 98.81 98 VAL B O 1
ATOM 2536 N N . ILE B 1 99 ? 1.555 25.016 3.906 1 98.88 99 ILE B N 1
ATOM 2537 C CA . ILE B 1 99 ? 2.613 24.688 4.852 1 98.88 99 ILE B CA 1
ATOM 2538 C C . ILE B 1 99 ? 2.004 24.078 6.117 1 98.88 99 ILE B C 1
ATOM 2540 O O . ILE B 1 99 ? 1.197 24.734 6.789 1 98.88 99 ILE B O 1
ATOM 2544 N N . ALA B 1 100 ? 2.34 22.859 6.387 1 98.94 100 ALA B N 1
ATOM 2545 C CA . ALA B 1 100 ? 1.954 22.234 7.648 1 98.94 100 ALA B CA 1
ATOM 2546 C C . ALA B 1 100 ? 3.047 22.391 8.703 1 98.94 100 ALA B C 1
ATOM 2548 O O . ALA B 1 100 ? 4.234 22.266 8.398 1 98.94 100 ALA B O 1
ATOM 2549 N N . LEU B 1 101 ? 2.67 22.734 9.898 1 98.81 101 LEU B N 1
ATOM 2550 C CA . LEU B 1 101 ? 3.639 22.859 10.977 1 98.81 101 LEU B CA 1
ATOM 2551 C C . LEU B 1 101 ? 3.023 22.438 12.312 1 98.81 101 LEU B C 1
ATOM 2553 O O . LEU B 1 101 ? 1.8 22.391 12.445 1 98.81 101 LEU B O 1
ATOM 2557 N N . ASP B 1 102 ? 3.859 22.078 13.234 1 98.88 102 ASP B N 1
ATOM 2558 C CA . ASP B 1 102 ? 3.461 21.719 14.594 1 98.88 102 ASP B CA 1
ATOM 2559 C C . ASP B 1 102 ? 2.824 22.906 15.312 1 98.88 102 ASP B C 1
ATOM 2561 O O . ASP B 1 102 ? 3.436 23.969 15.43 1 98.88 102 ASP B O 1
ATOM 2565 N N . ALA B 1 103 ? 1.601 22.766 15.734 1 98.81 103 ALA B N 1
ATOM 2566 C CA . ALA B 1 103 ? 0.887 23.812 16.469 1 98.81 103 ALA B CA 1
ATOM 2567 C C . ALA B 1 103 ? 0.514 23.344 17.875 1 98.81 103 ALA B C 1
ATOM 2569 O O . ALA B 1 103 ? -0.519 23.734 18.406 1 98.81 103 ALA B O 1
ATOM 2570 N N . THR B 1 104 ? 1.241 22.391 18.391 1 98.69 104 THR B N 1
ATOM 2571 C CA . THR B 1 104 ? 1.034 21.922 19.75 1 98.69 104 THR B CA 1
ATOM 2572 C C . THR B 1 104 ? 1.591 22.922 20.766 1 98.69 104 THR B C 1
ATOM 2574 O O . THR B 1 104 ? 2.17 23.938 20.375 1 98.69 104 THR B O 1
ATOM 2577 N N . ILE B 1 105 ? 1.364 22.656 22.078 1 97.56 105 ILE B N 1
ATOM 2578 C CA . ILE B 1 105 ? 1.811 23.547 23.141 1 97.56 105 ILE B CA 1
ATOM 2579 C C . ILE B 1 105 ? 3.283 23.281 23.453 1 97.56 105 ILE B C 1
ATOM 2581 O O . ILE B 1 105 ? 3.869 23.938 24.312 1 97.56 105 ILE B O 1
ATOM 2585 N N . GLN B 1 106 ? 3.877 22.344 22.734 1 97.94 106 GLN B N 1
ATOM 2586 C CA . GLN B 1 106 ? 5.27 22 23 1 97.94 106 GLN B CA 1
ATOM 2587 C C . GLN B 1 106 ? 6.207 23.141 22.625 1 97.94 106 GLN B C 1
ATOM 2589 O O . GLN B 1 106 ? 5.914 23.906 21.703 1 97.94 106 GLN B O 1
ATOM 25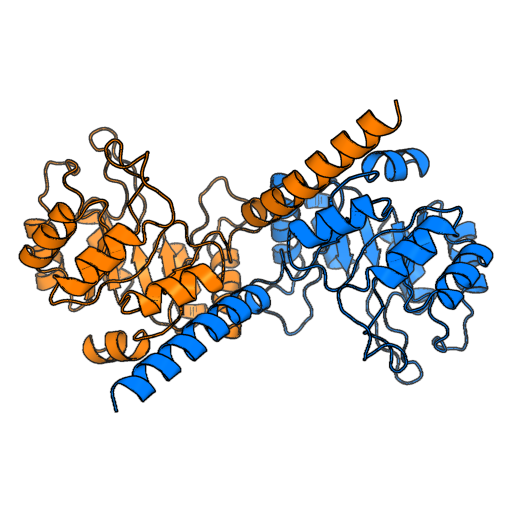94 N N . GLU B 1 107 ? 7.309 23.219 23.344 1 97.44 107 GLU B N 1
ATOM 2595 C CA . GLU B 1 107 ? 8.234 24.328 23.125 1 97.44 107 GLU B CA 1
ATOM 2596 C C . GLU B 1 107 ? 9.055 24.141 21.859 1 97.44 107 GLU B C 1
ATOM 2598 O O . GLU B 1 107 ? 9.656 23.078 21.656 1 97.44 107 GLU B O 1
ATOM 2603 N N . ARG B 1 108 ? 9.055 25.141 21.016 1 97.56 108 ARG B N 1
ATOM 2604 C CA . ARG B 1 108 ? 9.789 25.109 19.766 1 97.56 108 ARG B CA 1
ATOM 2605 C C . ARG B 1 108 ? 11.258 25.438 19.969 1 97.56 108 ARG B C 1
ATOM 2607 O O . ARG B 1 108 ? 11.633 25.984 21.016 1 97.56 108 ARG B O 1
ATOM 2614 N N . PRO B 1 109 ? 12 25.062 18.922 1 96.5 109 PRO B N 1
ATOM 2615 C CA . PRO B 1 109 ? 13.391 25.516 19 1 96.5 109 PRO B CA 1
ATOM 2616 C C . PRO B 1 109 ? 13.516 27.031 19.141 1 96.5 109 PRO B C 1
ATOM 2618 O O . PRO B 1 109 ? 12.727 27.766 18.531 1 96.5 109 PRO B O 1
ATOM 2621 N N . ASN B 1 110 ? 14.453 27.484 19.922 1 92.19 110 ASN B N 1
ATOM 2622 C CA . ASN B 1 110 ? 14.727 28.906 20.125 1 92.19 110 ASN B CA 1
ATOM 2623 C C . ASN B 1 110 ? 13.531 29.625 20.734 1 92.19 110 ASN B C 1
ATOM 2625 O O . ASN B 1 110 ? 13.445 30.844 20.672 1 92.19 110 ASN B O 1
ATOM 2629 N N . LYS B 1 111 ? 12.492 28.938 21.156 1 93.5 111 LYS B N 1
ATOM 2630 C CA . LYS B 1 111 ? 11.305 29.453 21.844 1 93.5 111 LYS B CA 1
ATOM 2631 C C . LYS B 1 111 ? 10.461 30.312 20.906 1 93.5 111 LYS B C 1
ATOM 2633 O O . LYS B 1 111 ? 9.828 31.281 21.344 1 93.5 111 LYS B O 1
ATOM 2638 N N . GLU B 1 112 ? 10.609 30.031 19.641 1 94.38 112 GLU B N 1
ATOM 2639 C CA . GLU B 1 112 ? 9.727 30.688 18.672 1 94.38 112 GLU B CA 1
ATOM 2640 C C . GLU B 1 112 ? 8.266 30.328 18.938 1 94.38 112 GLU B C 1
ATOM 2642 O O . GLU B 1 112 ? 7.953 29.188 19.266 1 94.38 112 GLU B O 1
ATOM 2647 N N . SER B 1 113 ? 7.41 31.328 18.875 1 96.56 113 SER B N 1
ATOM 2648 C CA . SER B 1 113 ? 5.992 31.047 19.078 1 96.56 113 SER B CA 1
ATOM 2649 C C . SER B 1 113 ? 5.293 30.719 17.766 1 96.56 113 SER B C 1
ATOM 2651 O O . SER B 1 113 ? 5.793 31.062 16.688 1 96.56 113 SER B O 1
ATOM 2653 N N . LEU B 1 114 ? 4.176 30.062 17.875 1 98.19 114 LEU B N 1
ATOM 2654 C CA . LEU B 1 114 ? 3.355 29.781 16.703 1 98.19 114 LEU B CA 1
ATOM 2655 C C . LEU B 1 114 ? 2.947 31.078 16 1 98.19 114 LEU B C 1
ATOM 2657 O O . LEU B 1 114 ? 2.967 31.156 14.773 1 98.19 114 LEU B O 1
ATOM 2661 N N . GLU B 1 115 ? 2.576 32.125 16.766 1 98.19 115 GLU B N 1
ATOM 2662 C CA . GLU B 1 115 ? 2.16 33.406 16.234 1 98.19 115 GLU B CA 1
ATOM 2663 C C . GLU B 1 115 ? 3.262 34.031 15.391 1 98.19 115 GLU B C 1
ATOM 2665 O O . GLU B 1 115 ? 2.99 34.594 14.336 1 98.19 115 GLU B O 1
ATOM 2670 N N . GLU B 1 116 ? 4.445 33.906 15.867 1 98.06 116 GLU B N 1
ATOM 2671 C CA . GLU B 1 116 ? 5.586 34.438 15.141 1 98.06 116 GLU B CA 1
ATOM 2672 C C . GLU B 1 116 ? 5.781 33.75 13.805 1 98.06 116 GLU B C 1
ATOM 2674 O O . GLU B 1 116 ? 6.078 34.375 12.789 1 98.06 116 GLU B O 1
ATOM 2679 N N . LEU B 1 117 ? 5.688 32.438 13.812 1 98.5 117 LEU B N 1
ATOM 2680 C CA . LEU B 1 117 ? 5.855 31.656 12.594 1 98.5 117 LEU B CA 1
ATOM 2681 C C . LEU B 1 117 ? 4.746 31.969 11.594 1 98.5 117 LEU B C 1
ATOM 2683 O O . LEU B 1 117 ? 5 32.094 10.391 1 98.5 117 LEU B O 1
ATOM 2687 N N . VAL B 1 118 ? 3.51 32.062 12.055 1 98.69 118 VAL B N 1
ATOM 2688 C CA . VAL B 1 118 ? 2.373 32.375 11.203 1 98.69 118 VAL B CA 1
ATOM 2689 C C . VAL B 1 118 ? 2.58 33.75 10.578 1 98.69 118 VAL B C 1
ATOM 2691 O O . VAL B 1 118 ? 2.381 33.938 9.375 1 98.69 118 VAL B O 1
ATOM 2694 N N . ALA B 1 119 ? 2.961 34.719 11.398 1 98.5 119 ALA B N 1
ATOM 2695 C CA . ALA B 1 119 ? 3.234 36.062 10.898 1 98.5 119 ALA B CA 1
ATOM 2696 C C . ALA B 1 119 ? 4.34 36.031 9.844 1 98.5 119 ALA B C 1
ATOM 2698 O O . ALA B 1 119 ? 4.262 36.75 8.844 1 98.5 119 ALA B O 1
ATOM 2699 N N . TYR B 1 120 ? 5.383 35.25 10.133 1 98.44 120 TYR B N 1
ATOM 2700 C CA . TYR B 1 120 ? 6.492 35.125 9.195 1 98.44 120 TYR B CA 1
ATOM 2701 C C . TYR B 1 120 ? 6.004 34.625 7.844 1 98.44 120 TYR B C 1
ATOM 2703 O O . TYR B 1 120 ? 6.371 35.156 6.797 1 98.44 120 TYR B O 1
ATOM 2711 N N . ILE B 1 121 ? 5.199 33.562 7.832 1 98.62 121 ILE B N 1
ATOM 2712 C CA . ILE B 1 121 ? 4.664 32.969 6.605 1 98.62 121 ILE B CA 1
ATOM 2713 C C . ILE B 1 121 ? 3.814 34.031 5.875 1 98.62 121 ILE B C 1
ATOM 2715 O O . ILE B 1 121 ? 3.963 34.219 4.664 1 98.62 121 ILE B O 1
ATOM 2719 N N . ARG B 1 122 ? 2.965 34.781 6.625 1 98 122 ARG B N 1
ATOM 2720 C CA . ARG B 1 122 ? 2.055 35.781 6.043 1 98 122 ARG B CA 1
ATOM 2721 C C . ARG B 1 122 ? 2.826 36.906 5.375 1 98 122 ARG B C 1
ATOM 2723 O O . ARG B 1 122 ? 2.385 37.438 4.359 1 98 122 ARG B O 1
ATOM 2730 N N . ASN B 1 123 ? 3.881 37.156 5.902 1 97.94 123 ASN B N 1
ATOM 2731 C CA . ASN B 1 123 ? 4.695 38.25 5.371 1 97.94 123 ASN B CA 1
ATOM 2732 C C . ASN B 1 123 ? 5.438 37.844 4.105 1 97.94 123 ASN B C 1
ATOM 2734 O O . ASN B 1 123 ? 5.77 38.656 3.268 1 97.94 123 ASN B O 1
ATOM 2738 N N . LYS B 1 124 ? 5.602 36.562 3.953 1 97.56 124 LYS B N 1
ATOM 2739 C CA . LYS B 1 124 ? 6.527 36.125 2.91 1 97.56 124 LYS B CA 1
ATOM 2740 C C . LYS B 1 124 ? 5.793 35.344 1.811 1 97.56 124 LYS B C 1
ATOM 2742 O O . LYS B 1 124 ? 6.324 35.188 0.712 1 97.56 124 LYS B O 1
ATOM 2747 N N . SER B 1 125 ? 4.641 34.906 2.139 1 96.88 125 SER B N 1
ATOM 2748 C CA . SER B 1 125 ? 3.977 34.031 1.198 1 96.88 125 SER B CA 1
ATOM 2749 C C . SER B 1 125 ? 2.461 34.062 1.366 1 96.88 125 SER B C 1
ATOM 2751 O O . SER B 1 125 ? 1.961 34.469 2.424 1 96.88 125 SER B O 1
ATOM 2753 N N . ASP B 1 126 ? 1.738 33.688 0.375 1 95 126 ASP B N 1
ATOM 2754 C CA . ASP B 1 126 ? 0.282 33.562 0.419 1 95 126 ASP B CA 1
ATOM 2755 C C . ASP B 1 126 ? -0.164 32.125 0.637 1 95 126 ASP B C 1
ATOM 2757 O O . ASP B 1 126 ? -1.348 31.812 0.5 1 95 126 ASP B O 1
ATOM 2761 N N . CYS B 1 127 ? 0.756 31.281 0.946 1 96.31 127 CYS B N 1
ATOM 2762 C CA . CYS B 1 127 ? 0.42 29.875 1.146 1 96.31 127 CYS B CA 1
ATOM 2763 C C . CYS B 1 127 ? -0.559 29.719 2.301 1 96.31 127 CYS B C 1
ATOM 2765 O O . CYS B 1 127 ? -0.609 30.547 3.205 1 96.31 127 CYS B O 1
ATOM 2767 N N . LEU B 1 128 ? -1.371 28.672 2.199 1 98.62 128 LEU B N 1
ATOM 2768 C CA . LEU B 1 128 ? -2.199 28.297 3.338 1 98.62 128 LEU B CA 1
ATOM 2769 C C . LEU B 1 128 ? -1.347 27.719 4.457 1 98.62 128 LEU B C 1
ATOM 2771 O O . LEU B 1 128 ? -0.262 27.188 4.207 1 98.62 128 LEU B O 1
ATOM 2775 N N . ILE B 1 129 ? -1.819 27.875 5.672 1 98.88 129 ILE B N 1
ATOM 2776 C CA . ILE B 1 129 ? -1.122 27.359 6.844 1 98.88 129 ILE B CA 1
ATOM 2777 C C . ILE B 1 129 ? -1.99 26.312 7.543 1 98.88 129 ILE B C 1
ATOM 2779 O O . ILE B 1 129 ? -3.148 26.578 7.871 1 98.88 129 ILE B O 1
ATOM 2783 N N . MET B 1 130 ? -1.436 25.109 7.699 1 98.94 130 MET B N 1
ATOM 2784 C CA . MET B 1 130 ? -2.098 24.047 8.438 1 98.94 130 MET B CA 1
ATOM 2785 C C . MET B 1 130 ? -1.421 23.812 9.781 1 98.94 130 MET B C 1
ATOM 2787 O O . MET B 1 130 ? -0.222 23.531 9.836 1 98.94 130 MET B O 1
ATOM 2791 N N . GLY B 1 131 ? -2.199 23.984 10.82 1 98.94 131 GLY B N 1
ATOM 2792 C CA . GLY B 1 131 ? -1.693 23.672 12.148 1 98.94 131 GLY B CA 1
ATOM 2793 C C . GLY B 1 131 ? -1.955 22.234 12.555 1 98.94 131 GLY B C 1
ATOM 2794 O O . GLY B 1 131 ? -3.109 21.828 12.719 1 98.94 131 GLY B O 1
ATOM 2795 N N . ASP B 1 132 ? -0.915 21.438 12.742 1 98.94 132 ASP B N 1
ATOM 2796 C CA . ASP B 1 132 ? -1.018 20.078 13.266 1 98.94 132 ASP B CA 1
ATOM 2797 C C . ASP B 1 132 ? -1.136 20.078 14.789 1 98.94 132 ASP B C 1
ATOM 2799 O O . ASP B 1 132 ? -0.234 20.562 15.484 1 98.94 132 ASP B O 1
ATOM 2803 N N . ILE B 1 133 ? -2.17 19.516 15.297 1 98.94 133 ILE B N 1
ATOM 2804 C CA . ILE B 1 133 ? -2.436 19.656 16.719 1 98.94 133 ILE B CA 1
ATOM 2805 C C . ILE B 1 133 ? -2.67 18.266 17.328 1 98.94 133 ILE B C 1
ATOM 2807 O O . ILE B 1 133 ? -2.824 17.281 16.609 1 98.94 133 ILE B O 1
ATOM 2811 N N . SER B 1 134 ? -2.66 18.219 18.75 1 98.81 134 SER B N 1
ATOM 2812 C CA . SER B 1 134 ? -2.873 16.953 19.438 1 98.81 134 SER B CA 1
ATOM 2813 C C . SER B 1 134 ? -4.027 17.047 20.422 1 98.81 134 SER B C 1
ATOM 2815 O O . SER B 1 134 ? -4.52 16.031 20.906 1 98.81 134 SER B O 1
ATOM 2817 N N . THR B 1 135 ? -4.508 18.328 20.75 1 98.81 135 THR B N 1
ATOM 2818 C CA . THR B 1 135 ? -5.625 18.516 21.672 1 98.81 135 THR B CA 1
ATOM 2819 C C . THR B 1 135 ? -6.582 19.578 21.141 1 98.81 135 THR B C 1
ATOM 2821 O O . THR B 1 135 ? -6.238 20.328 20.219 1 98.81 135 THR B O 1
ATOM 2824 N N . PHE B 1 136 ? -7.746 19.578 21.766 1 98.81 136 PHE B N 1
ATOM 2825 C CA . PHE B 1 136 ? -8.75 20.578 21.422 1 98.81 136 PHE B CA 1
ATOM 2826 C C . PHE B 1 136 ? -8.242 21.984 21.688 1 98.81 136 PHE B C 1
ATOM 2828 O O . PHE B 1 136 ? -8.383 22.875 20.859 1 98.81 136 PHE B O 1
ATOM 2835 N N . GLU B 1 137 ? -7.625 22.203 22.844 1 98.81 137 GLU B N 1
ATOM 2836 C CA . GLU B 1 137 ? -7.121 23.5 23.25 1 98.81 137 GLU B CA 1
ATOM 2837 C C . GLU B 1 137 ? -6.062 24.016 22.281 1 98.81 137 GLU B C 1
ATOM 2839 O O . GLU B 1 137 ? -6.043 25.203 21.938 1 98.81 137 GLU B O 1
ATOM 2844 N N . GLU B 1 138 ? -5.227 23.125 21.828 1 98.88 138 GLU B N 1
ATOM 2845 C CA . GLU B 1 138 ? -4.223 23.469 20.828 1 98.88 138 GLU B CA 1
ATOM 2846 C C . GLU B 1 138 ? -4.879 23.953 19.531 1 98.88 138 GLU B C 1
ATOM 2848 O O . GLU B 1 138 ? -4.387 24.875 18.891 1 98.88 138 GLU B O 1
ATOM 2853 N N . GLY B 1 139 ? -5.949 23.266 19.125 1 98.88 139 GLY B N 1
ATOM 2854 C CA . GLY B 1 139 ? -6.676 23.656 17.938 1 98.88 139 GLY B CA 1
ATOM 2855 C C . GLY B 1 139 ? -7.227 25.062 18.016 1 98.88 139 GLY B C 1
ATOM 2856 O O . GLY B 1 139 ? -7.043 25.859 17.078 1 98.88 139 GLY B O 1
ATOM 2857 N N . ILE B 1 140 ? -7.848 25.375 19.109 1 98.69 140 ILE B N 1
ATOM 2858 C CA . ILE B 1 140 ? -8.43 26.688 19.297 1 98.69 140 ILE B CA 1
ATOM 2859 C C . ILE B 1 140 ? -7.324 27.75 19.344 1 98.69 140 ILE B C 1
ATOM 2861 O O . ILE B 1 140 ? -7.461 28.812 18.75 1 98.69 140 ILE B O 1
ATOM 2865 N N . ALA B 1 141 ? -6.281 27.453 19.984 1 98.75 141 ALA B N 1
ATOM 2866 C CA . ALA B 1 141 ? -5.145 28.359 20.047 1 98.75 141 ALA B CA 1
ATOM 2867 C C . ALA B 1 141 ? -4.555 28.594 18.656 1 98.75 141 ALA B C 1
ATOM 2869 O O . ALA B 1 141 ? -4.176 29.719 18.328 1 98.75 141 ALA B O 1
ATOM 2870 N N . ALA B 1 142 ? -4.395 27.516 17.891 1 98.88 142 ALA B N 1
ATOM 2871 C CA . ALA B 1 142 ? -3.848 27.625 16.531 1 98.88 142 ALA B CA 1
ATOM 2872 C C . ALA B 1 142 ? -4.742 28.484 15.648 1 98.88 142 ALA B C 1
ATOM 2874 O O . ALA B 1 142 ? -4.246 29.297 14.867 1 98.88 142 ALA B O 1
ATOM 2875 N N . GLU B 1 143 ? -6.031 28.234 15.781 1 98.88 143 GLU B N 1
ATOM 2876 C CA . GLU B 1 143 ? -6.977 29.062 15.047 1 98.88 143 GLU B CA 1
ATOM 2877 C C . GLU B 1 143 ? -6.801 30.547 15.398 1 98.88 143 GLU B C 1
ATOM 2879 O O . GLU B 1 143 ? -6.758 31.406 14.508 1 98.88 143 GLU B O 1
ATOM 2884 N N . LYS B 1 144 ? -6.703 30.828 16.656 1 98.62 144 LYS B N 1
ATOM 2885 C CA . LYS B 1 144 ? -6.512 32.219 17.125 1 98.62 144 LYS B CA 1
ATOM 2886 C C . LYS B 1 144 ? -5.199 32.781 16.594 1 98.62 144 LYS B C 1
ATOM 2888 O O . LYS B 1 144 ? -5.113 33.969 16.312 1 98.62 144 LYS B O 1
ATOM 2893 N N . ALA B 1 145 ? -4.203 31.906 16.422 1 98.62 145 ALA B N 1
ATOM 2894 C CA . ALA B 1 145 ? -2.893 32.312 15.938 1 98.62 145 ALA B CA 1
ATOM 2895 C C . ALA B 1 145 ? -2.939 32.625 14.445 1 98.62 145 ALA B C 1
ATOM 2897 O O . ALA B 1 145 ? -2.01 33.25 13.898 1 98.62 145 ALA B O 1
ATOM 2898 N N . GLY B 1 146 ? -3.969 32.156 13.773 1 98.56 146 GLY B N 1
ATOM 2899 C CA . GLY B 1 146 ? -4.168 32.625 12.406 1 98.56 146 GLY B CA 1
ATOM 2900 C C . GLY B 1 146 ? -3.891 31.547 11.375 1 98.56 146 GLY B C 1
ATOM 2901 O O . GLY B 1 146 ? -3.711 31.844 10.188 1 98.56 146 GLY B O 1
ATOM 2902 N N . VAL B 1 147 ? -3.846 30.266 11.742 1 98.81 147 VAL B N 1
ATOM 2903 C CA . VAL B 1 147 ? -3.715 29.219 10.734 1 98.81 147 VAL B CA 1
ATOM 2904 C C . VAL B 1 147 ? -4.992 29.141 9.898 1 98.81 147 VAL B C 1
ATOM 2906 O O . VAL B 1 147 ? -6.039 29.656 10.305 1 98.81 147 VAL B O 1
ATOM 2909 N N . ASP B 1 148 ? -4.891 28.516 8.727 1 98.75 148 ASP B N 1
ATOM 2910 C CA . ASP B 1 148 ? -6.016 28.469 7.801 1 98.75 148 ASP B CA 1
ATOM 2911 C C . ASP B 1 148 ? -6.812 27.172 7.965 1 98.75 148 ASP B C 1
ATOM 2913 O O . ASP B 1 148 ? -7.961 27.094 7.527 1 98.75 148 ASP B O 1
ATOM 2917 N N . MET B 1 149 ? -6.195 26.125 8.523 1 98.88 149 MET B N 1
ATOM 2918 C CA . MET B 1 149 ? -6.836 24.844 8.781 1 98.88 149 MET B CA 1
ATOM 2919 C C . MET B 1 149 ? -6.125 24.094 9.898 1 98.88 149 MET B C 1
ATOM 2921 O O . MET B 1 149 ? -4.992 24.422 10.25 1 98.88 149 MET B O 1
ATOM 2925 N N . LEU B 1 150 ? -6.844 23.156 10.492 1 98.94 150 LEU B N 1
ATOM 2926 C CA . LEU B 1 150 ? -6.332 22.312 11.57 1 98.94 150 LEU B CA 1
ATOM 2927 C C . LEU B 1 150 ? -6.234 20.859 11.125 1 98.94 150 LEU B C 1
ATOM 2929 O O . LEU B 1 150 ? -7.07 20.375 10.352 1 98.94 150 LEU B O 1
ATOM 2933 N N . SER B 1 151 ? -5.27 20.172 11.586 1 98.94 151 SER B N 1
ATOM 2934 C CA . SER B 1 151 ? -5.137 18.734 11.359 1 98.94 151 SER B CA 1
ATOM 2935 C C . SER B 1 151 ? -4.945 17.984 12.672 1 98.94 151 SER B C 1
ATOM 2937 O O . SER B 1 151 ? -4.168 18.406 13.531 1 98.94 151 SER B O 1
ATOM 2939 N N . THR B 1 152 ? -5.543 16.844 12.805 1 98.88 152 THR B N 1
ATOM 2940 C CA . THR B 1 152 ? -5.465 16.031 14.023 1 98.88 152 THR B CA 1
ATOM 2941 C C . THR B 1 152 ? -4.207 15.172 14.016 1 98.88 152 THR B C 1
ATOM 2943 O O . THR B 1 152 ? -4.074 14.258 14.836 1 98.88 152 THR B O 1
ATOM 2946 N N . THR B 1 153 ? -3.336 15.43 13.195 1 98.25 153 THR B N 1
ATOM 2947 C CA . THR B 1 153 ? -2.191 14.594 12.852 1 98.25 153 THR B CA 1
ATOM 2948 C C . THR B 1 153 ? -1.404 14.211 14.102 1 98.25 153 THR B C 1
ATOM 2950 O O . THR B 1 153 ? -0.936 13.078 14.227 1 98.25 153 THR B O 1
ATOM 2953 N N . LEU B 1 154 ? -1.264 15.094 15.094 1 98.62 154 LEU B N 1
ATOM 2954 C CA . LEU B 1 154 ? -0.298 14.891 16.172 1 98.62 154 LEU B CA 1
ATOM 2955 C C . LEU B 1 154 ? -0.964 14.266 17.391 1 98.62 154 LEU B C 1
ATOM 2957 O O . LEU B 1 154 ? -0.302 13.984 18.391 1 98.62 154 LEU B O 1
ATOM 2961 N N . SER B 1 155 ? -2.311 14.055 17.281 1 98.5 155 SER B N 1
ATOM 2962 C CA . SER B 1 155 ? -2.945 13.273 18.344 1 98.5 155 SER B CA 1
ATOM 2963 C C . SER B 1 155 ? -2.299 11.906 18.484 1 98.5 155 SER B C 1
ATOM 2965 O O . SER B 1 155 ? -2.055 11.219 17.484 1 98.5 155 SER B O 1
ATOM 2967 N N . SER B 1 156 ? -1.947 11.5 19.734 1 98 156 SER B N 1
ATOM 2968 C CA . SER B 1 156 ? -1.306 10.25 20.109 1 98 156 SER B CA 1
ATOM 2969 C C . SER B 1 156 ? 0.198 10.297 19.859 1 98 156 SER B C 1
ATOM 2971 O O . SER B 1 156 ? 0.919 9.352 20.203 1 98 156 SER B O 1
ATOM 2973 N N . TYR B 1 157 ? 0.722 11.477 19.344 1 97.25 157 TYR B N 1
ATOM 2974 C CA . TYR B 1 157 ? 2.143 11.547 19.016 1 97.25 157 TYR B CA 1
ATOM 2975 C C . TYR B 1 157 ? 2.873 12.477 19.984 1 97.25 157 TYR B C 1
ATOM 2977 O O . TYR B 1 157 ? 4.074 12.711 19.844 1 97.25 157 TYR B O 1
ATOM 2985 N N . THR B 1 158 ? 2.172 13.039 20.938 1 98.19 158 THR B N 1
ATOM 2986 C CA . THR B 1 158 ? 2.779 13.844 21.984 1 98.19 158 THR B CA 1
ATOM 2987 C C . THR B 1 158 ? 2.795 13.078 23.312 1 98.19 158 THR B C 1
ATOM 2989 O O . THR B 1 158 ? 2.01 12.148 23.5 1 98.19 158 THR B O 1
ATOM 2992 N N . PRO B 1 159 ? 3.713 13.469 24.172 1 97.56 159 PRO B N 1
ATOM 2993 C CA . PRO B 1 159 ? 3.795 12.766 25.453 1 97.56 159 PRO B CA 1
ATOM 2994 C C . PRO B 1 159 ? 2.49 12.82 26.25 1 97.56 159 PRO B C 1
ATOM 2996 O O . PRO B 1 159 ? 2.189 11.906 27.016 1 97.56 159 PRO B O 1
ATOM 2999 N N . TYR B 1 160 ? 1.657 13.789 26.031 1 98.19 160 TYR B N 1
ATOM 3000 C CA . TYR B 1 160 ? 0.462 13.992 26.844 1 98.19 160 TYR B CA 1
ATOM 3001 C C . TYR B 1 160 ? -0.782 13.5 26.109 1 98.19 160 TYR B C 1
ATOM 3003 O O . TYR B 1 160 ? -1.896 13.602 26.641 1 98.19 160 TYR B O 1
ATOM 3011 N N . THR B 1 161 ? -0.64 12.93 24.891 1 98.38 161 THR B N 1
ATOM 3012 C CA . THR B 1 161 ? -1.792 12.367 24.188 1 98.38 161 THR B CA 1
ATOM 3013 C C . THR B 1 161 ? -1.511 10.938 23.734 1 98.38 161 THR B C 1
ATOM 3015 O O . THR B 1 161 ? -2.236 10.383 22.906 1 98.38 161 THR B O 1
ATOM 3018 N N . LYS B 1 162 ? -0.473 10.312 24.172 1 97.25 162 LYS B N 1
ATOM 3019 C CA . LYS B 1 162 ? -0.001 9.008 23.719 1 97.25 162 LYS B CA 1
ATOM 3020 C C . LYS B 1 162 ? -1.047 7.926 23.953 1 97.25 162 LYS B C 1
ATOM 3022 O O . LYS B 1 162 ? -1.062 6.898 23.281 1 97.25 162 LYS B O 1
ATOM 3027 N N . ASP B 1 163 ? -2.023 8.125 24.891 1 96.94 163 ASP B N 1
ATOM 3028 C CA . ASP B 1 163 ? -2.977 7.09 25.266 1 96.94 163 ASP B CA 1
ATOM 3029 C C . ASP B 1 163 ? -4.332 7.312 24.609 1 96.94 163 ASP B C 1
ATOM 3031 O O . ASP B 1 163 ? -5.309 6.637 24.922 1 96.94 163 ASP B O 1
ATOM 3035 N N . ARG B 1 164 ? -4.383 8.219 23.672 1 97.25 164 ARG B N 1
ATOM 3036 C CA . ARG B 1 164 ? -5.645 8.508 22.984 1 97.25 164 ARG B CA 1
ATOM 3037 C C . ARG B 1 164 ? -6.078 7.328 22.125 1 97.25 164 ARG B C 1
ATOM 3039 O O . ARG B 1 164 ? -5.238 6.559 21.656 1 97.25 164 ARG B O 1
ATOM 3046 N N . MET B 1 165 ? -7.328 7.246 22 1 95 165 MET B N 1
ATOM 3047 C CA . MET B 1 165 ? -7.871 6.305 21.031 1 95 165 MET B CA 1
ATOM 3048 C C . MET B 1 165 ? -7.5 6.719 19.609 1 95 165 MET B C 1
ATOM 3050 O O . MET B 1 165 ? -7.547 7.906 19.266 1 95 165 MET B O 1
ATOM 3054 N N . ILE B 1 166 ? -7.148 5.738 18.812 1 97.19 166 ILE B N 1
ATOM 3055 C CA . ILE B 1 166 ? -6.766 6.055 17.438 1 97.19 166 ILE B CA 1
ATOM 3056 C C . ILE B 1 166 ? -7.684 5.324 16.469 1 97.19 166 ILE B C 1
ATOM 3058 O O . ILE B 1 166 ? -8.102 4.195 16.719 1 97.19 166 ILE B O 1
ATOM 3062 N N . PRO B 1 167 ? -8.023 5.969 15.312 1 98 167 PRO B N 1
ATOM 3063 C CA . PRO B 1 167 ? -7.863 7.41 15.102 1 98 167 PRO B CA 1
ATOM 3064 C C . PRO B 1 167 ? -8.656 8.25 16.094 1 98 167 PRO B C 1
ATOM 3066 O O . PRO B 1 167 ? -9.688 7.797 16.609 1 98 167 PRO B O 1
ATOM 3069 N N . ASP B 1 168 ? -8.219 9.383 16.438 1 98.56 168 ASP B N 1
ATOM 3070 C CA . ASP B 1 168 ? -8.844 10.234 17.438 1 98.56 168 ASP B CA 1
ATOM 3071 C C . ASP B 1 168 ? -10.062 10.945 16.875 1 98.56 168 ASP B C 1
ATOM 3073 O O . ASP B 1 168 ? -10.078 12.172 16.75 1 98.56 168 ASP B O 1
ATOM 3077 N N . LEU B 1 169 ? -11.117 10.211 16.641 1 98.56 169 LEU B N 1
ATOM 3078 C CA . LEU B 1 169 ? -12.344 10.719 16.047 1 98.56 169 LEU B CA 1
ATOM 3079 C C . LEU B 1 169 ? -13.07 11.656 17 1 98.56 169 LEU B C 1
ATOM 3081 O O . LEU B 1 169 ? -13.695 12.633 16.578 1 98.56 169 LEU B O 1
ATOM 3085 N N . PRO B 1 170 ? -13 11.375 18.312 1 98.5 170 PRO B N 1
ATOM 3086 C CA . PRO B 1 170 ? -13.609 12.328 19.234 1 98.5 170 PRO B CA 1
ATOM 3087 C C . PRO B 1 170 ? -13 13.727 19.141 1 98.5 170 PRO B C 1
ATOM 3089 O O . PRO B 1 170 ? -13.727 14.727 19.141 1 98.5 170 PRO B O 1
ATOM 3092 N N . LEU B 1 171 ? -11.695 13.82 19.047 1 98.81 171 LEU B N 1
ATOM 3093 C CA . LEU B 1 171 ? -11.039 15.117 18.875 1 98.81 171 LEU B CA 1
ATOM 3094 C C . LEU B 1 171 ? -11.508 15.797 17.594 1 98.81 171 LEU B C 1
ATOM 3096 O O . LEU B 1 171 ? -11.797 17 17.594 1 98.81 171 LEU B O 1
ATOM 3100 N N . LEU B 1 172 ? -11.547 15.023 16.531 1 98.88 172 LEU B N 1
ATOM 3101 C CA . LEU B 1 172 ? -12.016 15.523 15.242 1 98.88 172 LEU B CA 1
ATOM 3102 C C . LEU B 1 172 ? -13.414 16.109 15.359 1 98.88 172 LEU B C 1
ATOM 3104 O O . LEU B 1 172 ? -13.664 17.219 14.891 1 98.88 172 LEU B O 1
ATOM 3108 N N . GLU B 1 173 ? -14.281 15.344 15.953 1 98.75 173 GLU B N 1
ATOM 3109 C CA . GLU B 1 173 ? -15.68 15.75 16.062 1 98.75 173 GLU B CA 1
ATOM 3110 C C . GLU B 1 173 ? -15.812 17.031 16.875 1 98.75 173 GLU B C 1
ATOM 3112 O O . GLU B 1 173 ? -16.578 17.938 16.484 1 98.75 173 GLU B O 1
ATOM 3117 N N . GLU B 1 174 ? -15.117 17.109 17.953 1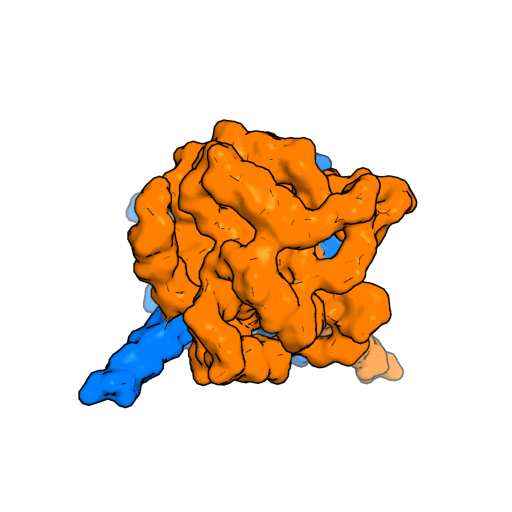 98.75 174 GLU B N 1
ATOM 3118 C CA . GLU B 1 174 ? -15.156 18.297 18.812 1 98.75 174 GLU B CA 1
ATOM 3119 C C . GLU B 1 174 ? -14.672 19.531 18.062 1 98.75 174 GLU B C 1
ATOM 3121 O O . GLU B 1 174 ? -15.297 20.594 18.125 1 98.75 174 GLU B O 1
ATOM 3126 N N . LEU B 1 175 ? -13.57 19.391 17.344 1 98.88 175 LEU B N 1
ATOM 3127 C CA . LEU B 1 175 ? -13.016 20.5 16.578 1 98.88 175 LEU B CA 1
ATOM 3128 C C . LEU B 1 175 ? -13.961 20.922 15.469 1 98.88 175 LEU B C 1
ATOM 3130 O O . LEU B 1 175 ? -14.148 22.125 15.227 1 98.88 175 LEU B O 1
ATOM 3134 N N . ALA B 1 176 ? -14.508 19.953 14.797 1 98.62 176 ALA B N 1
ATOM 3135 C CA . ALA B 1 176 ? -15.398 20.234 13.672 1 98.62 176 ALA B CA 1
ATOM 3136 C C . ALA B 1 176 ? -16.609 21.047 14.125 1 98.62 176 ALA B C 1
ATOM 3138 O O . ALA B 1 176 ? -17.125 21.875 13.367 1 98.62 176 ALA B O 1
ATOM 3139 N N . LYS B 1 177 ? -17.062 20.891 15.32 1 98.12 177 LYS B N 1
ATOM 3140 C CA . LYS B 1 177 ? -18.234 21.578 15.859 1 98.12 177 LYS B CA 1
ATOM 3141 C C . LYS B 1 177 ? -17.891 23 16.281 1 98.12 177 LYS B C 1
ATOM 3143 O O . LYS B 1 177 ? -18.734 23.891 16.203 1 98.12 177 LYS B O 1
ATOM 3148 N N . LYS B 1 178 ? -16.656 23.203 16.672 1 98.44 178 LYS B N 1
ATOM 3149 C CA . LYS B 1 178 ? -16.359 24.453 17.375 1 98.44 178 LYS B CA 1
ATOM 3150 C C . LYS B 1 178 ? -15.484 25.359 16.516 1 98.44 178 LYS B C 1
ATOM 3152 O O . LYS B 1 178 ? -15.57 26.578 16.609 1 98.44 178 LYS B O 1
ATOM 3157 N N . ALA B 1 179 ? -14.539 24.781 15.773 1 98.5 179 ALA B N 1
ATOM 3158 C CA . ALA B 1 179 ? -13.633 25.578 14.953 1 98.5 179 ALA B CA 1
ATOM 3159 C C . ALA B 1 179 ? -14.391 26.281 13.828 1 98.5 179 ALA B C 1
ATOM 3161 O O . ALA B 1 179 ? -15.391 25.766 13.328 1 98.5 179 ALA B O 1
ATOM 3162 N N . THR B 1 180 ? -13.938 27.438 13.414 1 98.25 180 THR B N 1
ATOM 3163 C CA . THR B 1 180 ? -14.562 28.172 12.328 1 98.25 180 THR B CA 1
ATOM 3164 C C . THR B 1 180 ? -13.781 28 11.031 1 98.25 180 THR B C 1
ATOM 3166 O O . THR B 1 180 ? -14.203 28.469 9.969 1 98.25 180 THR B O 1
ATOM 3169 N N . ILE B 1 181 ? -12.648 27.359 11.094 1 98.69 181 ILE B N 1
ATOM 3170 C CA . ILE B 1 181 ? -11.828 27.062 9.93 1 98.69 181 ILE B CA 1
ATOM 3171 C C . ILE B 1 181 ? -11.859 25.547 9.656 1 98.69 181 ILE B C 1
ATOM 3173 O O . ILE B 1 181 ? -12.242 24.766 10.523 1 98.69 181 ILE B O 1
ATOM 3177 N N . PRO B 1 182 ? -11.469 25.078 8.422 1 98.81 182 PRO B N 1
ATOM 3178 C CA . PRO B 1 182 ? -11.492 23.672 8.055 1 98.81 182 PRO B CA 1
ATOM 3179 C C . PRO B 1 182 ? -10.688 22.797 9.023 1 98.81 182 PRO B C 1
ATOM 3181 O O . PRO B 1 182 ? -9.609 23.188 9.461 1 98.81 182 PRO B O 1
ATOM 3184 N N . VAL B 1 183 ? -11.258 21.625 9.359 1 98.94 183 VAL B N 1
ATOM 3185 C CA . VAL B 1 183 ? -10.562 20.609 10.141 1 98.94 183 VAL B CA 1
ATOM 3186 C C . VAL B 1 183 ? -10.297 19.375 9.273 1 98.94 183 VAL B C 1
ATOM 3188 O O . VAL B 1 183 ? -11.227 18.781 8.734 1 98.94 183 VAL B O 1
ATOM 3191 N N . ILE B 1 184 ? -9.039 19.047 9.133 1 98.94 184 ILE B N 1
ATOM 3192 C CA . ILE B 1 184 ? -8.594 17.906 8.336 1 98.94 184 ILE B CA 1
ATOM 3193 C C . ILE B 1 184 ? -8.375 16.703 9.25 1 98.94 184 ILE B C 1
ATOM 3195 O O . ILE B 1 184 ? -7.66 16.781 10.242 1 98.94 184 ILE B O 1
ATOM 3199 N N . ALA B 1 185 ? -9.039 15.594 8.906 1 98.94 185 ALA B N 1
ATOM 3200 C CA . ALA B 1 185 ? -8.781 14.352 9.633 1 98.94 185 ALA B CA 1
ATOM 3201 C C . ALA B 1 185 ? -7.469 13.719 9.18 1 98.94 185 ALA B C 1
ATOM 3203 O O . ALA B 1 185 ? -7.293 13.414 7.996 1 98.94 185 ALA B O 1
ATOM 3204 N N . GLU B 1 186 ? -6.617 13.539 10.062 1 98.69 186 GLU B N 1
ATOM 3205 C CA . GLU B 1 186 ? -5.328 12.914 9.781 1 98.69 186 GLU B CA 1
ATOM 3206 C C . GLU B 1 186 ? -4.773 12.211 11.016 1 98.69 186 GLU B C 1
ATOM 3208 O O . GLU B 1 186 ? -5.008 12.648 12.141 1 98.69 186 GLU B O 1
ATOM 3213 N N . GLY B 1 187 ? -4.031 11.172 10.75 1 98 187 GLY B N 1
ATOM 3214 C CA . GLY B 1 187 ? -3.371 10.438 11.82 1 98 187 GLY B CA 1
ATOM 3215 C C . GLY B 1 187 ? -4.039 9.109 12.125 1 98 187 GLY B C 1
ATOM 3216 O O . GLY B 1 187 ? -5.168 9.078 12.617 1 98 187 GLY B O 1
ATOM 3217 N N . ASN B 1 188 ? -3.391 8.078 11.875 1 97.31 188 ASN B N 1
ATOM 3218 C CA . ASN B 1 188 ? -3.76 6.73 12.289 1 97.31 188 ASN B CA 1
ATOM 3219 C C . ASN B 1 188 ? -5.055 6.273 11.625 1 97.31 188 ASN B C 1
ATOM 3221 O O . ASN B 1 188 ? -5.762 5.418 12.156 1 97.31 188 ASN B O 1
ATOM 3225 N N . ILE B 1 189 ? -5.465 6.883 10.578 1 98.56 189 ILE B N 1
ATOM 3226 C CA . ILE B 1 189 ? -6.582 6.375 9.789 1 98.56 189 ILE B CA 1
ATOM 3227 C C . ILE B 1 189 ? -6.117 5.199 8.93 1 98.56 189 ILE B C 1
ATOM 3229 O O . ILE B 1 189 ? -5.258 5.363 8.055 1 98.56 189 ILE B O 1
ATOM 3233 N N . SER B 1 190 ? -6.789 4.027 9.109 1 97.75 190 SER B N 1
ATOM 3234 C CA . SER B 1 190 ? -6.176 2.824 8.562 1 97.75 190 SER B CA 1
ATOM 3235 C C . SER B 1 190 ? -7.113 2.119 7.586 1 97.75 190 SER B C 1
ATOM 3237 O O . SER B 1 190 ? -6.688 1.236 6.836 1 97.75 190 SER B O 1
ATOM 3239 N N . THR B 1 191 ? -8.406 2.508 7.594 1 97.94 191 THR B N 1
ATOM 3240 C CA . THR B 1 191 ? -9.344 1.82 6.715 1 97.94 191 THR B CA 1
ATOM 3241 C C . THR B 1 191 ? -10.234 2.822 5.984 1 97.94 191 THR B C 1
ATOM 3243 O O . THR B 1 191 ? -10.422 3.947 6.453 1 97.94 191 THR B O 1
ATOM 3246 N N . PRO B 1 192 ? -10.75 2.455 4.852 1 98.69 192 PRO B N 1
ATOM 3247 C CA . PRO B 1 192 ? -11.719 3.297 4.148 1 98.69 192 PRO B CA 1
ATOM 3248 C C . PRO B 1 192 ? -12.922 3.672 5.02 1 98.69 192 PRO B C 1
ATOM 3250 O O . PRO B 1 192 ? -13.414 4.797 4.945 1 98.69 192 PRO B O 1
ATOM 3253 N N . GLU B 1 193 ? -13.367 2.748 5.859 1 98.5 193 GLU B N 1
ATOM 3254 C CA . GLU B 1 193 ? -14.5 2.998 6.742 1 98.5 193 GLU B CA 1
ATOM 3255 C C . GLU B 1 193 ? -14.188 4.102 7.746 1 98.5 193 GLU B C 1
ATOM 3257 O O . GLU B 1 193 ? -15.031 4.953 8.023 1 98.5 193 GLU B O 1
ATOM 3262 N N . GLU B 1 194 ? -12.977 4.066 8.289 1 98.81 194 GLU B N 1
ATOM 3263 C CA . GLU B 1 194 ? -12.555 5.113 9.219 1 98.81 194 GLU B CA 1
ATOM 3264 C C . GLU B 1 194 ? -12.492 6.469 8.523 1 98.81 194 GLU B C 1
ATOM 3266 O O . GLU B 1 194 ? -12.867 7.488 9.102 1 98.81 194 GLU B O 1
ATOM 3271 N N . ALA B 1 195 ? -12.008 6.48 7.289 1 98.94 195 ALA B N 1
ATOM 3272 C CA . ALA B 1 195 ? -11.938 7.711 6.508 1 98.94 195 ALA B CA 1
ATOM 3273 C C . ALA B 1 195 ? -13.336 8.281 6.262 1 98.94 195 ALA B C 1
ATOM 3275 O O . ALA B 1 195 ? -13.555 9.484 6.418 1 98.94 195 ALA B O 1
ATOM 3276 N N . ALA B 1 196 ? -14.242 7.398 5.879 1 98.88 196 ALA B N 1
ATOM 3277 C CA . ALA B 1 196 ? -15.633 7.801 5.668 1 98.88 196 ALA B CA 1
ATOM 3278 C C . ALA B 1 196 ? -16.234 8.375 6.945 1 98.88 196 ALA B C 1
ATOM 3280 O O . ALA B 1 196 ? -16.906 9.406 6.914 1 98.88 196 ALA B O 1
ATOM 3281 N N . LYS B 1 197 ? -16.031 7.703 8.031 1 98.88 197 LYS B N 1
ATOM 3282 C CA . LYS B 1 197 ? -16.562 8.133 9.32 1 98.88 197 LYS B CA 1
ATOM 3283 C C . LYS B 1 197 ? -16.047 9.523 9.688 1 98.88 197 LYS B C 1
ATOM 3285 O O . LYS B 1 197 ? -16.766 10.328 10.281 1 98.88 197 LYS B O 1
ATOM 3290 N N . ALA B 1 198 ? -14.789 9.773 9.375 1 98.88 198 ALA B N 1
ATOM 3291 C CA . ALA B 1 198 ? -14.211 11.086 9.648 1 98.88 198 ALA B CA 1
ATOM 3292 C C . ALA B 1 198 ? -14.992 12.188 8.938 1 98.88 198 ALA B C 1
ATOM 3294 O O . ALA B 1 198 ? -15.25 13.25 9.516 1 98.88 198 ALA B O 1
ATOM 3295 N N . LEU B 1 199 ? -15.383 11.977 7.73 1 98.81 199 LEU B N 1
ATOM 3296 C CA . LEU B 1 199 ? -16.172 12.953 6.992 1 98.81 199 LEU B CA 1
ATOM 3297 C C . LEU B 1 199 ? -17.531 13.148 7.645 1 98.81 199 LEU B C 1
ATOM 3299 O O . LEU B 1 199 ? -18.016 14.281 7.762 1 98.81 199 LEU B O 1
ATOM 3303 N N . GLU B 1 200 ? -18.094 12.062 8.039 1 98.75 200 GLU B N 1
ATOM 3304 C CA . GLU B 1 200 ? -19.406 12.117 8.688 1 98.75 200 GLU B CA 1
ATOM 3305 C C . GLU B 1 200 ? -19.344 12.961 9.961 1 98.75 200 GLU B C 1
ATOM 3307 O O . GLU B 1 200 ? -20.328 13.625 10.305 1 98.75 200 GLU B O 1
ATOM 3312 N N . LEU B 1 201 ? -18.219 12.93 10.547 1 98.75 201 LEU B N 1
ATOM 3313 C CA . LEU B 1 201 ? -18.062 13.617 11.828 1 98.75 201 LEU B CA 1
ATOM 3314 C C . LEU B 1 201 ? -17.641 15.062 11.625 1 98.75 201 LEU B C 1
ATOM 3316 O O . LEU B 1 201 ? -17.375 15.781 12.594 1 98.75 201 LEU B O 1
ATOM 3320 N N . GLY B 1 202 ? -17.453 15.477 10.359 1 98.62 202 GLY B N 1
ATOM 3321 C CA . GLY B 1 202 ? -17.312 16.906 10.102 1 98.62 202 GLY B CA 1
ATOM 3322 C C . GLY B 1 202 ? -15.969 17.266 9.5 1 98.62 202 GLY B C 1
ATOM 3323 O O . GLY B 1 202 ? -15.672 18.453 9.297 1 98.62 202 GLY B O 1
ATOM 3324 N N . ALA B 1 203 ? -15.125 16.297 9.195 1 98.94 203 ALA B N 1
ATOM 3325 C CA . ALA B 1 203 ? -13.844 16.594 8.555 1 98.94 203 ALA B CA 1
ATOM 3326 C C . ALA B 1 203 ? -14.047 17.312 7.223 1 98.94 203 ALA B C 1
ATOM 3328 O O . ALA B 1 203 ? -14.953 16.953 6.457 1 98.94 203 ALA B O 1
ATOM 3329 N N . PHE B 1 204 ? -13.25 18.344 6.984 1 98.81 204 PHE B N 1
ATOM 3330 C CA . PHE B 1 204 ? -13.234 19.062 5.715 1 98.81 204 PHE B CA 1
ATOM 3331 C C . PHE B 1 204 ? -12.656 18.188 4.609 1 98.81 204 PHE B C 1
ATOM 3333 O O . PHE B 1 204 ? -13.141 18.203 3.477 1 98.81 204 PHE B O 1
ATOM 3340 N N . ALA B 1 205 ? -11.656 17.406 4.844 1 98.88 205 ALA B N 1
ATOM 3341 C CA . ALA B 1 205 ? -10.945 16.422 4.027 1 98.88 205 ALA B CA 1
ATOM 3342 C C . ALA B 1 205 ? -10.234 15.391 4.902 1 98.88 205 ALA B C 1
ATOM 3344 O O . ALA B 1 205 ? -10.211 15.516 6.129 1 98.88 205 ALA B O 1
ATOM 3345 N N . VAL B 1 206 ? -9.742 14.32 4.277 1 98.94 206 VAL B N 1
ATOM 3346 C CA . VAL B 1 206 ? -9.078 13.25 5.02 1 98.94 206 VAL B CA 1
ATOM 3347 C C . VAL B 1 206 ? -7.691 12.992 4.43 1 98.94 206 VAL B C 1
ATOM 3349 O O . VAL B 1 206 ? -7.539 12.898 3.209 1 98.94 206 VAL B O 1
ATOM 3352 N N . VAL B 1 207 ? -6.664 12.938 5.293 1 98.94 207 VAL B N 1
ATOM 3353 C CA . VAL B 1 207 ? -5.305 12.562 4.902 1 98.94 207 VAL B CA 1
ATOM 3354 C C . VAL B 1 207 ? -5.004 11.141 5.371 1 98.94 207 VAL B C 1
ATOM 3356 O O . VAL B 1 207 ? -5.188 10.82 6.547 1 98.94 207 VAL B O 1
ATOM 3359 N N . VAL B 1 208 ? -4.594 10.305 4.477 1 98.94 208 VAL B N 1
ATOM 3360 C CA . VAL B 1 208 ? -4.184 8.945 4.801 1 98.94 208 VAL B CA 1
ATOM 3361 C C . VAL B 1 208 ? -2.75 8.711 4.328 1 98.94 208 VAL B C 1
ATOM 3363 O O . VAL B 1 208 ? -2.391 9.078 3.207 1 98.94 208 VAL B O 1
ATOM 3366 N N . GLY B 1 209 ? -1.91 8.133 5.195 1 98.62 209 GLY B N 1
ATOM 3367 C CA . GLY B 1 209 ? -0.515 7.891 4.859 1 98.62 209 GLY B CA 1
ATOM 3368 C C . GLY B 1 209 ? -0.14 6.422 4.883 1 98.62 209 GLY B C 1
ATOM 3369 O O . GLY B 1 209 ? -0.311 5.719 3.885 1 98.62 209 GLY B O 1
ATOM 3370 N N . SER B 1 210 ? 0.186 5.871 6.059 1 98.19 210 SER B N 1
ATOM 3371 C CA . SER B 1 210 ? 0.791 4.559 6.242 1 98.19 210 SER B CA 1
ATOM 3372 C C . SER B 1 210 ? -0.081 3.459 5.645 1 98.19 210 SER B C 1
ATOM 3374 O O . SER B 1 210 ? 0.432 2.469 5.121 1 98.19 210 SER B O 1
ATOM 3376 N N . ALA B 1 211 ? -1.347 3.572 5.68 1 98.69 211 ALA B N 1
ATOM 3377 C CA . ALA B 1 211 ? -2.27 2.545 5.207 1 98.69 211 ALA B CA 1
ATOM 3378 C C . ALA B 1 211 ? -2.258 2.457 3.682 1 98.69 211 ALA B C 1
ATOM 3380 O O . ALA B 1 211 ? -2.764 1.492 3.105 1 98.69 211 ALA B O 1
ATOM 3381 N N . ILE B 1 212 ? -1.618 3.463 3.02 1 98.88 212 ILE B N 1
ATOM 3382 C CA . ILE B 1 212 ? -1.585 3.479 1.561 1 98.88 212 ILE B CA 1
ATOM 3383 C C . ILE B 1 212 ? -0.138 3.412 1.077 1 98.88 212 ILE B C 1
ATOM 3385 O O . ILE B 1 212 ? 0.18 2.66 0.152 1 98.88 212 ILE B O 1
ATOM 3389 N N . THR B 1 213 ? 0.758 4.133 1.767 1 98.75 213 THR B N 1
ATOM 3390 C CA . THR B 1 213 ? 2.031 4.43 1.121 1 98.75 213 THR B CA 1
ATOM 3391 C C . THR B 1 213 ? 3.191 3.822 1.906 1 98.75 213 THR B C 1
ATOM 3393 O O . THR B 1 213 ? 4.352 4.176 1.685 1 98.75 213 THR B O 1
ATOM 3396 N N . ARG B 1 214 ? 2.977 2.969 2.873 1 98.62 214 ARG B N 1
ATOM 3397 C CA . ARG B 1 214 ? 4.031 2.248 3.578 1 98.62 214 ARG B CA 1
ATOM 3398 C C . ARG B 1 214 ? 3.811 0.741 3.498 1 98.62 214 ARG B C 1
ATOM 3400 O O . ARG B 1 214 ? 3.322 0.129 4.449 1 98.62 214 ARG B O 1
ATOM 3407 N N . PRO B 1 215 ? 4.293 0.148 2.428 1 98.75 215 PRO B N 1
ATOM 3408 C CA . PRO B 1 215 ? 4.043 -1.278 2.211 1 98.75 215 PRO B CA 1
ATOM 3409 C C . PRO B 1 215 ? 4.605 -2.154 3.328 1 98.75 215 PRO B C 1
ATOM 3411 O O . PRO B 1 215 ? 4.055 -3.219 3.621 1 98.75 215 PRO B O 1
ATOM 3414 N N . GLN B 1 216 ? 5.715 -1.708 4.023 1 98.88 216 GLN B N 1
ATOM 3415 C CA . GLN B 1 216 ? 6.254 -2.508 5.121 1 98.88 216 GLN B CA 1
ATOM 3416 C C . GLN B 1 216 ? 5.27 -2.584 6.281 1 98.88 216 GLN B C 1
ATOM 3418 O O . GLN B 1 216 ? 5.164 -3.615 6.949 1 98.88 216 GLN B O 1
ATOM 3423 N N . ILE B 1 217 ? 4.527 -1.494 6.527 1 98.75 217 ILE B N 1
ATOM 3424 C CA . ILE B 1 217 ? 3.539 -1.458 7.602 1 98.75 217 ILE B CA 1
ATOM 3425 C C . ILE B 1 217 ? 2.312 -2.275 7.203 1 98.75 217 ILE B C 1
ATOM 3427 O O . ILE B 1 217 ? 1.777 -3.037 8.008 1 98.75 217 ILE B O 1
ATOM 3431 N N . ILE B 1 218 ? 1.872 -2.156 5.969 1 98.88 218 ILE B N 1
ATOM 3432 C CA . ILE B 1 218 ? 0.745 -2.932 5.465 1 98.88 218 ILE B CA 1
ATOM 3433 C C . ILE B 1 218 ? 1.075 -4.422 5.523 1 98.88 218 ILE B C 1
ATOM 3435 O O . ILE B 1 218 ? 0.277 -5.223 6.02 1 98.88 218 ILE B O 1
ATOM 3439 N N . THR B 1 219 ? 2.268 -4.785 5.051 1 98.94 219 THR B N 1
ATOM 3440 C CA . THR B 1 219 ? 2.721 -6.172 5.066 1 98.94 219 THR B CA 1
ATOM 3441 C C . THR B 1 219 ? 2.697 -6.734 6.484 1 98.94 219 THR B C 1
ATOM 3443 O O . THR B 1 219 ? 2.25 -7.863 6.703 1 98.94 219 THR B O 1
ATOM 3446 N N . LYS B 1 220 ? 3.178 -5.949 7.418 1 98.88 220 LYS B N 1
ATOM 3447 C CA . LYS B 1 220 ? 3.252 -6.398 8.805 1 98.88 220 LYS B CA 1
ATOM 3448 C C . LYS B 1 220 ? 1.871 -6.777 9.336 1 98.88 220 LYS B C 1
ATOM 3450 O O . LYS B 1 220 ? 1.734 -7.738 10.094 1 98.88 220 LYS B O 1
ATOM 3455 N N . GLN B 1 221 ? 0.849 -6.062 8.953 1 98.75 221 GLN B N 1
ATOM 3456 C CA . GLN B 1 221 ? -0.506 -6.391 9.391 1 98.75 221 GLN B CA 1
ATOM 3457 C C . GLN B 1 221 ? -0.935 -7.758 8.867 1 98.75 221 GLN B C 1
ATOM 3459 O O . GLN B 1 221 ? -1.508 -8.555 9.609 1 98.75 221 GLN B O 1
ATOM 3464 N N . PHE B 1 222 ? -0.714 -8.031 7.598 1 98.94 222 PHE B N 1
ATOM 3465 C CA . PHE B 1 222 ? -1.017 -9.336 7.023 1 98.94 222 PHE B CA 1
ATOM 3466 C C . PHE B 1 222 ? -0.182 -10.422 7.684 1 98.94 222 PHE B C 1
ATOM 3468 O O . PHE B 1 222 ? -0.699 -11.492 8.023 1 98.94 222 PHE B O 1
ATOM 3475 N N . TYR B 1 223 ? 1.107 -10.102 7.887 1 98.94 223 TYR B N 1
ATOM 3476 C CA . TYR B 1 223 ? 2.045 -11.055 8.469 1 98.94 223 TYR B CA 1
ATOM 3477 C C . TYR B 1 223 ? 1.589 -11.492 9.859 1 98.94 223 TYR B C 1
ATOM 3479 O O . TYR B 1 223 ? 1.559 -12.688 10.164 1 98.94 223 TYR B O 1
ATOM 3487 N N . VAL B 1 224 ? 1.238 -10.57 10.672 1 98.88 224 VAL B N 1
ATOM 3488 C CA . VAL B 1 224 ? 0.822 -10.852 12.039 1 98.88 224 VAL B CA 1
ATOM 3489 C C . VAL B 1 224 ? -0.419 -11.742 12.023 1 98.88 224 VAL B C 1
ATOM 3491 O O . VAL B 1 224 ? -0.484 -12.734 12.75 1 98.88 224 VAL B O 1
ATOM 3494 N N . ALA B 1 225 ? -1.391 -11.422 11.188 1 98.81 225 ALA B N 1
ATOM 3495 C CA . ALA B 1 225 ? -2.617 -12.211 11.094 1 98.81 225 ALA B CA 1
ATOM 3496 C C . ALA B 1 225 ? -2.32 -13.641 10.656 1 98.81 225 ALA B C 1
ATOM 3498 O O . ALA B 1 225 ? -2.861 -14.594 11.219 1 98.81 225 ALA B O 1
ATOM 3499 N N . VAL B 1 226 ? -1.463 -13.789 9.688 1 98.81 226 VAL B N 1
ATOM 3500 C CA . VAL B 1 226 ? -1.104 -15.086 9.117 1 98.81 226 VAL B CA 1
ATOM 3501 C C . VAL B 1 226 ? -0.322 -15.898 10.141 1 98.81 226 VAL B C 1
ATOM 3503 O O . VAL B 1 226 ? -0.653 -17.062 10.406 1 98.81 226 VAL B O 1
ATOM 3506 N N . ARG B 1 227 ? 0.661 -15.297 10.766 1 98.56 227 ARG B N 1
ATOM 3507 C CA . ARG B 1 227 ? 1.541 -16 11.688 1 98.56 227 ARG B CA 1
ATOM 3508 C C . ARG B 1 227 ? 0.794 -16.406 12.953 1 98.56 227 ARG B C 1
ATOM 3510 O O . ARG B 1 227 ? 0.996 -17.5 13.477 1 98.56 227 ARG B O 1
ATOM 3517 N N . ASP B 1 228 ? -0.011 -15.469 13.5 1 98.44 228 ASP B N 1
ATOM 3518 C CA . ASP B 1 228 ? -0.814 -15.797 14.672 1 98.44 228 ASP B CA 1
ATOM 3519 C C . ASP B 1 228 ? -1.71 -17 14.406 1 98.44 228 ASP B C 1
ATOM 3521 O O . ASP B 1 228 ? -1.843 -17.891 15.25 1 98.44 228 ASP B O 1
ATOM 3525 N N . THR B 1 229 ? -2.332 -17.047 13.25 1 98.56 229 THR B N 1
ATOM 3526 C CA . THR B 1 229 ? -3.223 -18.141 12.883 1 98.56 229 THR B CA 1
ATOM 3527 C C . THR B 1 229 ? -2.441 -19.438 12.711 1 98.56 229 THR B C 1
ATOM 3529 O O . THR B 1 229 ? -2.869 -20.5 13.18 1 98.56 229 THR B O 1
ATOM 3532 N N . ALA B 1 230 ? -1.294 -19.344 12.031 1 98.31 230 ALA B N 1
ATOM 3533 C CA . ALA B 1 230 ? -0.455 -20.531 11.82 1 98.31 230 ALA B CA 1
ATOM 3534 C C . ALA B 1 230 ? -0.015 -21.125 13.148 1 98.31 230 ALA B C 1
ATOM 3536 O O . ALA B 1 230 ? -0.01 -22.359 13.312 1 98.31 230 ALA B O 1
ATOM 3537 N N . GLU B 1 231 ? 0.361 -20.328 14.047 1 97.56 231 GLU B N 1
ATOM 3538 C CA . GLU B 1 231 ? 0.803 -20.781 15.359 1 97.56 231 GLU B CA 1
ATOM 3539 C C . GLU B 1 231 ? -0.336 -21.453 16.125 1 97.56 231 GLU B C 1
ATOM 3541 O O . GLU B 1 231 ? -0.131 -22.469 16.781 1 97.56 231 GLU B O 1
ATOM 3546 N N . LYS B 1 232 ? -1.488 -20.875 16.078 1 97.25 232 LYS B N 1
ATOM 3547 C CA . LYS B 1 232 ? -2.654 -21.469 16.734 1 97.25 232 LYS B CA 1
ATOM 3548 C C . LYS B 1 232 ? -2.975 -22.844 16.156 1 97.25 232 LYS B C 1
ATOM 3550 O O . LYS B 1 232 ? -3.326 -23.766 16.891 1 97.25 232 LYS B O 1
ATOM 3555 N N . LEU B 1 233 ? -2.893 -22.922 14.844 1 96.75 233 LEU B N 1
ATOM 3556 C CA . LEU B 1 233 ? -3.188 -24.188 14.164 1 96.75 233 LEU B CA 1
ATOM 3557 C C . LEU B 1 233 ? -2.154 -25.25 14.516 1 96.75 233 LEU B C 1
ATOM 3559 O O . LEU B 1 233 ? -2.494 -26.422 14.656 1 96.75 233 LEU B O 1
ATOM 3563 N N . LEU B 1 234 ? -0.896 -24.859 14.625 1 94.38 234 LEU B N 1
ATOM 3564 C CA . LEU B 1 234 ? 0.166 -25.781 15 1 94.38 234 LEU B CA 1
ATOM 3565 C C . LEU B 1 234 ? -0.026 -26.281 16.422 1 94.38 234 LEU B C 1
ATOM 3567 O O . LEU B 1 234 ? 0.221 -27.453 16.719 1 94.38 234 LEU B O 1
ATOM 3571 N N . GLN B 1 235 ? -0.427 -25.422 17.297 1 93.56 235 GLN B N 1
ATOM 3572 C CA . GLN B 1 235 ? -0.655 -25.781 18.688 1 93.56 235 GLN B CA 1
ATOM 3573 C C . GLN B 1 235 ? -1.847 -26.719 18.828 1 93.56 235 GLN B C 1
ATOM 3575 O O . GLN B 1 235 ? -1.858 -27.594 19.703 1 93.56 235 GLN B O 1
ATOM 3580 N N . ALA B 1 236 ? -2.807 -26.547 18.031 1 91.62 236 ALA B N 1
ATOM 3581 C CA . ALA B 1 236 ? -4 -27.391 18.094 1 91.62 236 ALA B CA 1
ATOM 3582 C C . ALA B 1 236 ? -3.699 -28.797 17.594 1 91.62 236 ALA B C 1
ATOM 3584 O O . ALA B 1 236 ? -4.391 -29.75 17.969 1 91.62 236 ALA B O 1
ATOM 3585 N N . LYS B 1 237 ? -2.738 -28.953 16.766 1 86.94 237 LYS B N 1
ATOM 3586 C CA . LYS B 1 237 ? -2.371 -30.25 16.219 1 86.94 237 LYS B CA 1
ATOM 3587 C C . LYS B 1 237 ? -1.522 -31.047 17.219 1 86.94 237 LYS B C 1
ATOM 3589 O O . LYS B 1 237 ? -1.325 -32.25 17.062 1 86.94 237 LYS B O 1
ATOM 3594 N N . GLN B 1 238 ? -0.987 -30.438 18.312 1 76 238 GLN B N 1
ATOM 3595 C CA . GLN B 1 238 ? -0.237 -31.109 19.359 1 76 238 GLN B CA 1
ATOM 3596 C C . GLN B 1 238 ? -1.16 -31.562 20.5 1 76 238 GLN B C 1
ATOM 3598 O O . GLN B 1 238 ? -0.942 -32.625 21.094 1 76 238 GLN B O 1
#

Solvent-accessible surface area (backbone atoms only — not comparable to full-atom values): 23625 Å² total; per-residue (Å²): 130,56,62,66,56,53,53,62,57,37,52,45,27,34,27,37,32,45,65,64,48,89,90,40,61,54,39,51,34,72,49,36,15,31,52,42,33,17,27,44,75,17,53,36,50,29,36,33,29,43,40,65,68,29,40,54,40,28,39,71,60,55,69,46,53,32,37,31,34,30,77,46,88,43,99,79,26,88,43,28,42,28,47,47,69,68,48,46,52,52,44,59,73,65,63,42,49,23,43,40,27,62,30,48,89,67,58,26,53,94,66,55,49,67,49,56,52,45,50,52,47,60,74,72,42,81,53,41,34,32,27,29,13,51,48,68,69,28,43,56,51,32,50,73,47,60,41,56,27,37,27,42,47,35,43,44,72,38,94,91,28,53,83,53,63,77,42,52,54,69,57,48,35,55,43,40,73,67,50,93,54,49,32,32,39,29,41,71,44,69,46,35,66,53,47,24,50,40,45,74,45,46,30,35,25,36,40,38,28,58,67,44,66,28,38,28,61,44,31,30,52,37,29,51,36,28,42,56,45,37,50,51,55,56,58,72,75,105,128,57,63,66,56,53,54,61,56,37,51,44,28,35,27,36,31,45,68,63,50,89,91,40,60,52,39,51,34,70,51,36,15,31,51,42,33,16,28,45,74,18,53,36,50,30,36,34,28,43,40,66,68,29,40,54,38,27,39,72,61,57,68,46,52,32,38,32,35,30,78,45,87,44,98,81,25,88,43,28,43,27,48,46,69,68,46,48,52,51,42,58,75,64,61,42,50,24,42,39,28,62,30,48,90,67,57,27,54,95,66,54,50,67,49,57,52,45,51,51,46,62,74,73,42,80,52,40,35,31,28,30,12,50,46,68,69,28,44,55,51,32,49,73,47,60,41,57,29,37,26,41,44,35,42,42,71,39,94,89,29,54,83,53,62,78,46,52,55,68,59,49,34,55,43,39,73,66,49,93,53,49,32,31,40,29,40,72,45,69,46,35,67,54,46,24,50,40,44,75,44,46,30,35,24,36,41,37,29,58,66,45,66,29,39,27,61,45,30,30,51,37,28,51,35,28,41,56,45,37,50,52,54,54,58,70,75,105

Foldseek 3Di:
DALVVLLVQFFVFEEEEQEDDPPAPQPDQVSSLVLLQVVVVVGHQEYEYEDLSNLLSNCVSRVHAYAYWYFDDDPVWPFGTNQDVVRVVSVVVSVHQEYEGEQEPTAGPVRDHLLNSVVSCVVRHNHAYEYEYAALVSLVVNVVSPGQEYENACHLVDPVRVPADPPNLVRLLVCQVPPPHAYEYHHRQQDPVSQVVSVVSRHRHYYYYCNRHRVVSVVVVVVCVVVVVVVVVVVVVD/DALVVLLVQFFAFEEEEQEDDPPAPQPDQVSSLVLLQVVVVVGHQEYEYEDLSNLLSNCVSRVHAYAYWYADDDPVWPFGTNQDVVRVVSVVVSVHQEYEGEQEPTAGVVRDHLLNSVVSCVVRHNHAYEYEYAALVSLVVNVVSPGQEYENACHLVDPVRVPADPPNLVRLLVCQVPPPHAYEYHHRQQDPVSQVVSVVSRHRHYYYYCNRHRVVSVVVVVVCVVVVVVVVVVVVVD

Nearest PDB structures (foldseek):
  5zkn-assembly1_A-2  TM=9.771E-01  e=1.315E-31  Fusobacterium nucleatum subsp. nucleatum ATCC 25586
  7mqt-assembly1_BBB  TM=9.699E-01  e=7.132E-28  Staphylococcus aureus
  7mfn-assembly1_AAA  TM=9.695E-01  e=4.402E-27  Staphylococcus aureus
  1y0e-assembly1_A  TM=9.671E-01  e=6.415E-27  Staphylococcus aureus subsp. aureus N315
  1yxy-assembly1_A  TM=9.422E-01  e=4.135E-27  Streptococcus pyogenes

Sequence (476 aa):
MRKREILERIYGQLIVSCQALPDEPLFGSEHMAKMALAAKVGGAAAIRANSVVDIVAIKEATGLPIIGLIKQDYSNSPVYITPTKTEISALIDANVDVIALDATIQERPNKESLEELVAYIRNKSDCLIMGDISTFEEGIAAEKAGVDMLSTTLSSYTPYTKDRMIPDLPLLEELAKKATIPVIAEGNISTPEEAAKALELGAFAVVVGSAITRPQIITKQFYVAVRDTAEKLLQAKQMRKREILERIYGQLIVSCQALPDEPLFGSEHMAKMALAAKVGGAAAIRANSVVDIVAIKEATGLPIIGLIKQDYSNSPVYITPTKTEISALIDANVDVIALDATIQERPNKESLEELVAYIRNKSDCLIMGDISTFEEGIAAEKAGVDMLSTTLSSYTPYTKDRMIPDLPLLEELAKKATIPVIAEGNISTPEEAAKALELGAFAVVVGSAITRPQIITKQFYVAVRDTAEKLLQAKQ

Radius of gyration: 24.89 Å; Cα contacts (8 Å, |Δi|>4): 1075; chains: 2; bounding box: 50×74×57 Å